Protein AF-A0A0G1CX57-F1 (afdb_monomer_lite)

pLDDT: mean 84.16, std 15.41, range [38.09, 98.81]

Radius of gyration: 42.71 Å; chains: 1; bounding box: 82×126×161 Å

Structure (mmCIF, N/CA/C/O backbone):
data_AF-A0A0G1CX57-F1
#
_entry.id   AF-A0A0G1CX57-F1
#
loop_
_atom_site.group_PDB
_atom_site.id
_atom_site.type_symbol
_atom_site.label_atom_id
_atom_site.label_alt_id
_atom_site.label_comp_id
_atom_site.label_asym_id
_atom_site.label_entity_id
_atom_site.label_seq_id
_atom_site.pdbx_PDB_ins_code
_atom_site.Cartn_x
_atom_site.Cartn_y
_atom_site.Cartn_z
_atom_site.occupancy
_atom_site.B_iso_or_equiv
_atom_site.auth_seq_id
_atom_site.auth_comp_id
_atom_site.auth_asym_id
_atom_site.auth_atom_id
_atom_site.pdbx_PDB_model_num
ATOM 1 N N . MET A 1 1 ? -40.892 69.101 78.300 1.00 38.09 1 MET A N 1
ATOM 2 C CA . MET A 1 1 ? -40.790 69.281 76.837 1.00 38.09 1 MET A CA 1
ATOM 3 C C . MET A 1 1 ? -39.326 69.169 76.456 1.00 38.09 1 MET A C 1
ATOM 5 O O . MET A 1 1 ? -38.488 69.443 77.300 1.00 38.09 1 MET A O 1
ATOM 9 N N . LEU A 1 2 ? -39.073 68.683 75.244 1.00 50.78 2 LEU A N 1
ATOM 10 C CA . LEU A 1 2 ? -37.774 68.448 74.611 1.00 50.78 2 LEU A CA 1
ATOM 11 C C . LEU A 1 2 ? -36.680 69.471 74.963 1.00 50.78 2 LEU A C 1
ATOM 13 O O . LEU A 1 2 ? -36.867 70.653 74.705 1.00 50.78 2 LEU A O 1
ATOM 17 N N . GLU A 1 3 ? -35.513 68.985 75.388 1.00 39.81 3 GLU A N 1
ATOM 18 C CA . GLU A 1 3 ? -34.232 69.634 75.092 1.00 39.81 3 GLU A CA 1
ATOM 19 C C . GLU A 1 3 ? -33.256 68.576 74.567 1.00 39.81 3 GLU A C 1
ATOM 21 O O . GLU A 1 3 ? -32.752 67.705 75.277 1.00 39.81 3 GLU A O 1
ATOM 26 N N . THR A 1 4 ? -33.062 68.622 73.255 1.00 53.97 4 THR A N 1
ATOM 27 C CA . THR A 1 4 ? -32.013 67.935 72.509 1.00 53.97 4 THR A CA 1
ATOM 28 C C . THR A 1 4 ? -30.653 68.463 72.951 1.00 53.97 4 THR A C 1
ATOM 30 O O . THR A 1 4 ? -30.399 69.657 72.814 1.00 53.97 4 THR A O 1
ATOM 33 N N . ASN A 1 5 ? -29.768 67.588 73.434 1.00 44.16 5 ASN A N 1
ATOM 34 C CA . ASN A 1 5 ? -28.368 67.927 73.679 1.00 44.16 5 ASN A CA 1
ATOM 35 C C . ASN A 1 5 ? -27.531 67.609 72.417 1.00 44.16 5 ASN A C 1
ATOM 37 O O . ASN A 1 5 ? -27.286 66.429 72.143 1.00 44.16 5 ASN A O 1
ATOM 41 N N . PRO A 1 6 ? -27.098 68.615 71.634 1.00 52.44 6 PRO A N 1
ATOM 42 C CA . PRO A 1 6 ? -26.356 68.418 70.384 1.00 52.44 6 PRO A CA 1
ATOM 43 C C . PRO A 1 6 ? -24.917 67.900 70.578 1.00 52.44 6 PRO A C 1
ATOM 45 O O . PRO A 1 6 ? -24.303 67.453 69.615 1.00 52.44 6 PRO A O 1
ATOM 48 N N . ASN A 1 7 ? -24.390 67.855 71.808 1.00 51.19 7 ASN A N 1
ATOM 49 C CA . ASN A 1 7 ? -23.002 67.441 72.074 1.00 51.19 7 ASN A CA 1
ATOM 50 C C . ASN A 1 7 ? -22.767 65.921 72.133 1.00 51.19 7 ASN A C 1
ATOM 52 O O . ASN A 1 7 ? -21.649 65.483 72.401 1.00 51.19 7 ASN A O 1
ATOM 56 N N . LYS A 1 8 ? -23.795 65.095 71.895 1.00 50.94 8 LYS A N 1
ATOM 57 C CA . LYS A 1 8 ? -23.643 63.627 71.847 1.00 50.94 8 LYS A CA 1
ATOM 58 C C . LYS A 1 8 ? -23.524 63.063 70.425 1.00 50.94 8 LYS A C 1
ATOM 60 O O . LYS A 1 8 ? -23.163 61.901 70.283 1.00 50.94 8 LYS A O 1
ATOM 65 N N . ILE A 1 9 ? -23.805 63.864 69.392 1.00 50.72 9 ILE A N 1
ATOM 66 C CA . ILE A 1 9 ? -23.779 63.429 67.981 1.00 50.72 9 ILE A CA 1
ATOM 67 C C . ILE A 1 9 ? -22.425 63.738 67.317 1.00 50.72 9 ILE A C 1
ATOM 69 O O . ILE A 1 9 ? -21.972 62.964 66.481 1.00 50.72 9 ILE A O 1
ATOM 73 N N . THR A 1 10 ? -21.718 64.785 67.748 1.00 51.81 10 THR A N 1
ATOM 74 C CA . THR A 1 10 ? -20.369 65.124 67.253 1.00 51.81 10 THR A CA 1
ATOM 75 C C . THR A 1 10 ? -19.298 64.115 67.687 1.00 51.81 10 THR A C 1
ATOM 77 O O . THR A 1 10 ? -18.461 63.724 66.887 1.00 51.81 10 THR A O 1
ATOM 80 N N . ASN A 1 11 ? -19.387 63.563 68.899 1.00 54.66 11 ASN A N 1
ATOM 81 C CA . ASN A 1 11 ? -18.357 62.657 69.435 1.00 54.66 11 ASN A CA 1
ATOM 82 C C . ASN A 1 11 ? -18.363 61.238 68.805 1.00 54.66 11 ASN A C 1
ATOM 84 O O . ASN A 1 11 ? -17.371 60.523 68.862 1.00 54.66 11 ASN A O 1
ATOM 88 N N . LEU A 1 12 ? -19.477 60.813 68.192 1.00 55.06 12 LEU A N 1
ATOM 89 C CA . LEU A 1 12 ? -19.589 59.522 67.483 1.00 55.06 12 LEU A CA 1
ATOM 90 C C . LEU A 1 12 ? -19.193 59.618 65.999 1.00 55.06 12 LEU A C 1
ATOM 92 O O . LEU A 1 12 ? -18.828 58.610 65.399 1.00 55.06 12 LEU A O 1
ATOM 96 N N . SER A 1 13 ? -19.282 60.818 65.422 1.00 57.84 13 SER A N 1
ATOM 97 C CA . SER A 1 13 ? -18.844 61.145 64.060 1.00 57.84 13 SER A CA 1
ATOM 98 C C . SER A 1 13 ? -17.318 61.119 63.967 1.00 57.84 13 SER A C 1
ATOM 100 O O . SER A 1 13 ? -16.758 60.375 63.164 1.00 57.84 13 SER A O 1
ATOM 102 N N . ASP A 1 14 ? -16.658 61.835 64.877 1.00 59.62 14 ASP A N 1
ATOM 103 C CA . ASP A 1 14 ? -15.204 62.018 64.855 1.00 59.62 14 ASP A CA 1
ATOM 104 C C . ASP A 1 14 ? -14.458 60.709 65.180 1.00 59.62 14 ASP A C 1
ATOM 106 O O . ASP A 1 14 ? -13.466 60.371 64.537 1.00 59.62 14 ASP A O 1
ATOM 110 N N . GLN A 1 15 ? -14.997 59.883 66.089 1.00 61.31 15 GLN A N 1
ATOM 111 C CA . GLN A 1 15 ? -14.446 58.551 66.390 1.00 61.31 15 GLN A CA 1
ATOM 112 C C . GLN A 1 15 ? -14.604 57.540 65.244 1.00 61.31 15 GLN A C 1
ATOM 114 O O . GLN A 1 15 ? -13.861 56.557 65.177 1.00 61.31 15 GLN A O 1
ATOM 119 N N . LYS A 1 16 ? -15.590 57.737 64.361 1.00 65.94 16 LYS A N 1
ATOM 120 C CA . LYS A 1 16 ? -15.798 56.879 63.191 1.00 65.94 16 LYS A CA 1
ATOM 121 C C . LYS A 1 16 ? -14.852 57.268 62.055 1.00 65.94 16 LYS A C 1
ATOM 123 O O . LYS A 1 16 ? -14.263 56.380 61.450 1.00 65.94 16 LYS A O 1
ATOM 128 N N . GLU A 1 17 ? -14.651 58.565 61.822 1.00 68.88 17 GLU A N 1
ATOM 129 C CA . GLU A 1 17 ? -13.668 59.051 60.845 1.00 68.88 17 GLU A CA 1
ATOM 130 C C . GLU A 1 17 ? -12.230 58.680 61.224 1.00 68.88 17 GLU A C 1
ATOM 132 O O . GLU A 1 17 ? -11.477 58.242 60.358 1.00 68.88 17 GLU A O 1
ATOM 137 N N . GLU A 1 18 ? -11.855 58.765 62.503 1.00 70.62 18 GLU A N 1
ATOM 138 C CA . GLU A 1 18 ? -10.513 58.382 62.963 1.00 70.62 18 GLU A CA 1
ATOM 139 C C . GLU A 1 18 ? -10.247 56.875 62.783 1.00 70.62 18 GLU A C 1
ATOM 141 O O . GLU A 1 18 ? -9.180 56.474 62.310 1.00 70.62 18 GLU A O 1
ATOM 146 N N . LYS A 1 19 ? -11.247 56.025 63.062 1.00 69.25 19 LYS A N 1
ATOM 147 C CA . LYS A 1 19 ? -11.169 54.577 62.802 1.00 69.25 19 LYS A CA 1
ATOM 148 C C . LYS A 1 19 ? -11.078 54.241 61.315 1.00 69.25 19 LYS A C 1
ATOM 150 O O . LYS A 1 19 ? -10.299 53.365 60.946 1.00 69.25 19 LYS A O 1
ATOM 155 N N . ASP A 1 20 ? -11.848 54.924 60.473 1.00 72.69 20 ASP A N 1
ATOM 156 C CA . ASP A 1 20 ? -11.812 54.710 59.024 1.00 72.69 20 ASP A CA 1
ATOM 157 C C . ASP A 1 20 ? -10.484 55.198 58.413 1.00 72.69 20 ASP A C 1
ATOM 159 O O . ASP A 1 20 ? -10.006 54.619 57.435 1.00 72.69 20 ASP A O 1
ATOM 163 N N . LEU A 1 21 ? -9.850 56.224 58.994 1.00 73.94 21 LEU A N 1
ATOM 164 C CA . LEU A 1 21 ? -8.528 56.697 58.577 1.00 73.94 21 LEU A CA 1
ATOM 165 C C . LEU A 1 21 ? -7.427 55.681 58.921 1.00 73.94 21 LEU A C 1
ATOM 167 O O . LEU A 1 21 ? -6.633 55.330 58.049 1.00 73.94 21 LEU A O 1
ATOM 171 N N . LEU A 1 22 ? -7.432 55.162 60.154 1.00 71.56 22 LEU A N 1
ATOM 172 C CA . LEU A 1 22 ? -6.498 54.128 60.614 1.00 71.56 22 LEU A CA 1
ATOM 173 C C . LEU A 1 22 ? -6.636 52.836 59.798 1.00 71.56 22 LEU A C 1
ATOM 175 O O . LEU A 1 22 ? -5.636 52.287 59.339 1.00 71.56 22 LEU A O 1
ATOM 179 N N . ALA A 1 23 ? -7.869 52.402 59.517 1.00 69.38 23 ALA A N 1
ATOM 180 C CA . ALA A 1 23 ? -8.119 51.233 58.675 1.00 69.38 23 ALA A CA 1
ATOM 181 C C . ALA A 1 23 ? -7.594 51.424 57.238 1.00 69.38 23 ALA A C 1
ATOM 183 O O . ALA A 1 23 ? -7.082 50.488 56.629 1.00 69.38 23 ALA A O 1
ATOM 184 N N . ARG A 1 24 ? -7.676 52.640 56.678 1.00 74.75 24 ARG A N 1
ATOM 185 C CA . ARG A 1 24 ? -7.120 52.947 55.346 1.00 74.75 24 ARG A CA 1
ATOM 186 C C . ARG A 1 24 ? -5.594 52.974 55.331 1.00 74.75 24 ARG A C 1
ATOM 188 O O . ARG A 1 24 ? -5.006 52.617 54.310 1.00 74.75 24 ARG A O 1
ATOM 195 N N . GLU A 1 25 ? -4.951 53.403 56.414 1.00 73.12 25 GLU A N 1
ATOM 196 C CA . GLU A 1 25 ? -3.492 53.334 56.532 1.00 73.12 25 GLU A CA 1
ATOM 197 C C . GLU A 1 25 ? -2.998 51.891 56.679 1.00 73.12 25 GLU A C 1
ATOM 199 O O . GLU A 1 25 ? -2.043 51.525 55.996 1.00 73.12 25 GLU A O 1
ATOM 204 N N . GLU A 1 26 ? -3.687 51.053 57.461 1.00 70.56 26 GLU A N 1
ATOM 205 C CA . GLU A 1 26 ? -3.379 49.619 57.591 1.00 70.56 26 GLU A CA 1
ATOM 206 C C . GLU A 1 26 ? -3.567 48.848 56.275 1.00 70.56 26 GLU A C 1
ATOM 208 O O . GLU A 1 26 ? -2.740 48.012 55.909 1.00 70.56 26 GLU A O 1
ATOM 213 N N . VAL A 1 27 ? -4.619 49.156 55.508 1.00 71.25 27 VAL A N 1
ATOM 214 C CA . VAL A 1 27 ? -4.814 48.551 54.181 1.00 71.25 27 VAL A CA 1
ATOM 215 C C . VAL A 1 27 ? -3.690 48.963 53.226 1.00 71.25 27 VAL A C 1
ATOM 217 O O . VAL A 1 27 ? -3.150 48.115 52.521 1.00 71.25 27 VAL A O 1
ATOM 220 N N . LYS A 1 28 ? -3.263 50.233 53.243 1.00 73.88 28 LYS A N 1
ATOM 221 C CA . LYS A 1 28 ? -2.147 50.703 52.404 1.00 73.88 28 LYS A CA 1
ATOM 222 C C . LYS A 1 28 ? -0.810 50.059 52.766 1.00 73.88 28 LYS A C 1
ATOM 224 O O . LYS A 1 28 ? -0.012 49.784 51.868 1.00 73.88 28 LYS A O 1
ATOM 229 N N . THR A 1 29 ? -0.528 49.839 54.049 1.00 74.31 29 THR A N 1
ATOM 230 C CA . THR A 1 29 ? 0.697 49.142 54.467 1.00 74.31 29 THR A CA 1
ATOM 231 C C . THR A 1 29 ? 0.650 47.667 54.078 1.00 74.31 29 THR A C 1
ATOM 233 O O . THR A 1 29 ? 1.614 47.179 53.492 1.00 74.31 29 THR A O 1
ATOM 236 N N . MET A 1 30 ? -0.488 46.990 54.257 1.00 69.06 30 MET A N 1
ATOM 237 C CA . MET A 1 30 ? -0.673 45.612 53.786 1.00 69.06 30 MET A CA 1
ATOM 238 C C . MET A 1 30 ? -0.549 45.465 52.261 1.00 69.06 30 MET A C 1
ATOM 240 O O . MET A 1 30 ? 0.053 44.503 51.780 1.00 69.06 30 MET A O 1
ATOM 244 N N . GLU A 1 31 ? -1.086 46.402 51.477 1.00 72.50 31 GLU A N 1
ATOM 245 C CA . GLU A 1 31 ? -0.946 46.411 50.012 1.00 72.50 31 GLU A CA 1
ATOM 246 C C . GLU A 1 31 ? 0.517 46.589 49.580 1.00 72.50 31 GLU A C 1
ATOM 248 O O . GLU A 1 31 ? 0.987 45.944 48.639 1.00 72.50 31 GLU A O 1
ATOM 253 N N . LYS A 1 32 ? 1.275 47.419 50.302 1.00 74.12 32 LYS A N 1
ATOM 254 C CA . LYS A 1 32 ? 2.706 47.610 50.051 1.00 74.12 32 LYS A CA 1
ATOM 255 C C . LYS A 1 32 ? 3.517 46.356 50.390 1.00 74.12 32 LYS A C 1
ATOM 257 O O . LYS A 1 32 ? 4.371 45.957 49.595 1.00 74.12 32 LYS A O 1
ATOM 262 N N . ASP A 1 33 ? 3.219 45.707 51.512 1.00 76.38 33 ASP A N 1
ATOM 263 C CA . ASP A 1 33 ? 3.898 44.478 51.938 1.00 76.38 33 ASP A CA 1
ATOM 264 C C . ASP A 1 33 ? 3.576 43.298 51.008 1.00 76.38 33 ASP A C 1
ATOM 266 O O . ASP A 1 33 ? 4.469 42.540 50.621 1.00 76.38 33 ASP A O 1
ATOM 270 N N . THR A 1 34 ? 2.325 43.179 50.555 1.00 73.81 34 THR A N 1
ATOM 271 C CA . THR A 1 34 ? 1.929 42.161 49.567 1.00 73.81 34 THR A CA 1
ATOM 272 C C . THR A 1 34 ? 2.539 42.410 48.188 1.00 73.81 34 THR A C 1
ATOM 274 O O . THR A 1 34 ? 2.958 41.454 47.533 1.00 73.81 34 THR A O 1
ATOM 277 N N . SER A 1 35 ? 2.672 43.667 47.750 1.00 75.81 35 SER A N 1
ATOM 278 C CA . SER A 1 35 ? 3.401 44.005 46.519 1.00 75.81 35 SER A CA 1
ATOM 279 C C . SER A 1 35 ? 4.877 43.605 46.605 1.00 75.81 35 SER A C 1
ATOM 281 O O . SER A 1 35 ? 5.414 43.018 45.666 1.00 75.81 35 SER A O 1
ATOM 283 N N . HIS A 1 36 ? 5.526 43.876 47.738 1.00 79.38 36 HIS A N 1
ATOM 284 C CA . HIS A 1 36 ? 6.927 43.522 47.959 1.00 79.38 36 HIS A CA 1
ATOM 285 C C . HIS A 1 36 ? 7.138 41.997 48.002 1.00 79.38 36 HIS A C 1
ATOM 287 O O . HIS A 1 36 ? 8.106 41.479 47.443 1.00 79.38 36 HIS A O 1
ATOM 293 N N . LEU A 1 37 ? 6.205 41.247 48.600 1.00 76.31 37 LEU A N 1
ATOM 294 C CA . LEU A 1 37 ? 6.224 39.779 48.593 1.00 76.31 37 LEU A CA 1
ATOM 295 C C . LEU A 1 37 ? 6.065 39.198 47.181 1.00 76.31 37 LEU A C 1
ATOM 297 O O . LEU A 1 37 ? 6.833 38.313 46.804 1.00 76.31 37 LEU A O 1
ATOM 301 N N . ARG A 1 38 ? 5.144 39.738 46.369 1.00 79.88 38 ARG A N 1
ATOM 302 C CA . ARG A 1 38 ? 4.976 39.328 44.961 1.00 79.88 38 ARG A CA 1
ATOM 303 C C . ARG A 1 38 ? 6.235 39.570 44.135 1.00 79.88 38 ARG A C 1
ATOM 305 O O . ARG A 1 38 ? 6.581 38.757 43.282 1.00 79.88 38 ARG A O 1
ATOM 312 N N . GLU A 1 39 ? 6.945 40.665 44.391 1.00 83.88 39 GLU A N 1
ATOM 313 C CA . GLU A 1 39 ? 8.192 40.974 43.692 1.00 83.88 39 GLU A CA 1
ATOM 314 C C . GLU A 1 39 ? 9.325 40.005 44.073 1.00 83.88 39 GLU A C 1
ATOM 316 O O . GLU A 1 39 ? 10.075 39.548 43.204 1.00 83.88 39 GLU A O 1
ATOM 321 N N . ILE A 1 40 ? 9.401 39.608 45.349 1.00 85.00 40 ILE A N 1
ATOM 322 C CA . ILE A 1 40 ? 10.334 38.574 45.823 1.00 85.00 40 ILE A CA 1
ATOM 323 C C . ILE A 1 40 ? 10.021 37.214 45.184 1.00 85.00 40 ILE A C 1
ATOM 325 O O . ILE A 1 40 ? 10.943 36.530 44.732 1.00 85.00 40 ILE A O 1
ATOM 329 N N . GLU A 1 41 ? 8.750 36.817 45.115 1.00 83.31 41 GLU A N 1
ATOM 330 C CA . GLU A 1 41 ? 8.336 35.565 44.468 1.00 83.31 41 GLU A CA 1
ATOM 331 C C . GLU A 1 41 ? 8.638 35.573 42.967 1.00 83.31 41 GLU A C 1
ATOM 333 O O . GLU A 1 41 ? 9.264 34.642 42.460 1.00 83.31 41 GLU A O 1
ATOM 338 N N . ALA A 1 42 ? 8.314 36.662 42.265 1.00 81.56 42 ALA A N 1
ATOM 339 C CA . ALA A 1 42 ? 8.612 36.810 40.841 1.00 81.56 42 ALA A CA 1
ATOM 340 C C . ALA A 1 42 ? 10.122 36.800 40.547 1.00 81.56 42 ALA A C 1
ATOM 342 O O . ALA A 1 42 ? 10.556 36.380 39.470 1.00 81.56 42 ALA A O 1
ATOM 343 N N . ARG A 1 43 ? 10.950 37.278 41.481 1.00 86.50 43 ARG A N 1
ATOM 344 C CA . ARG A 1 43 ? 12.408 37.184 41.367 1.00 86.50 43 ARG A CA 1
ATOM 345 C C . ARG A 1 43 ? 12.900 35.751 41.585 1.00 86.50 43 ARG A C 1
ATOM 347 O O . ARG A 1 43 ? 13.715 35.280 40.796 1.00 86.50 43 ARG A O 1
ATOM 354 N N . ARG A 1 44 ? 12.376 35.042 42.591 1.00 85.25 44 ARG A N 1
ATOM 355 C CA . ARG A 1 44 ? 12.707 33.626 42.840 1.00 85.25 44 ARG A CA 1
ATOM 356 C C . ARG A 1 44 ? 12.324 32.732 41.665 1.00 85.25 44 ARG A C 1
ATOM 358 O O . ARG A 1 44 ? 13.107 31.863 41.295 1.00 85.25 44 ARG A O 1
ATOM 365 N N . GLU A 1 45 ? 11.173 32.976 41.047 1.00 83.44 45 GLU A N 1
ATOM 366 C CA . GLU A 1 45 ? 10.727 32.187 39.898 1.00 83.44 45 GLU A CA 1
ATOM 367 C C . GLU A 1 45 ? 11.596 32.443 38.658 1.00 83.44 45 GLU A C 1
ATOM 369 O O . GLU A 1 45 ? 11.993 31.502 37.973 1.00 83.44 45 GLU A O 1
ATOM 374 N N . ARG A 1 46 ? 12.016 33.695 38.421 1.00 86.25 46 ARG A N 1
ATOM 375 C CA . ARG A 1 46 ? 12.989 34.016 37.361 1.00 86.25 46 ARG A CA 1
ATOM 376 C C . ARG A 1 46 ? 14.341 33.333 37.580 1.00 86.25 46 ARG A C 1
ATOM 378 O O . ARG A 1 46 ? 14.906 32.786 36.636 1.00 86.25 46 ARG A O 1
ATOM 385 N N . GLU A 1 47 ? 14.845 33.323 38.814 1.00 89.06 47 GLU A N 1
ATOM 386 C CA . GLU A 1 47 ? 16.087 32.620 39.166 1.00 89.06 47 GLU A CA 1
ATOM 387 C C . GLU A 1 47 ? 15.949 31.093 39.007 1.00 89.06 47 GLU A C 1
ATOM 389 O O . GLU A 1 47 ? 16.884 30.429 38.554 1.00 89.06 47 GLU A O 1
ATOM 394 N N . ARG A 1 48 ? 14.777 30.525 39.323 1.00 86.56 48 ARG A N 1
ATOM 395 C CA . ARG A 1 48 ? 14.476 29.098 39.135 1.00 86.56 48 ARG A CA 1
ATOM 396 C C . ARG A 1 48 ? 14.443 28.714 37.655 1.00 86.56 48 ARG A C 1
ATOM 398 O O . ARG A 1 48 ? 15.103 27.749 37.275 1.00 86.56 48 ARG A O 1
ATOM 405 N N . LEU A 1 49 ? 13.736 29.482 36.828 1.00 83.19 49 LEU A N 1
ATOM 406 C CA . LEU A 1 49 ? 13.642 29.249 35.383 1.00 83.19 49 LEU A CA 1
ATOM 407 C C . LEU A 1 49 ? 15.006 29.366 34.694 1.00 83.19 49 LEU A C 1
ATOM 409 O O . LEU A 1 49 ? 15.329 28.549 33.836 1.00 83.19 49 LEU A O 1
ATOM 413 N N . ALA A 1 50 ? 15.842 30.322 35.111 1.00 86.19 50 ALA A N 1
ATOM 414 C CA . ALA A 1 50 ? 17.203 30.447 34.594 1.00 86.19 50 ALA A CA 1
ATOM 415 C C . ALA A 1 50 ? 18.047 29.192 34.883 1.00 86.19 50 ALA A C 1
ATOM 417 O O . ALA A 1 50 ? 18.735 28.702 33.992 1.00 86.19 50 ALA A O 1
ATOM 418 N N . ARG A 1 51 ? 17.949 28.622 36.094 1.00 85.75 51 ARG A N 1
ATOM 419 C CA . ARG A 1 51 ? 18.661 27.381 36.455 1.00 85.75 51 ARG A CA 1
ATOM 420 C C . ARG A 1 51 ? 18.177 26.168 35.665 1.00 85.75 51 ARG A C 1
ATOM 422 O O . ARG A 1 51 ? 19.006 25.350 35.279 1.00 85.75 51 ARG A O 1
ATOM 429 N N . ILE A 1 52 ? 16.868 26.058 35.429 1.00 81.44 52 ILE A N 1
ATOM 430 C CA . ILE A 1 52 ? 16.291 24.982 34.607 1.00 81.44 52 ILE A CA 1
ATOM 431 C C . ILE A 1 52 ? 16.830 25.082 33.180 1.00 81.44 52 ILE A C 1
ATOM 433 O O . ILE A 1 52 ? 17.370 24.107 32.670 1.00 81.44 52 ILE A O 1
ATOM 437 N N . LYS A 1 53 ? 16.796 26.279 32.585 1.00 82.81 53 LYS A N 1
ATOM 438 C CA . LYS A 1 53 ? 17.297 26.499 31.225 1.00 82.81 53 LYS A CA 1
ATOM 439 C C . LYS A 1 53 ? 18.783 26.150 31.084 1.00 82.81 53 LYS A C 1
ATOM 441 O O . LYS A 1 53 ? 19.166 25.477 30.135 1.00 82.81 53 LYS A O 1
ATOM 446 N N . THR A 1 54 ? 19.617 26.549 32.048 1.00 87.94 54 THR A N 1
ATOM 447 C CA . THR A 1 54 ? 21.042 26.180 32.051 1.00 87.94 54 THR A CA 1
ATOM 448 C C . THR A 1 54 ? 21.248 24.670 32.212 1.00 87.94 54 THR A C 1
ATOM 450 O O . THR A 1 54 ? 22.122 24.100 31.565 1.00 87.94 54 THR A O 1
ATOM 453 N N . ALA A 1 55 ? 20.449 23.996 33.044 1.00 80.75 55 ALA A N 1
ATOM 454 C CA . ALA A 1 55 ? 20.530 22.544 33.201 1.00 80.75 55 ALA A CA 1
ATOM 455 C C . ALA A 1 55 ? 20.105 21.793 31.925 1.00 80.75 55 ALA A C 1
ATOM 457 O O . ALA A 1 55 ? 20.735 20.799 31.569 1.00 80.75 55 ALA A O 1
ATOM 458 N N . GLU A 1 56 ? 19.085 22.284 31.217 1.00 80.31 56 GLU A N 1
ATOM 459 C CA . GLU A 1 56 ? 18.645 21.741 29.926 1.00 80.31 56 GLU A CA 1
ATOM 460 C C . GLU A 1 56 ? 19.697 21.927 28.827 1.00 80.31 56 GLU A C 1
ATOM 462 O O . GLU A 1 56 ? 19.932 21.004 28.050 1.00 80.31 56 GLU A O 1
ATOM 467 N N . GLU A 1 57 ? 20.370 23.081 28.771 1.00 83.00 57 GLU A N 1
ATOM 468 C CA . GLU A 1 57 ? 21.471 23.317 27.825 1.00 83.00 57 GLU A CA 1
ATOM 469 C C . GLU A 1 57 ? 22.640 22.350 28.072 1.00 83.00 57 GLU A C 1
ATOM 471 O O . GLU A 1 57 ? 23.104 21.707 27.131 1.00 83.00 57 GLU A O 1
ATOM 476 N N . ILE A 1 58 ? 23.038 22.151 29.334 1.00 84.56 58 ILE A N 1
ATOM 477 C CA . ILE A 1 58 ? 24.089 21.188 29.708 1.00 84.56 58 ILE A CA 1
ATOM 478 C C . ILE A 1 58 ? 23.678 19.744 29.370 1.00 84.56 58 ILE A C 1
ATOM 480 O O . ILE A 1 58 ? 24.509 18.944 28.938 1.00 84.56 58 ILE A O 1
ATOM 484 N N . ALA A 1 59 ? 22.405 19.386 29.564 1.00 76.44 59 ALA A N 1
ATOM 485 C CA . ALA A 1 59 ? 21.899 18.058 29.221 1.00 76.44 59 ALA A CA 1
ATOM 486 C C . ALA A 1 59 ? 21.925 17.811 27.703 1.00 76.44 59 ALA A C 1
ATOM 488 O O . ALA A 1 59 ? 22.401 16.763 27.268 1.00 76.44 59 ALA A O 1
ATOM 489 N N . ARG A 1 60 ? 21.497 18.797 26.901 1.00 78.44 60 ARG A N 1
ATOM 490 C CA . ARG A 1 60 ? 21.534 18.729 25.429 1.00 78.44 60 ARG A CA 1
ATOM 491 C C . ARG A 1 60 ? 22.955 18.636 24.881 1.00 78.44 60 ARG A C 1
ATOM 493 O O . ARG A 1 60 ? 23.180 17.964 23.878 1.00 78.44 60 ARG A O 1
ATOM 500 N N . GLU A 1 61 ? 23.913 19.308 25.512 1.00 82.75 61 GLU A N 1
ATOM 501 C CA . GLU A 1 61 ? 25.318 19.251 25.101 1.00 82.75 61 GLU A CA 1
ATOM 502 C C . GLU A 1 61 ? 25.924 17.865 25.364 1.00 82.75 61 GLU A C 1
ATOM 504 O O . GLU A 1 61 ? 26.496 17.270 24.453 1.00 82.75 61 GLU A O 1
ATOM 509 N N . LYS A 1 62 ? 25.673 17.277 26.542 1.00 79.19 62 LYS A N 1
ATOM 510 C CA . LYS A 1 62 ? 26.079 15.891 26.844 1.00 79.19 62 LYS A CA 1
ATOM 511 C C . LYS A 1 62 ? 25.443 14.859 25.916 1.00 79.19 62 LYS A C 1
ATOM 513 O O . LYS A 1 62 ? 26.082 13.875 25.554 1.00 79.19 62 LYS A O 1
ATOM 518 N N . GLU A 1 63 ? 24.185 15.063 25.539 1.00 75.88 63 GLU A N 1
ATOM 519 C CA . GLU A 1 63 ? 23.494 14.186 24.596 1.00 75.88 63 GLU A CA 1
ATOM 520 C C . GLU A 1 63 ? 24.111 14.273 23.192 1.00 75.88 63 GLU A C 1
ATOM 522 O O . GLU A 1 63 ? 24.340 13.243 22.559 1.00 75.88 63 GLU A O 1
ATOM 527 N N . ARG A 1 64 ? 24.474 15.481 22.735 1.00 78.31 64 ARG A N 1
ATOM 528 C CA . ARG A 1 64 ? 25.195 15.687 21.467 1.00 78.31 64 ARG A CA 1
ATOM 529 C C . ARG A 1 64 ? 26.571 15.028 21.460 1.00 78.31 64 ARG A C 1
ATOM 531 O O . ARG A 1 64 ? 26.919 14.399 20.463 1.00 78.31 64 ARG A O 1
ATOM 538 N N . GLU A 1 65 ? 27.328 15.140 22.549 1.00 81.69 65 GLU A N 1
ATOM 539 C CA . GLU A 1 65 ? 28.627 14.468 22.687 1.00 81.69 65 GLU A CA 1
ATOM 540 C C . GLU A 1 65 ? 28.473 12.940 22.645 1.00 81.69 65 GLU A C 1
ATOM 542 O O . GLU A 1 65 ? 29.165 12.274 21.875 1.00 81.69 65 GLU A O 1
ATOM 547 N N . GLY A 1 66 ? 27.498 12.386 23.376 1.00 79.81 66 GLY A N 1
ATOM 548 C CA . GLY A 1 66 ? 27.216 10.948 23.354 1.00 79.81 66 GLY A CA 1
ATOM 549 C C . GLY A 1 66 ? 26.742 10.438 21.986 1.00 79.81 66 GLY A C 1
ATOM 550 O O . GLY A 1 66 ? 27.069 9.316 21.593 1.00 79.81 66 GLY A O 1
ATOM 551 N N . LEU A 1 67 ? 25.997 11.252 21.231 1.00 72.38 67 LEU A N 1
ATOM 552 C CA . LEU A 1 67 ? 25.568 10.918 19.870 1.00 72.38 67 LEU A CA 1
ATOM 553 C C . LEU A 1 67 ? 26.743 10.943 18.880 1.00 72.38 67 LEU A C 1
ATOM 555 O O . LEU A 1 67 ? 26.844 10.065 18.023 1.00 72.38 67 LEU A O 1
ATOM 559 N N . ALA A 1 68 ? 27.653 11.911 19.019 1.00 76.25 68 ALA A N 1
ATOM 560 C CA . ALA A 1 68 ? 28.861 12.005 18.204 1.00 76.25 68 ALA A CA 1
ATOM 561 C C . ALA A 1 68 ? 29.809 10.818 18.448 1.00 76.25 68 ALA A C 1
ATOM 563 O O . ALA A 1 68 ? 30.336 10.249 17.493 1.00 76.25 68 ALA A O 1
ATOM 564 N N . GLU A 1 69 ? 29.969 10.394 19.704 1.00 80.69 69 GLU A N 1
ATOM 565 C CA . GLU A 1 69 ? 30.796 9.239 20.070 1.00 80.69 69 GLU A CA 1
ATOM 566 C C . GLU A 1 69 ? 30.206 7.921 19.533 1.00 80.69 69 GLU A C 1
ATOM 568 O O . GLU A 1 69 ? 30.921 7.111 18.940 1.00 80.69 69 GLU A O 1
ATOM 573 N N . LYS A 1 70 ? 28.879 7.740 19.623 1.00 73.81 70 LYS A N 1
ATOM 574 C CA . LYS A 1 70 ? 28.181 6.601 18.996 1.00 73.81 70 LYS A CA 1
ATOM 575 C C . LYS A 1 70 ? 28.301 6.604 17.471 1.00 73.81 70 LYS A C 1
ATOM 577 O O . LYS A 1 70 ? 28.480 5.545 16.878 1.00 73.81 70 LYS A O 1
ATOM 582 N N . SER A 1 71 ? 28.220 7.775 16.837 1.00 70.69 71 SER A N 1
ATOM 583 C CA . SER A 1 71 ? 28.373 7.914 15.384 1.00 70.69 71 SER A CA 1
ATOM 584 C C . SER A 1 71 ? 29.796 7.582 14.922 1.00 70.69 71 SER A C 1
ATOM 586 O O . SER A 1 71 ? 29.965 6.915 13.903 1.00 70.69 71 SER A O 1
ATOM 588 N N . ALA A 1 72 ? 30.816 7.980 15.688 1.00 80.44 72 ALA A N 1
ATOM 589 C CA . ALA A 1 72 ? 32.202 7.603 15.422 1.00 80.44 72 ALA A CA 1
ATOM 590 C C . ALA A 1 72 ? 32.410 6.084 15.549 1.00 80.44 72 ALA A C 1
ATOM 592 O O . ALA A 1 72 ? 32.958 5.466 14.641 1.00 80.44 72 ALA A O 1
ATOM 593 N N . LEU A 1 73 ? 31.882 5.467 16.614 1.00 82.62 73 LEU A N 1
ATOM 594 C CA . LEU A 1 73 ? 31.954 4.016 16.810 1.00 82.62 73 LEU A CA 1
ATOM 595 C C . LEU A 1 73 ? 31.241 3.238 15.690 1.00 82.62 73 LEU A C 1
ATOM 597 O O . LEU A 1 73 ? 31.741 2.212 15.234 1.00 82.62 73 LEU A O 1
ATOM 601 N N . ALA A 1 74 ? 30.091 3.733 15.225 1.00 70.31 74 ALA A N 1
ATOM 602 C CA . ALA A 1 74 ? 29.354 3.128 14.119 1.00 70.31 74 ALA A CA 1
ATOM 603 C C . ALA A 1 74 ? 30.127 3.202 12.790 1.00 70.31 74 ALA A C 1
ATOM 605 O O . ALA A 1 74 ? 30.113 2.238 12.028 1.00 70.31 74 ALA A O 1
ATOM 606 N N . ARG A 1 75 ? 30.838 4.309 12.525 1.00 78.12 75 ARG A N 1
ATOM 607 C CA . ARG A 1 75 ? 31.704 4.443 11.339 1.00 78.12 75 ARG A CA 1
ATOM 608 C C . ARG A 1 75 ? 32.874 3.464 11.372 1.00 78.12 75 ARG A C 1
ATOM 610 O O . ARG A 1 75 ? 33.117 2.799 10.370 1.00 78.12 75 ARG A O 1
ATOM 617 N N . ASP A 1 76 ? 33.536 3.324 12.519 1.00 84.38 76 ASP A N 1
ATOM 618 C CA . ASP A 1 76 ? 34.640 2.370 12.680 1.00 84.38 76 ASP A CA 1
ATOM 619 C C . ASP A 1 76 ? 34.167 0.920 12.496 1.00 84.38 76 ASP A C 1
ATOM 621 O O . ASP A 1 76 ? 34.843 0.121 11.842 1.00 84.38 76 ASP A O 1
ATOM 625 N N . LEU A 1 77 ? 32.989 0.573 13.029 1.00 80.81 77 LEU A N 1
ATOM 626 C CA . LEU A 1 77 ? 32.405 -0.758 12.859 1.00 80.81 77 LEU A CA 1
ATOM 627 C C . LEU A 1 77 ? 32.032 -1.027 11.393 1.00 80.81 77 LEU A C 1
ATOM 629 O O . LEU A 1 77 ? 32.364 -2.086 10.863 1.00 80.81 77 LEU A O 1
ATOM 633 N N . ALA A 1 78 ? 31.421 -0.051 10.718 1.00 68.19 78 ALA A N 1
ATOM 634 C CA . ALA A 1 78 ? 31.076 -0.152 9.302 1.00 68.19 78 ALA A CA 1
ATOM 635 C C . ALA A 1 78 ? 32.321 -0.319 8.413 1.00 68.19 78 ALA A C 1
ATOM 637 O O . ALA A 1 78 ? 32.310 -1.114 7.473 1.00 68.19 78 ALA A O 1
ATOM 638 N N . GLU A 1 79 ? 33.426 0.366 8.726 1.00 84.06 79 GLU A N 1
ATOM 639 C CA . GLU A 1 79 ? 34.683 0.210 7.988 1.00 84.06 79 GLU A CA 1
ATOM 640 C C . GLU A 1 79 ? 35.308 -1.182 8.201 1.00 84.06 79 GLU A C 1
ATOM 642 O O . GLU A 1 79 ? 35.843 -1.784 7.264 1.00 84.06 79 GLU A O 1
ATOM 647 N N . GLN A 1 80 ? 35.212 -1.736 9.415 1.00 82.44 80 GLN A N 1
ATOM 648 C CA . GLN A 1 80 ? 35.659 -3.104 9.703 1.00 82.44 80 GLN A CA 1
ATOM 649 C C . GLN A 1 80 ? 34.815 -4.152 8.967 1.00 82.44 80 GLN A C 1
ATOM 651 O O . GLN A 1 80 ? 35.364 -5.098 8.395 1.00 82.44 80 GLN A O 1
ATOM 656 N N . GLU A 1 81 ? 33.495 -3.975 8.928 1.00 78.69 81 GLU A N 1
ATOM 657 C CA . GLU A 1 81 ? 32.591 -4.862 8.194 1.00 78.69 81 GLU A CA 1
ATOM 658 C C . GLU A 1 81 ? 32.801 -4.782 6.678 1.00 78.69 81 GLU A C 1
ATOM 660 O O . GLU A 1 81 ? 32.794 -5.817 6.007 1.00 78.69 81 GLU A O 1
ATOM 665 N N . ALA A 1 82 ? 33.058 -3.587 6.135 1.00 73.38 82 ALA A N 1
ATOM 666 C CA . ALA A 1 82 ? 33.375 -3.396 4.721 1.00 73.38 82 ALA A CA 1
ATOM 667 C C . ALA A 1 82 ? 34.646 -4.160 4.316 1.00 73.38 82 ALA A C 1
ATOM 669 O O . ALA A 1 82 ? 34.627 -4.906 3.334 1.00 73.38 82 ALA A O 1
ATOM 670 N N . LYS A 1 83 ? 35.714 -4.071 5.122 1.00 85.69 83 LYS A N 1
ATOM 671 C CA . LYS A 1 83 ? 36.956 -4.834 4.901 1.00 85.69 83 LYS A CA 1
ATOM 672 C C . LYS A 1 83 ? 36.719 -6.345 4.976 1.00 85.69 83 LYS A C 1
ATOM 674 O O . LYS A 1 83 ? 37.140 -7.083 4.088 1.00 85.69 83 LYS A O 1
ATOM 679 N N . ALA A 1 84 ? 35.970 -6.815 5.976 1.00 81.31 84 ALA A N 1
ATOM 680 C CA . ALA A 1 84 ? 35.633 -8.235 6.103 1.00 81.31 84 ALA A CA 1
ATOM 681 C C . ALA A 1 84 ? 34.763 -8.746 4.936 1.00 81.31 84 ALA A C 1
ATOM 683 O O . ALA A 1 84 ? 34.882 -9.901 4.511 1.00 81.31 84 ALA A O 1
ATOM 684 N N . ARG A 1 85 ? 33.877 -7.899 4.397 1.00 80.75 85 ARG A N 1
ATOM 685 C CA . ARG A 1 85 ? 33.061 -8.204 3.215 1.00 80.75 85 ARG A CA 1
ATOM 686 C C . ARG A 1 85 ? 33.923 -8.317 1.960 1.00 80.75 85 ARG A C 1
ATOM 688 O O . ARG A 1 85 ? 33.719 -9.252 1.186 1.00 80.75 85 ARG A O 1
ATOM 695 N N . GLU A 1 86 ? 34.886 -7.421 1.775 1.00 83.81 86 GLU A N 1
ATOM 696 C CA . GLU A 1 86 ? 35.811 -7.444 0.640 1.00 83.81 86 GLU A CA 1
ATOM 697 C C . GLU A 1 86 ? 36.654 -8.731 0.625 1.00 83.81 86 GLU A C 1
ATOM 699 O O . GLU A 1 86 ? 36.704 -9.431 -0.389 1.00 83.81 86 GLU A O 1
ATOM 704 N N . GLU A 1 87 ? 37.190 -9.141 1.778 1.00 86.25 87 GLU A N 1
ATOM 705 C CA . GLU A 1 87 ? 37.920 -10.409 1.921 1.00 86.25 87 GLU A CA 1
ATOM 706 C C . GLU A 1 87 ? 37.052 -11.636 1.590 1.00 86.25 87 GLU A C 1
ATOM 708 O O . GLU A 1 87 ? 37.498 -12.564 0.904 1.00 86.25 87 GLU A O 1
ATOM 713 N N . ARG A 1 88 ? 35.781 -11.646 2.019 1.00 84.31 88 ARG A N 1
ATOM 714 C CA . ARG A 1 88 ? 34.837 -12.723 1.666 1.00 84.31 88 ARG A CA 1
ATOM 715 C C . ARG A 1 88 ? 34.557 -12.767 0.167 1.00 84.31 88 ARG A C 1
ATOM 717 O O . ARG A 1 88 ? 34.461 -13.861 -0.387 1.00 84.31 88 ARG A O 1
ATOM 724 N N . ILE A 1 89 ? 34.431 -11.613 -0.491 1.00 78.00 89 ILE A N 1
ATOM 725 C CA . ILE A 1 89 ? 34.205 -11.530 -1.941 1.00 78.00 89 ILE A CA 1
ATOM 726 C C . ILE A 1 89 ? 35.408 -12.087 -2.702 1.00 78.00 89 ILE A C 1
ATOM 728 O O . ILE A 1 89 ? 35.219 -12.859 -3.642 1.00 78.00 89 ILE A O 1
ATOM 732 N N . ILE A 1 90 ? 36.631 -11.758 -2.279 1.00 85.38 90 ILE A N 1
ATOM 733 C CA . ILE A 1 90 ? 37.858 -12.295 -2.883 1.00 85.38 90 ILE A CA 1
ATOM 734 C C . ILE A 1 90 ? 37.873 -13.824 -2.774 1.00 85.38 90 ILE A C 1
ATOM 736 O O . ILE A 1 90 ? 37.978 -14.514 -3.788 1.00 85.38 90 ILE A O 1
ATOM 740 N N . LYS A 1 91 ? 37.636 -14.365 -1.575 1.00 83.94 91 LYS A N 1
ATOM 741 C CA . LYS A 1 91 ? 37.608 -15.817 -1.345 1.00 83.94 91 LYS A CA 1
ATOM 742 C C . LYS A 1 91 ? 36.514 -16.528 -2.151 1.00 83.94 91 LYS A C 1
ATOM 744 O O . LYS A 1 91 ? 36.706 -17.640 -2.647 1.00 83.94 91 LYS A O 1
ATOM 749 N N . MET A 1 92 ? 35.358 -15.886 -2.309 1.00 78.31 92 MET A N 1
ATOM 750 C CA . MET A 1 92 ? 34.253 -16.409 -3.112 1.00 78.31 92 MET A CA 1
ATOM 751 C C . MET A 1 92 ? 34.593 -16.424 -4.606 1.00 78.31 92 MET A C 1
ATOM 753 O O . MET A 1 92 ? 34.278 -17.398 -5.284 1.00 78.31 92 MET A O 1
ATOM 757 N N . ARG A 1 93 ? 35.275 -15.388 -5.118 1.00 80.56 93 ARG A N 1
ATOM 758 C CA . ARG A 1 93 ? 35.755 -15.335 -6.510 1.00 80.56 93 ARG A CA 1
ATOM 759 C C . ARG A 1 93 ? 36.778 -16.429 -6.796 1.00 80.56 93 ARG A C 1
ATOM 761 O O . ARG A 1 93 ? 36.683 -17.074 -7.834 1.00 80.56 93 ARG A O 1
ATOM 768 N N . GLU A 1 94 ? 37.702 -16.676 -5.872 1.00 85.25 94 GLU A N 1
ATOM 769 C CA . GLU A 1 94 ? 38.671 -17.772 -5.992 1.00 85.25 94 GLU A CA 1
ATOM 770 C C . GLU A 1 94 ? 37.978 -19.139 -6.018 1.00 85.25 94 GLU A C 1
ATOM 772 O O . GLU A 1 94 ? 38.270 -19.966 -6.879 1.00 85.25 94 GLU A O 1
ATOM 777 N N . THR A 1 95 ? 37.005 -19.355 -5.128 1.00 81.12 95 THR A N 1
ATOM 778 C CA . THR A 1 95 ? 36.239 -20.612 -5.071 1.00 81.12 95 THR A CA 1
ATOM 779 C C . THR A 1 95 ? 35.444 -20.829 -6.360 1.00 81.12 95 THR A C 1
ATOM 781 O O . THR A 1 95 ? 35.502 -21.901 -6.961 1.00 81.12 95 THR A O 1
ATOM 784 N N . ARG A 1 96 ? 34.773 -19.781 -6.845 1.00 79.88 96 ARG A N 1
ATOM 785 C CA . ARG A 1 96 ? 33.989 -19.817 -8.080 1.00 79.88 96 ARG A CA 1
ATOM 786 C C . ARG A 1 96 ? 34.856 -20.064 -9.315 1.00 79.88 96 ARG A C 1
ATOM 788 O O . ARG A 1 96 ? 34.453 -20.831 -10.179 1.00 79.88 96 ARG A O 1
ATOM 795 N N . ALA A 1 97 ? 36.056 -19.487 -9.385 1.00 80.44 97 ALA A N 1
ATOM 796 C CA . ALA A 1 97 ? 36.986 -19.743 -10.486 1.00 80.44 97 ALA A CA 1
ATOM 797 C C . ALA A 1 97 ? 37.428 -21.220 -10.544 1.00 80.44 97 ALA A C 1
ATOM 799 O O . ALA A 1 97 ? 37.581 -21.786 -11.629 1.00 80.44 97 ALA A O 1
ATOM 800 N N . VAL A 1 98 ? 37.597 -21.866 -9.384 1.00 83.00 98 VAL A N 1
ATOM 801 C CA . VAL A 1 98 ? 37.910 -23.302 -9.301 1.00 83.00 98 VAL A CA 1
ATOM 802 C C . VAL A 1 98 ? 36.717 -24.153 -9.744 1.00 83.00 98 VAL A C 1
ATOM 804 O O . VAL A 1 98 ? 36.890 -25.089 -10.526 1.00 83.00 98 VAL A O 1
ATOM 807 N N . GLU A 1 99 ? 35.505 -23.813 -9.303 1.00 75.44 99 GLU A N 1
ATOM 808 C CA . GLU A 1 99 ? 34.276 -24.518 -9.688 1.00 75.44 99 GLU A CA 1
ATOM 809 C C . GLU A 1 99 ? 33.950 -24.369 -11.182 1.00 75.44 99 GLU A C 1
ATOM 811 O O . GLU A 1 99 ? 33.606 -25.353 -11.837 1.00 75.44 99 GLU A O 1
ATOM 816 N N . GLU A 1 100 ? 34.111 -23.171 -11.750 1.00 76.50 100 GLU A N 1
ATOM 817 C CA . GLU A 1 100 ? 33.892 -22.905 -13.178 1.00 76.50 100 GLU A CA 1
ATOM 818 C C . GLU A 1 100 ? 34.883 -23.684 -14.055 1.00 76.50 100 GLU A C 1
ATOM 820 O O . GLU A 1 100 ? 34.494 -24.246 -15.081 1.00 76.50 100 GLU A O 1
ATOM 825 N N . SER A 1 101 ? 36.142 -23.803 -13.621 1.00 74.50 101 SER A N 1
ATOM 826 C CA . SER A 1 101 ? 37.150 -24.632 -14.294 1.00 74.50 101 SER A CA 1
ATOM 827 C C . SER A 1 101 ? 36.785 -26.125 -14.264 1.00 74.50 101 SER A C 1
ATOM 829 O O . SER A 1 101 ? 36.845 -26.807 -15.291 1.00 74.50 101 SER A O 1
ATOM 831 N N . ALA A 1 102 ? 36.316 -26.628 -13.116 1.00 75.00 102 ALA A N 1
ATOM 832 C CA . ALA A 1 102 ? 35.867 -28.014 -12.975 1.00 75.00 102 ALA A CA 1
ATOM 833 C C . ALA A 1 102 ? 34.619 -28.314 -13.830 1.00 75.00 102 ALA A C 1
ATOM 835 O O . ALA A 1 102 ? 34.539 -29.356 -14.485 1.00 75.00 102 ALA A O 1
ATOM 836 N N . GLN A 1 103 ? 33.661 -27.384 -13.891 1.00 69.00 103 GLN A N 1
ATOM 837 C CA . GLN A 1 103 ? 32.469 -27.518 -14.734 1.00 69.00 103 GLN A CA 1
ATOM 838 C C . GLN A 1 103 ? 32.790 -27.442 -16.232 1.00 69.00 103 GLN A C 1
ATOM 840 O O . GLN A 1 103 ? 32.170 -28.154 -17.025 1.00 69.00 103 GLN A O 1
ATOM 845 N N . ALA A 1 104 ? 33.759 -26.615 -16.638 1.00 71.75 104 ALA A N 1
ATOM 846 C CA . ALA A 1 104 ? 34.210 -26.542 -18.026 1.00 71.75 104 ALA A CA 1
ATOM 847 C C . ALA A 1 104 ? 34.848 -27.864 -18.489 1.00 71.75 104 ALA A C 1
ATOM 849 O O . ALA A 1 104 ? 34.572 -28.327 -19.601 1.00 71.75 104 ALA A O 1
ATOM 850 N N . GLN A 1 105 ? 35.633 -28.518 -17.624 1.00 71.56 105 GLN A N 1
ATOM 851 C CA . GLN A 1 105 ? 36.175 -29.852 -17.900 1.00 71.56 105 GLN A CA 1
ATOM 852 C C . GLN A 1 105 ? 35.063 -30.903 -18.025 1.00 71.56 105 GLN A C 1
ATOM 854 O O . GLN A 1 105 ? 35.014 -31.609 -19.031 1.00 71.56 105 GLN A O 1
ATOM 859 N N . ALA A 1 106 ? 34.109 -30.932 -17.089 1.00 68.88 106 ALA A N 1
ATOM 860 C CA . ALA A 1 106 ? 32.991 -31.879 -17.127 1.00 68.88 106 ALA A CA 1
ATOM 861 C C . ALA A 1 106 ? 32.092 -31.709 -18.371 1.00 68.88 106 ALA A C 1
ATOM 863 O O . ALA A 1 106 ? 31.656 -32.694 -18.969 1.00 68.88 106 ALA A O 1
ATOM 864 N N . LYS A 1 107 ? 31.841 -30.466 -18.811 1.00 70.31 107 LYS A N 1
ATOM 865 C CA . LYS A 1 107 ? 31.086 -30.185 -20.048 1.00 70.31 107 LYS A CA 1
ATOM 866 C C . LYS A 1 107 ? 31.817 -30.647 -21.305 1.00 70.31 107 LYS A C 1
ATOM 868 O O . LYS A 1 107 ? 31.168 -31.101 -22.245 1.00 70.31 107 LYS A O 1
ATOM 873 N N . THR A 1 108 ? 33.143 -30.535 -21.329 1.00 69.44 108 THR A N 1
ATOM 874 C CA . THR A 1 108 ? 33.955 -30.994 -22.466 1.00 69.44 108 THR A CA 1
ATOM 875 C C . THR A 1 108 ? 33.883 -32.517 -22.589 1.00 69.44 108 THR A C 1
ATOM 877 O O . THR A 1 108 ? 33.648 -33.038 -23.676 1.00 69.44 108 THR A O 1
ATOM 880 N N . GLU A 1 109 ? 33.963 -33.223 -21.460 1.00 68.81 109 GLU A N 1
ATOM 881 C CA . GLU A 1 109 ? 33.862 -34.685 -21.397 1.00 68.81 109 GLU A CA 1
ATOM 882 C C . GLU A 1 109 ? 32.464 -35.188 -21.816 1.00 68.81 109 GLU A C 1
ATOM 884 O O . GLU A 1 109 ? 32.339 -36.120 -22.612 1.00 68.81 109 GLU A O 1
ATOM 889 N N . GLN A 1 110 ? 31.391 -34.517 -21.379 1.00 62.97 110 GLN A N 1
ATOM 890 C CA . GLN A 1 110 ? 30.022 -34.840 -21.811 1.00 62.97 110 GLN A CA 1
ATOM 891 C C . GLN A 1 110 ? 29.772 -34.553 -23.300 1.00 62.97 110 GLN A C 1
ATOM 893 O O . GLN A 1 110 ? 29.051 -35.307 -23.959 1.00 62.97 110 GLN A O 1
ATOM 898 N N . ALA A 1 111 ? 30.371 -33.495 -23.855 1.00 61.88 111 ALA A N 1
ATOM 899 C CA . ALA A 1 111 ? 30.246 -33.168 -25.274 1.00 61.88 111 ALA A CA 1
ATOM 900 C C . ALA A 1 111 ? 30.929 -34.214 -26.177 1.00 61.88 111 ALA A C 1
ATOM 902 O O . ALA A 1 111 ? 30.406 -34.531 -27.252 1.00 61.88 111 ALA A O 1
ATOM 903 N N . GLU A 1 112 ? 32.051 -34.795 -25.741 1.00 66.31 112 GLU A N 1
ATOM 904 C CA . GLU A 1 112 ? 32.720 -35.898 -26.447 1.00 66.31 112 GLU A CA 1
ATOM 905 C C . GLU A 1 112 ? 31.898 -37.197 -26.418 1.00 66.31 112 GLU A C 1
ATOM 907 O O . GLU A 1 112 ? 31.787 -37.884 -27.438 1.00 66.31 112 GLU A O 1
ATOM 912 N N . ILE A 1 113 ? 31.241 -37.500 -25.294 1.00 67.56 113 ILE A N 1
ATOM 913 C CA . ILE A 1 113 ? 30.341 -38.660 -25.178 1.00 67.56 113 ILE A CA 1
ATOM 914 C C . ILE A 1 113 ? 29.130 -38.498 -26.113 1.00 67.56 113 ILE A C 1
ATOM 916 O O . ILE A 1 113 ? 28.838 -39.390 -26.914 1.00 67.56 113 ILE A O 1
ATOM 920 N N . ALA A 1 114 ? 28.482 -37.328 -26.099 1.00 60.59 114 ALA A N 1
ATOM 921 C CA . ALA A 1 114 ? 27.316 -37.046 -26.939 1.00 60.59 114 ALA A CA 1
ATOM 922 C C . ALA A 1 114 ? 27.642 -37.060 -28.447 1.00 60.59 114 ALA A C 1
ATOM 924 O O . ALA A 1 114 ? 26.849 -37.537 -29.264 1.00 60.59 114 ALA A O 1
ATOM 925 N N . THR A 1 115 ? 28.830 -36.587 -28.846 1.00 62.75 115 THR A N 1
ATOM 926 C CA . THR A 1 115 ? 29.274 -36.664 -30.252 1.00 62.75 115 THR A CA 1
ATOM 927 C C . THR A 1 115 ? 29.613 -38.091 -30.690 1.00 62.75 115 THR A C 1
ATOM 929 O O . THR A 1 115 ? 29.427 -38.427 -31.866 1.00 62.75 115 THR A O 1
ATOM 932 N N . GLY A 1 116 ? 30.056 -38.951 -29.769 1.00 68.44 116 GLY A N 1
ATOM 933 C CA . GLY A 1 116 ? 30.226 -40.386 -30.001 1.00 68.44 116 GLY A CA 1
ATOM 934 C C . GLY A 1 116 ? 28.901 -41.102 -30.281 1.00 68.44 116 GLY A C 1
ATOM 935 O O . GLY A 1 116 ? 28.783 -41.808 -31.287 1.00 68.44 116 GLY A O 1
ATOM 936 N N . GLU A 1 117 ? 27.886 -40.863 -29.448 1.00 68.00 117 GLU A N 1
ATOM 937 C CA . GLU A 1 117 ? 26.545 -41.445 -29.606 1.00 68.00 117 GLU A CA 1
ATOM 938 C C . GLU A 1 117 ? 25.854 -40.969 -30.892 1.00 68.00 117 GLU A C 1
ATOM 940 O O . GLU A 1 117 ? 25.319 -41.780 -31.654 1.00 68.00 117 GLU A O 1
ATOM 945 N N . PHE A 1 118 ? 25.957 -39.674 -31.214 1.00 57.94 118 PHE A N 1
ATOM 946 C CA . PHE A 1 118 ? 25.402 -39.110 -32.448 1.00 57.94 118 PHE A CA 1
ATOM 947 C C . PHE A 1 118 ? 26.032 -39.721 -33.713 1.00 57.94 118 PHE A C 1
ATOM 949 O O . PHE A 1 118 ? 25.334 -40.032 -34.681 1.00 57.94 118 PHE A O 1
ATOM 956 N N . ARG A 1 119 ? 27.351 -39.968 -33.709 1.00 68.81 119 ARG A N 1
ATOM 957 C CA . ARG A 1 119 ? 28.038 -40.666 -34.813 1.00 68.81 119 ARG A CA 1
ATOM 958 C C . ARG A 1 119 ? 27.586 -42.119 -34.964 1.00 68.81 119 ARG A C 1
ATOM 960 O O . ARG A 1 119 ? 27.547 -42.616 -36.091 1.00 68.81 119 ARG A O 1
ATOM 967 N N . GLY A 1 120 ? 27.255 -42.791 -33.861 1.00 73.44 120 GLY A N 1
ATOM 968 C CA . GLY A 1 120 ? 26.675 -44.136 -33.871 1.00 73.44 120 GLY A CA 1
ATOM 969 C C . GLY A 1 120 ? 25.298 -44.158 -34.535 1.00 73.44 120 GLY A C 1
ATOM 970 O O . GLY A 1 120 ? 25.092 -44.895 -35.501 1.00 73.44 120 GLY A O 1
ATOM 971 N N . ALA A 1 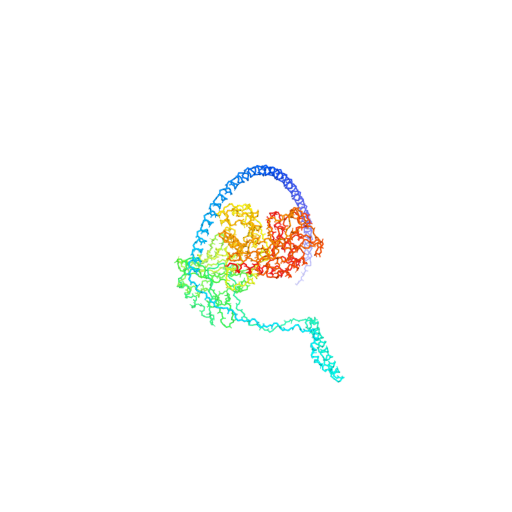121 ? 24.400 -43.273 -34.095 1.00 68.88 121 ALA A N 1
ATOM 972 C CA . ALA A 1 121 ? 23.045 -43.153 -34.636 1.00 68.88 121 ALA A CA 1
ATOM 973 C C . ALA A 1 121 ? 23.028 -42.780 -36.132 1.00 68.88 121 ALA A C 1
ATOM 975 O O . ALA A 1 121 ? 22.217 -43.301 -36.905 1.00 68.88 121 ALA A O 1
ATOM 976 N N . LEU A 1 122 ? 23.958 -41.924 -36.576 1.00 68.88 122 LEU A N 1
ATOM 977 C CA . LEU A 1 122 ? 24.072 -41.533 -37.983 1.00 68.88 122 LEU A CA 1
ATOM 978 C C . LEU A 1 122 ? 24.449 -42.720 -38.884 1.00 68.88 122 LEU A C 1
ATOM 980 O O . LEU A 1 122 ? 23.849 -42.898 -39.943 1.00 68.88 122 LEU A O 1
ATOM 984 N N . LYS A 1 123 ? 25.393 -43.568 -38.451 1.00 76.50 123 LYS A N 1
ATOM 985 C CA . LYS A 1 123 ? 25.781 -44.779 -39.197 1.00 76.50 123 LYS A CA 1
ATOM 986 C C . LYS A 1 123 ? 24.633 -45.781 -39.301 1.00 76.50 123 LYS A C 1
ATOM 988 O O . LYS A 1 123 ? 24.443 -46.388 -40.352 1.00 76.50 123 LYS A O 1
ATOM 993 N N . GLU A 1 124 ? 23.858 -45.937 -38.233 1.00 76.12 124 GLU A N 1
ATOM 994 C CA . GLU A 1 124 ? 22.707 -46.843 -38.216 1.00 76.12 124 GLU A CA 1
ATOM 995 C C . GLU A 1 124 ? 21.575 -46.352 -39.137 1.00 76.12 124 GLU A C 1
ATOM 997 O O . GLU A 1 124 ? 20.933 -47.141 -39.833 1.00 76.12 124 GLU A O 1
ATOM 1002 N N . THR A 1 125 ? 21.377 -45.033 -39.205 1.00 71.88 125 THR A N 1
ATOM 1003 C CA . THR A 1 125 ? 20.397 -44.398 -40.100 1.00 71.88 125 THR A CA 1
ATOM 1004 C C . THR A 1 125 ? 20.805 -44.542 -41.568 1.00 71.88 125 THR A C 1
ATOM 1006 O O . THR A 1 125 ? 19.981 -44.926 -42.398 1.00 71.88 125 THR A O 1
ATOM 1009 N N . GLN A 1 126 ? 22.087 -44.330 -41.883 1.00 74.81 126 GLN A N 1
ATOM 1010 C CA . GLN A 1 126 ? 22.628 -44.521 -43.234 1.00 74.81 126 GLN A CA 1
ATOM 1011 C C . GLN A 1 126 ? 22.506 -45.978 -43.707 1.00 74.81 126 GLN A C 1
ATOM 1013 O O . GLN A 1 126 ? 22.118 -46.221 -44.848 1.00 74.81 126 GLN A O 1
ATOM 1018 N N . ALA A 1 127 ? 22.750 -46.953 -42.824 1.00 79.81 127 ALA A N 1
ATOM 1019 C CA . ALA A 1 127 ? 22.573 -48.369 -43.146 1.00 79.81 127 ALA A CA 1
ATOM 1020 C C . ALA A 1 127 ? 21.104 -48.721 -43.461 1.00 79.81 127 ALA A C 1
ATOM 1022 O O . ALA A 1 127 ? 20.831 -49.466 -44.405 1.00 79.81 127 ALA A O 1
ATOM 1023 N N . LYS A 1 128 ? 20.144 -48.146 -42.718 1.00 78.94 128 LYS A N 1
ATOM 1024 C CA . LYS A 1 128 ? 18.702 -48.318 -42.985 1.00 78.94 128 LYS A CA 1
ATOM 1025 C C . LYS A 1 128 ? 18.273 -47.690 -44.314 1.00 78.94 128 LYS A C 1
ATOM 1027 O O . LYS A 1 128 ? 17.477 -48.290 -45.038 1.00 78.94 128 LYS A O 1
ATOM 1032 N N . GLU A 1 129 ? 18.795 -46.512 -44.659 1.00 73.94 129 GLU A N 1
ATOM 1033 C CA . GLU A 1 129 ? 18.542 -45.880 -45.963 1.00 73.94 129 GLU A CA 1
ATOM 1034 C C . GLU A 1 129 ? 19.090 -46.710 -47.127 1.00 73.94 129 GLU A C 1
ATOM 1036 O O . GLU A 1 129 ? 18.422 -46.853 -48.153 1.00 73.94 129 GLU A O 1
ATOM 1041 N N . GLU A 1 130 ? 20.275 -47.299 -46.972 1.00 76.88 130 GLU A N 1
ATOM 1042 C CA . GLU A 1 130 ? 20.891 -48.124 -48.010 1.00 76.88 130 GLU A CA 1
ATOM 1043 C C . GLU A 1 130 ? 20.106 -49.428 -48.243 1.00 76.88 130 GLU A C 1
ATOM 1045 O O . GLU A 1 130 ? 19.873 -49.826 -49.389 1.00 76.88 130 GLU A O 1
ATOM 1050 N N . GLU A 1 131 ? 19.579 -50.038 -47.174 1.00 81.94 131 GLU A N 1
ATOM 1051 C CA . GLU A 1 131 ? 18.677 -51.192 -47.265 1.00 81.94 131 GLU A CA 1
ATOM 1052 C C . GLU A 1 131 ? 17.349 -50.834 -47.962 1.00 81.94 131 GLU A C 1
ATOM 1054 O O . GLU A 1 131 ? 16.866 -51.571 -48.829 1.00 81.94 131 GLU A O 1
ATOM 1059 N N . LEU A 1 132 ? 16.766 -49.676 -47.631 1.00 79.12 132 LEU A N 1
ATOM 1060 C CA . LEU A 1 132 ? 15.550 -49.167 -48.274 1.00 79.12 132 LEU A CA 1
ATOM 1061 C C . LEU A 1 132 ? 15.769 -48.855 -49.756 1.00 79.12 132 LEU A C 1
ATOM 1063 O O . LEU A 1 132 ? 14.911 -49.174 -50.584 1.00 79.12 132 LEU A O 1
ATOM 1067 N N . ARG A 1 133 ? 16.924 -48.280 -50.106 1.00 75.88 133 ARG A N 1
ATOM 1068 C CA . ARG A 1 133 ? 17.317 -47.995 -51.490 1.00 75.88 133 ARG A CA 1
ATOM 1069 C C . ARG A 1 133 ? 17.456 -49.279 -52.300 1.00 75.88 133 ARG A C 1
ATOM 1071 O O . ARG A 1 133 ? 16.987 -49.325 -53.435 1.00 75.88 133 ARG A O 1
ATOM 1078 N N . LYS A 1 134 ? 18.015 -50.337 -51.709 1.00 81.50 134 LYS A N 1
ATOM 1079 C CA . LYS A 1 134 ? 18.108 -51.657 -52.347 1.00 81.50 134 LYS A CA 1
ATOM 1080 C C . LYS A 1 134 ? 16.720 -52.261 -52.600 1.00 81.50 134 LYS A C 1
ATOM 1082 O O . LYS A 1 134 ? 16.398 -52.587 -53.736 1.00 81.50 134 LYS A O 1
ATOM 1087 N N . LYS A 1 135 ? 15.830 -52.237 -51.596 1.00 80.50 135 LYS A N 1
ATOM 1088 C CA . LYS A 1 135 ? 14.417 -52.662 -51.737 1.00 80.50 135 LYS A CA 1
ATOM 1089 C C . LYS A 1 135 ? 13.600 -51.812 -52.721 1.00 80.50 135 LYS A C 1
ATOM 1091 O O . LYS A 1 135 ? 12.535 -52.234 -53.180 1.00 80.50 135 LYS A O 1
ATOM 1096 N N . PHE A 1 136 ? 14.013 -50.573 -52.980 1.00 74.56 136 PHE A N 1
ATOM 1097 C CA . PHE A 1 136 ? 13.406 -49.717 -53.998 1.00 74.56 136 PHE A CA 1
ATOM 1098 C C . PHE A 1 136 ? 13.883 -50.100 -55.402 1.00 74.56 136 PHE A C 1
ATOM 1100 O O . PHE A 1 136 ? 13.049 -50.246 -56.291 1.00 74.56 136 PHE A O 1
ATOM 1107 N N . LEU A 1 137 ? 15.187 -50.319 -55.584 1.00 73.25 137 LEU A N 1
ATOM 1108 C CA . LEU A 1 137 ? 15.771 -50.741 -56.859 1.00 73.25 137 LEU A CA 1
ATOM 1109 C C . LEU A 1 137 ? 15.236 -52.107 -57.310 1.00 73.25 137 LEU A C 1
ATOM 1111 O O . LEU A 1 137 ? 14.777 -52.209 -58.444 1.00 73.25 137 LEU A O 1
ATOM 1115 N N . ASP A 1 138 ? 15.132 -53.081 -56.400 1.00 78.25 138 ASP A N 1
ATOM 1116 C CA . ASP A 1 138 ? 14.540 -54.398 -56.693 1.00 78.25 138 ASP A CA 1
ATOM 1117 C C . ASP A 1 138 ? 13.074 -54.275 -57.173 1.00 78.25 138 ASP A C 1
ATOM 1119 O O . ASP A 1 138 ? 12.615 -55.004 -58.052 1.00 78.25 138 ASP A O 1
ATOM 1123 N N . ARG A 1 139 ? 12.320 -53.300 -56.637 1.00 72.06 139 ARG A N 1
ATOM 1124 C CA . ARG A 1 139 ? 10.941 -52.996 -57.072 1.00 72.06 139 ARG A CA 1
ATOM 1125 C C . ARG A 1 139 ? 10.873 -52.320 -58.438 1.00 72.06 139 ARG A C 1
ATOM 1127 O O . ARG A 1 139 ? 9.853 -52.446 -59.113 1.00 72.06 139 ARG A O 1
ATOM 1134 N N . VAL A 1 140 ? 11.897 -51.559 -58.816 1.00 70.25 140 VAL A N 1
ATOM 1135 C CA . VAL A 1 140 ? 11.979 -50.894 -60.122 1.00 70.25 140 VAL A CA 1
ATOM 1136 C C . VAL A 1 140 ? 12.366 -51.903 -61.202 1.00 70.25 140 VAL A C 1
ATOM 1138 O O . VAL A 1 140 ? 11.725 -51.909 -62.250 1.00 70.25 140 VAL A O 1
ATOM 1141 N N . GLU A 1 141 ? 13.316 -52.803 -60.929 1.00 68.19 141 GLU A N 1
ATOM 1142 C CA . GLU A 1 141 ? 13.681 -53.906 -61.833 1.00 68.19 141 GLU A CA 1
ATOM 1143 C C . GLU A 1 141 ? 12.501 -54.854 -62.078 1.00 68.19 141 GLU A C 1
ATOM 1145 O O . GLU A 1 141 ? 12.133 -55.083 -63.230 1.00 68.19 141 GLU A O 1
ATOM 1150 N N . ALA A 1 142 ? 11.787 -55.267 -61.024 1.00 65.12 142 ALA A N 1
ATOM 1151 C CA . ALA A 1 142 ? 10.582 -56.095 -61.157 1.00 65.12 142 ALA A CA 1
ATOM 1152 C C . ALA A 1 142 ? 9.445 -55.420 -61.958 1.00 65.12 142 ALA A C 1
ATOM 1154 O O . ALA A 1 142 ? 8.526 -56.085 -62.436 1.00 65.12 142 ALA A O 1
ATOM 1155 N N . ARG A 1 143 ? 9.478 -54.087 -62.104 1.00 57.78 143 ARG A N 1
ATOM 1156 C CA . ARG A 1 143 ? 8.503 -53.307 -62.885 1.00 57.78 143 ARG A CA 1
ATOM 1157 C C . ARG A 1 143 ? 8.965 -53.048 -64.324 1.00 57.78 143 ARG A C 1
ATOM 1159 O O . ARG A 1 143 ? 8.129 -52.695 -65.156 1.00 57.78 143 ARG A O 1
ATOM 1166 N N . ALA A 1 144 ? 10.256 -53.219 -64.610 1.00 57.56 144 ALA A N 1
ATOM 1167 C CA . ALA A 1 144 ? 10.850 -53.075 -65.936 1.00 57.56 144 ALA A CA 1
ATOM 1168 C C . ALA A 1 144 ? 10.697 -54.347 -66.793 1.00 57.56 144 ALA A C 1
ATOM 1170 O O . ALA A 1 144 ? 10.586 -54.240 -68.010 1.00 57.56 144 ALA A O 1
ATOM 1171 N N . GLU A 1 145 ? 10.583 -55.529 -66.179 1.00 54.75 145 GLU A N 1
ATOM 1172 C CA . GLU A 1 145 ? 10.413 -56.816 -66.885 1.00 54.75 145 GLU A CA 1
ATOM 1173 C C . GLU A 1 145 ? 8.994 -57.058 -67.451 1.00 54.75 145 GLU A C 1
ATOM 1175 O O . GLU A 1 145 ? 8.736 -58.086 -68.071 1.00 54.75 145 GLU A O 1
ATOM 1180 N N . GLY A 1 146 ? 8.057 -56.119 -67.267 1.00 57.72 146 GLY A N 1
ATOM 1181 C CA . GLY A 1 146 ? 6.628 -56.337 -67.525 1.00 57.72 146 GLY A CA 1
ATOM 1182 C C . GLY A 1 146 ? 5.916 -55.297 -68.389 1.00 57.72 146 GLY A C 1
ATOM 1183 O O . GLY A 1 146 ? 4.732 -55.055 -68.144 1.00 57.72 146 GLY A O 1
ATOM 1184 N N . ARG A 1 147 ? 6.576 -54.648 -69.362 1.00 42.12 147 ARG A N 1
ATOM 1185 C CA . ARG A 1 147 ? 5.874 -53.780 -70.332 1.00 42.12 147 ARG A CA 1
ATOM 1186 C C . ARG A 1 147 ? 6.371 -53.924 -71.770 1.00 42.12 147 ARG A C 1
ATOM 1188 O O . ARG A 1 147 ? 7.467 -53.491 -72.108 1.00 42.12 147 ARG A O 1
ATOM 1195 N N . GLU A 1 148 ? 5.485 -54.492 -72.586 1.00 45.81 148 GLU A N 1
ATOM 1196 C CA . GLU A 1 148 ? 5.474 -54.464 -74.048 1.00 45.81 148 GLU A CA 1
ATOM 1197 C C . GLU A 1 148 ? 5.446 -53.024 -74.591 1.00 45.81 148 GLU A C 1
ATOM 1199 O O . GLU A 1 148 ? 4.869 -52.115 -73.983 1.00 45.81 148 GLU A O 1
ATOM 1204 N N . GLU A 1 149 ? 6.085 -52.840 -75.748 1.00 49.09 149 GLU A N 1
ATOM 1205 C CA . GLU A 1 149 ? 6.186 -51.586 -76.496 1.00 49.09 149 GLU A CA 1
ATOM 1206 C C . GLU A 1 149 ? 4.810 -50.972 -76.796 1.00 49.09 149 GLU A C 1
ATOM 1208 O O . GLU A 1 149 ? 3.918 -51.624 -77.342 1.00 49.09 149 GLU A O 1
ATOM 1213 N N . ALA A 1 150 ? 4.660 -49.680 -76.491 1.00 44.66 150 ALA A N 1
ATOM 1214 C CA . ALA A 1 150 ? 3.505 -48.878 -76.883 1.00 44.66 150 ALA A CA 1
ATOM 1215 C C . ALA A 1 150 ? 3.863 -47.915 -78.042 1.00 44.66 150 ALA A C 1
ATOM 1217 O O . ALA A 1 150 ? 5.008 -47.465 -78.125 1.00 44.66 150 ALA A O 1
ATOM 1218 N N . PRO A 1 151 ? 2.906 -47.592 -78.938 1.00 49.41 151 PRO A N 1
ATOM 1219 C CA . PRO A 1 151 ? 3.158 -47.095 -80.297 1.00 49.41 151 PRO A CA 1
ATOM 1220 C C . PRO A 1 151 ? 3.466 -45.583 -80.366 1.00 49.41 151 PRO A C 1
ATOM 1222 O O . PRO A 1 151 ? 3.268 -44.869 -79.380 1.00 49.41 151 PRO A O 1
ATOM 1225 N N . PRO A 1 152 ? 3.922 -45.065 -81.528 1.00 50.09 152 PRO A N 1
ATOM 1226 C CA . PRO A 1 152 ? 4.487 -43.724 -81.641 1.00 50.09 152 PRO A CA 1
ATOM 1227 C C . PRO A 1 152 ? 3.442 -42.606 -81.524 1.00 50.09 152 PRO A C 1
ATOM 1229 O O . PRO A 1 152 ? 2.299 -42.724 -81.969 1.00 50.09 152 PRO A O 1
ATOM 1232 N N . LEU A 1 153 ? 3.893 -41.495 -80.938 1.00 50.41 153 LEU A N 1
ATOM 1233 C CA . LEU A 1 153 ? 3.133 -40.276 -80.657 1.00 50.41 153 LEU A CA 1
ATOM 1234 C C . LEU A 1 153 ? 2.621 -39.576 -81.934 1.00 50.41 153 LEU A C 1
ATOM 1236 O O . LEU A 1 153 ? 3.377 -39.450 -82.901 1.00 50.41 153 LEU A O 1
ATOM 1240 N N . PRO A 1 154 ? 1.392 -39.021 -81.925 1.00 47.53 154 PRO A N 1
ATOM 1241 C CA . PRO A 1 154 ? 0.941 -38.082 -82.946 1.00 47.53 154 PRO A CA 1
ATOM 1242 C C . PRO A 1 154 ? 1.494 -36.653 -82.723 1.00 47.53 154 PRO A C 1
ATOM 1244 O O . PRO A 1 154 ? 1.857 -36.289 -81.601 1.00 47.53 154 PRO A O 1
ATOM 1247 N N . PRO A 1 155 ? 1.578 -35.839 -83.795 1.00 50.66 155 PRO A N 1
ATOM 1248 C CA . PRO A 1 155 ? 2.418 -34.645 -83.858 1.00 50.66 155 PRO A CA 1
ATOM 1249 C C . PRO A 1 155 ? 1.830 -33.405 -83.171 1.00 50.66 155 PRO A C 1
ATOM 1251 O O . PRO A 1 155 ? 0.622 -33.171 -83.146 1.00 50.66 155 PRO A O 1
ATOM 1254 N N . VAL A 1 156 ? 2.755 -32.580 -82.679 1.00 54.81 156 VAL A N 1
ATOM 1255 C CA . VAL A 1 156 ? 2.559 -31.263 -82.061 1.00 54.81 156 VAL A CA 1
ATOM 1256 C C . VAL A 1 156 ? 1.959 -30.266 -83.065 1.00 54.81 156 VAL A C 1
ATOM 1258 O O . VAL A 1 156 ? 2.536 -30.090 -84.142 1.00 54.81 156 VAL A O 1
ATOM 1261 N N . PRO A 1 157 ? 0.862 -29.558 -82.735 1.00 48.25 157 PRO A N 1
ATOM 1262 C CA . PRO A 1 157 ? 0.433 -28.403 -83.509 1.00 48.25 157 PRO A CA 1
ATOM 1263 C C . PRO A 1 157 ? 1.222 -27.130 -83.127 1.00 48.25 157 PRO A C 1
ATOM 1265 O O . PRO A 1 157 ? 1.622 -26.970 -81.971 1.00 48.25 157 PRO A O 1
ATOM 1268 N N . PRO A 1 158 ? 1.465 -26.227 -84.096 1.00 49.12 158 PRO A N 1
ATOM 1269 C CA . PRO A 1 158 ? 2.493 -25.201 -84.007 1.00 49.12 158 PRO A CA 1
ATOM 1270 C C . PRO A 1 158 ? 2.041 -23.914 -83.309 1.00 49.12 158 PRO A C 1
ATOM 1272 O O . PRO A 1 158 ? 0.870 -23.536 -83.289 1.00 49.12 158 PRO A O 1
ATOM 1275 N N . THR A 1 159 ? 3.055 -23.229 -82.794 1.00 48.38 159 THR A N 1
ATOM 1276 C CA . THR A 1 159 ? 3.083 -21.853 -82.306 1.00 48.38 159 THR A CA 1
ATOM 1277 C C . THR A 1 159 ? 2.430 -20.856 -83.263 1.00 48.38 159 THR A C 1
ATOM 1279 O O . THR A 1 159 ? 2.667 -20.854 -84.469 1.00 48.38 159 THR A O 1
ATOM 1282 N N . LEU A 1 160 ? 1.663 -19.938 -82.678 1.00 38.12 160 LEU A N 1
ATOM 1283 C CA . LEU A 1 160 ? 1.137 -18.724 -83.297 1.00 38.12 160 LEU A CA 1
ATOM 1284 C C . LEU A 1 160 ? 1.287 -17.556 -82.300 1.00 38.12 160 LEU A C 1
ATOM 1286 O O . LEU A 1 160 ? 1.466 -17.798 -81.106 1.00 38.12 160 LEU A O 1
ATOM 1290 N N . PRO A 1 161 ? 1.351 -16.305 -82.783 1.00 47.69 161 PRO A N 1
ATOM 1291 C CA . PRO A 1 161 ? 2.593 -15.545 -82.772 1.00 47.69 161 PRO A CA 1
ATOM 1292 C C . PRO A 1 161 ? 2.538 -14.289 -81.897 1.00 47.69 161 PRO A C 1
ATOM 1294 O O . PRO A 1 161 ? 1.483 -13.836 -81.461 1.00 47.69 161 PRO A O 1
ATOM 1297 N N . ILE A 1 162 ? 3.728 -13.720 -81.704 1.00 48.75 162 ILE A N 1
ATOM 1298 C CA . ILE A 1 162 ? 3.985 -12.373 -81.194 1.00 48.75 162 ILE A CA 1
ATOM 1299 C C . ILE A 1 162 ? 3.078 -11.371 -81.923 1.00 48.75 162 ILE A C 1
ATOM 1301 O O . ILE A 1 162 ? 3.130 -11.261 -83.148 1.00 48.75 162 ILE A O 1
ATOM 1305 N N . VAL A 1 163 ? 2.274 -10.636 -81.154 1.00 40.00 163 VAL A N 1
ATOM 1306 C CA . VAL A 1 163 ? 1.554 -9.442 -81.603 1.00 40.00 163 VAL A CA 1
ATOM 1307 C C . VAL A 1 163 ? 1.999 -8.271 -80.738 1.00 40.00 163 VAL A C 1
ATOM 1309 O O . VAL A 1 163 ? 2.023 -8.352 -79.512 1.00 40.00 163 VAL A O 1
ATOM 1312 N N . GLU A 1 164 ? 2.394 -7.219 -81.444 1.00 40.81 164 GLU A N 1
ATOM 1313 C CA . GLU A 1 164 ? 2.956 -5.953 -80.990 1.00 40.81 164 GLU A CA 1
ATOM 1314 C C . GLU A 1 164 ? 2.093 -5.185 -79.978 1.00 40.81 164 GLU A C 1
ATOM 1316 O O . GLU A 1 164 ? 0.862 -5.271 -79.959 1.00 40.81 164 GLU A O 1
ATOM 1321 N N . GLU A 1 165 ? 2.790 -4.353 -79.196 1.00 50.38 165 GLU A N 1
ATOM 1322 C CA . GLU A 1 165 ? 2.255 -3.297 -78.340 1.00 50.38 165 GLU A CA 1
ATOM 1323 C C . GLU A 1 165 ? 1.115 -2.514 -79.000 1.00 50.38 165 GLU A C 1
ATOM 1325 O O . GLU A 1 165 ? 1.280 -1.845 -80.026 1.00 50.38 165 GLU A O 1
ATOM 1330 N N . LYS A 1 166 ? -0.040 -2.489 -78.327 1.00 39.16 166 LYS A N 1
ATOM 1331 C CA . LYS A 1 166 ? -1.087 -1.507 -78.596 1.00 39.16 166 LYS A CA 1
ATOM 1332 C C . LYS A 1 166 ? -1.583 -0.871 -77.301 1.00 39.16 166 LYS A C 1
ATOM 1334 O O . LYS A 1 166 ? -2.123 -1.530 -76.421 1.00 39.16 166 LYS A O 1
ATOM 1339 N N . LYS A 1 167 ? -1.333 0.439 -77.262 1.00 39.25 167 LYS A N 1
ATOM 1340 C CA . LYS A 1 167 ? -1.793 1.519 -76.378 1.00 39.25 167 LYS A CA 1
ATOM 1341 C C . LYS A 1 167 ? -2.961 1.206 -75.433 1.00 39.25 167 LYS A C 1
ATOM 1343 O O . LYS A 1 167 ? -4.003 0.708 -75.849 1.00 39.25 167 LYS A O 1
ATOM 1348 N N . SER A 1 168 ? -2.772 1.666 -74.193 1.00 41.53 168 SER A N 1
ATOM 1349 C CA . SER A 1 168 ? -3.734 1.767 -73.093 1.00 41.53 168 SER A CA 1
ATOM 1350 C C . SER A 1 168 ? -5.169 2.091 -73.524 1.00 41.53 168 SER A C 1
ATOM 1352 O O . SER A 1 168 ? -5.367 3.042 -74.286 1.00 41.53 168 SER A O 1
ATOM 1354 N N . PRO A 1 169 ? -6.182 1.412 -72.958 1.00 46.94 169 PRO A N 1
ATOM 1355 C CA . PRO A 1 169 ? -7.555 1.880 -73.026 1.00 46.94 169 PRO A CA 1
ATOM 1356 C C . PRO A 1 169 ? -7.754 3.080 -72.092 1.00 46.94 169 PRO A C 1
ATOM 1358 O O . PRO A 1 169 ? -7.390 3.057 -70.915 1.00 46.94 169 PRO A O 1
ATOM 1361 N N . GLU A 1 170 ? -8.340 4.135 -72.648 1.00 45.75 170 GLU A N 1
ATOM 1362 C CA . GLU A 1 170 ? -8.751 5.352 -71.959 1.00 45.75 170 GLU A CA 1
ATOM 1363 C C . GLU A 1 170 ? -9.738 5.044 -70.826 1.00 45.75 170 GLU A C 1
ATOM 1365 O O . GLU A 1 170 ? -10.797 4.449 -71.025 1.00 45.75 170 GLU A O 1
ATOM 1370 N N . ILE A 1 171 ? -9.395 5.499 -69.622 1.00 49.12 171 ILE A N 1
ATOM 1371 C CA . ILE A 1 171 ? -10.292 5.530 -68.467 1.00 49.12 171 ILE A CA 1
ATOM 1372 C C . ILE A 1 171 ? -11.442 6.498 -68.798 1.00 49.12 171 ILE A C 1
ATOM 1374 O O . ILE A 1 171 ? -11.165 7.668 -69.092 1.00 49.12 171 ILE A O 1
ATOM 1378 N N . PRO A 1 172 ? -12.724 6.092 -68.719 1.00 49.50 172 PRO A N 1
ATOM 1379 C CA . PRO A 1 172 ? -13.831 7.022 -68.879 1.00 49.50 172 PRO A CA 1
ATOM 1380 C C . PRO A 1 172 ? -13.798 8.046 -67.738 1.00 49.50 172 PRO A C 1
ATOM 1382 O O . PRO A 1 172 ? -14.169 7.765 -66.600 1.00 49.50 172 PRO A O 1
ATOM 1385 N N . LYS A 1 173 ? -13.351 9.268 -68.045 1.00 45.47 173 LYS A N 1
ATOM 1386 C CA . LYS A 1 173 ? -13.536 10.430 -67.173 1.00 45.47 173 LYS A CA 1
ATOM 1387 C C . LYS A 1 173 ? -15.027 10.742 -67.128 1.00 45.47 173 LYS A C 1
ATOM 1389 O O . LYS A 1 173 ? -15.539 11.491 -67.958 1.00 45.47 173 LYS A O 1
ATOM 1394 N N . THR A 1 174 ? -15.735 10.194 -66.147 1.00 44.31 174 THR A N 1
ATOM 1395 C CA . THR A 1 174 ? -17.031 10.730 -65.739 1.00 44.31 174 THR A CA 1
ATOM 1396 C C . THR A 1 174 ? -16.791 12.140 -65.210 1.00 44.31 174 THR A C 1
ATOM 1398 O O . THR A 1 174 ? -16.377 12.342 -64.069 1.00 44.31 174 THR A O 1
ATOM 1401 N N . PHE A 1 175 ? -16.988 13.139 -66.068 1.00 47.56 175 PHE A N 1
ATOM 1402 C CA . PHE A 1 175 ? -17.016 14.533 -65.658 1.00 47.56 175 PHE A CA 1
ATOM 1403 C C . PHE A 1 175 ? -18.212 14.725 -64.723 1.00 47.56 175 PHE A C 1
ATOM 1405 O O . PHE A 1 175 ? -19.349 14.855 -65.176 1.00 47.56 175 PHE A O 1
ATOM 1412 N N . VAL A 1 176 ? -17.965 14.769 -63.412 1.00 52.38 176 VAL A N 1
ATOM 1413 C CA . VAL A 1 176 ? -18.929 15.347 -62.473 1.00 52.38 176 VAL A CA 1
ATOM 1414 C C . VAL A 1 176 ? -19.147 16.789 -62.928 1.00 52.38 176 VAL A C 1
ATOM 1416 O O . VAL A 1 176 ? -18.219 17.602 -62.945 1.00 52.38 176 VAL A O 1
ATOM 1419 N N . LYS A 1 177 ? -20.362 17.078 -63.400 1.00 59.12 177 LYS A N 1
ATOM 1420 C CA . LYS A 1 177 ? -20.764 18.381 -63.938 1.00 59.12 177 LYS A CA 1
ATOM 1421 C C . LYS A 1 177 ? -20.411 19.448 -62.895 1.00 59.12 177 LYS A C 1
ATOM 1423 O O . LYS A 1 177 ? -20.961 19.434 -61.797 1.00 59.12 177 LYS A O 1
ATOM 1428 N N . LYS A 1 178 ? -19.465 20.347 -63.209 1.00 58.41 178 LYS A N 1
ATOM 1429 C CA . LYS A 1 178 ? -19.100 21.454 -62.307 1.00 58.41 178 LYS A CA 1
ATOM 1430 C C . LYS A 1 178 ? -20.387 22.202 -61.932 1.00 58.41 178 LYS A C 1
ATOM 1432 O O . LYS A 1 178 ? -21.118 22.574 -62.854 1.00 58.41 178 LYS A O 1
ATOM 1437 N N . PRO A 1 179 ? -20.668 22.436 -60.636 1.00 64.38 179 PRO A N 1
ATOM 1438 C CA . PRO A 1 179 ? -21.901 23.089 -60.227 1.00 64.38 179 PRO A CA 1
ATOM 1439 C C . PRO A 1 179 ? -22.014 24.441 -60.930 1.00 64.38 179 PRO A C 1
ATOM 1441 O O . PRO A 1 179 ? -21.042 25.208 -60.985 1.00 64.38 179 PRO A O 1
ATOM 1444 N N . GLY A 1 180 ? -23.182 24.697 -61.522 1.00 77.81 180 GLY A N 1
ATOM 1445 C CA . GLY A 1 180 ? -23.457 25.942 -62.236 1.00 77.81 180 GLY A CA 1
ATOM 1446 C C . GLY A 1 180 ? -23.315 27.160 -61.312 1.00 77.81 180 GLY A C 1
ATOM 1447 O O . GLY A 1 180 ? -23.291 26.998 -60.089 1.00 77.81 180 GLY A O 1
ATOM 1448 N N . PRO A 1 181 ? -23.240 28.391 -61.850 1.00 70.62 181 PRO A N 1
ATOM 1449 C CA . PRO A 1 181 ? -23.068 29.604 -61.043 1.00 70.62 181 PRO A CA 1
ATOM 1450 C C . PRO A 1 181 ? -24.082 29.700 -59.892 1.00 70.62 181 PRO A C 1
ATOM 1452 O O . PRO A 1 181 ? -23.703 30.009 -58.766 1.00 70.62 181 PRO A O 1
ATOM 1455 N N . GLY A 1 182 ? -25.339 29.314 -60.152 1.00 75.94 182 GLY A N 1
ATOM 1456 C CA . GLY A 1 182 ? -26.399 29.240 -59.144 1.00 75.94 182 GLY A CA 1
ATOM 1457 C C . GLY A 1 182 ? -26.159 28.183 -58.062 1.00 75.94 182 GLY A C 1
ATOM 1458 O O . GLY A 1 182 ? -26.333 28.486 -56.891 1.00 75.94 182 GLY A O 1
ATOM 1459 N N . GLN A 1 183 ? -25.682 26.980 -58.409 1.00 73.69 183 GLN A N 1
ATOM 1460 C CA . GLN A 1 183 ? -25.339 25.942 -57.422 1.00 73.69 183 GLN A CA 1
ATOM 1461 C C . GLN A 1 183 ? -24.098 26.301 -56.606 1.00 73.69 183 GLN A C 1
ATOM 1463 O O . GLN A 1 183 ? -24.049 25.992 -55.426 1.00 73.69 183 GLN A O 1
ATOM 1468 N N . LYS A 1 184 ? -23.101 26.975 -57.190 1.00 73.19 184 LYS A N 1
ATOM 1469 C CA . LYS A 1 184 ? -21.948 27.481 -56.427 1.00 73.19 184 LYS A CA 1
ATOM 1470 C C . LYS A 1 184 ? -22.355 28.576 -55.454 1.00 73.19 184 LYS A C 1
ATOM 1472 O O . LYS A 1 184 ? -21.836 28.608 -54.343 1.00 73.19 184 LYS A O 1
ATOM 1477 N N . LEU A 1 185 ? -23.273 29.452 -55.862 1.00 78.81 185 LEU A N 1
ATOM 1478 C CA . LEU A 1 185 ? -23.846 30.450 -54.969 1.00 78.81 185 LEU A CA 1
ATOM 1479 C C . LEU A 1 185 ? -24.655 29.771 -53.858 1.00 78.81 185 LEU A C 1
ATOM 1481 O O . LEU A 1 185 ? -24.450 30.093 -52.699 1.00 78.81 185 LEU A O 1
ATOM 1485 N N . TRP A 1 186 ? -25.469 28.765 -54.188 1.00 75.81 186 TRP A N 1
ATOM 1486 C CA . TRP A 1 186 ? -26.228 27.987 -53.206 1.00 75.81 186 TRP A CA 1
ATOM 1487 C C . TRP A 1 186 ? -25.327 27.222 -52.232 1.00 75.81 186 TRP A C 1
ATOM 1489 O O . TRP A 1 186 ? -25.547 27.288 -51.032 1.00 75.81 186 TRP A O 1
ATOM 1499 N N . ILE A 1 187 ? -24.266 26.568 -52.714 1.00 79.38 187 ILE A N 1
ATOM 1500 C CA . ILE A 1 187 ? -23.277 25.892 -51.863 1.00 79.38 187 ILE A CA 1
ATOM 1501 C C . ILE A 1 187 ? -22.572 26.908 -50.967 1.00 79.38 187 ILE A C 1
ATOM 1503 O O . ILE A 1 187 ? -22.396 26.628 -49.793 1.00 79.38 187 ILE A O 1
ATOM 1507 N N . ARG A 1 188 ? -22.208 28.096 -51.468 1.00 80.25 188 ARG A N 1
ATOM 1508 C CA . ARG A 1 188 ? -21.611 29.162 -50.643 1.00 80.25 188 ARG A CA 1
ATOM 1509 C C . ARG A 1 188 ? -22.587 29.730 -49.619 1.00 80.25 188 ARG A C 1
ATOM 1511 O O . ARG A 1 188 ? -22.158 30.039 -48.517 1.00 80.25 188 ARG A O 1
ATOM 1518 N N . ILE A 1 189 ? -23.868 29.842 -49.961 1.00 84.25 189 ILE A N 1
ATOM 1519 C CA . ILE A 1 189 ? -24.921 30.241 -49.023 1.00 84.25 189 ILE A CA 1
ATOM 1520 C C . ILE A 1 189 ? -25.079 29.164 -47.949 1.00 84.25 189 ILE A C 1
ATOM 1522 O O . ILE A 1 189 ? -25.074 29.501 -46.775 1.00 84.25 189 ILE A O 1
ATOM 1526 N N . VAL A 1 190 ? -25.128 27.880 -48.314 1.00 81.56 190 VAL A N 1
ATOM 1527 C CA . VAL A 1 190 ? -25.216 26.767 -47.353 1.00 81.56 190 VAL A CA 1
ATOM 1528 C C . VAL A 1 190 ? -23.972 26.686 -46.482 1.00 81.56 190 VAL A C 1
ATOM 1530 O O . VAL A 1 190 ? -24.108 26.560 -45.275 1.00 81.56 190 VAL A O 1
ATOM 1533 N N . LEU A 1 191 ? -22.771 26.813 -47.050 1.00 80.00 191 LEU A N 1
ATOM 1534 C CA . LEU A 1 191 ? -21.524 26.826 -46.284 1.00 80.00 191 LEU A CA 1
ATOM 1535 C C . LEU A 1 191 ? -21.457 28.051 -45.368 1.00 80.00 191 LEU A C 1
ATOM 1537 O O . LEU A 1 191 ? -21.033 27.937 -44.228 1.00 80.00 191 LEU A O 1
ATOM 1541 N N . GLY A 1 192 ? -21.904 29.210 -45.855 1.00 86.19 192 GLY A N 1
ATOM 1542 C CA . GLY A 1 192 ? -21.995 30.439 -45.076 1.00 86.19 192 GLY A CA 1
ATOM 1543 C C . GLY A 1 192 ? -22.977 30.304 -43.918 1.00 86.19 192 GLY A C 1
ATOM 1544 O O . GLY A 1 192 ? -22.636 30.674 -42.803 1.00 86.19 192 GLY A O 1
ATOM 1545 N N . LEU A 1 193 ? -24.147 29.704 -44.153 1.00 83.88 193 LEU A N 1
ATOM 1546 C CA . LEU A 1 193 ? -25.133 29.376 -43.121 1.00 83.88 193 LEU A CA 1
ATOM 1547 C C . LEU A 1 193 ? -24.606 28.320 -42.146 1.00 83.88 193 LEU A C 1
ATOM 1549 O O . LEU A 1 193 ? -24.865 28.434 -40.955 1.00 83.88 193 LEU A O 1
ATOM 1553 N N . LEU A 1 194 ? -23.834 27.337 -42.616 1.00 81.75 194 LEU A N 1
ATOM 1554 C CA . LEU A 1 194 ? -23.203 26.322 -41.772 1.00 81.75 194 LEU A CA 1
ATOM 1555 C C . LEU A 1 194 ? -22.135 26.948 -40.866 1.00 81.75 194 LEU A C 1
ATOM 1557 O O . LEU A 1 194 ? -22.096 26.668 -39.676 1.00 81.75 194 LEU A O 1
ATOM 1561 N N . ILE A 1 195 ? -21.307 27.844 -41.407 1.00 84.19 195 ILE A N 1
ATOM 1562 C CA . ILE A 1 195 ? -20.305 28.592 -40.640 1.00 84.19 195 ILE A CA 1
ATOM 1563 C C . ILE A 1 195 ? -20.992 29.533 -39.648 1.00 84.19 195 ILE A C 1
ATOM 1565 O O . ILE A 1 195 ? -20.582 29.591 -38.495 1.00 84.19 195 ILE A O 1
ATOM 1569 N N . LEU A 1 196 ? -22.064 30.221 -40.050 1.00 85.12 196 LEU A N 1
ATOM 1570 C CA . LEU A 1 196 ? -22.880 31.035 -39.146 1.00 85.12 196 LEU A CA 1
ATOM 1571 C C . LEU A 1 196 ? -23.518 30.191 -38.044 1.00 85.12 196 LEU A C 1
ATOM 1573 O O . LEU A 1 196 ? -23.546 30.635 -36.904 1.00 85.12 196 LEU A O 1
ATOM 1577 N N . ALA A 1 197 ? -23.979 28.979 -38.353 1.00 83.75 197 ALA A N 1
ATOM 1578 C CA . ALA A 1 197 ? -24.519 28.053 -37.366 1.00 83.75 197 ALA A CA 1
ATOM 1579 C C . ALA A 1 197 ? -23.436 27.570 -36.391 1.00 83.75 197 ALA A C 1
ATOM 1581 O O . ALA A 1 197 ? -23.686 27.525 -35.192 1.00 83.75 197 ALA A O 1
ATOM 1582 N N . ILE A 1 198 ? -22.222 27.280 -36.871 1.00 82.81 198 ILE A N 1
ATOM 1583 C CA . ILE A 1 198 ? -21.080 26.897 -36.027 1.00 82.81 198 ILE A CA 1
ATOM 1584 C C . ILE A 1 198 ? -20.624 28.072 -35.156 1.00 82.81 198 ILE A C 1
ATOM 1586 O O . ILE A 1 198 ? -20.380 27.886 -33.971 1.00 82.81 198 ILE A O 1
ATOM 1590 N N . LEU A 1 199 ? -20.546 29.288 -35.702 1.00 86.06 199 LEU A N 1
ATOM 1591 C CA . LEU A 1 199 ? -20.204 30.492 -34.940 1.00 86.06 199 LEU A CA 1
ATOM 1592 C C . LEU A 1 199 ? -21.290 30.841 -33.925 1.00 86.06 199 LEU A C 1
ATOM 1594 O O . LEU A 1 199 ? -20.969 31.206 -32.800 1.00 86.06 199 LEU A O 1
ATOM 1598 N N . ALA A 1 200 ? -22.564 30.690 -34.291 1.00 85.88 200 ALA A N 1
ATOM 1599 C CA . ALA A 1 200 ? -23.676 30.847 -33.369 1.00 85.88 200 ALA A CA 1
ATOM 1600 C C . ALA A 1 200 ? -23.595 29.803 -32.255 1.00 85.88 200 ALA A C 1
ATOM 1602 O O . ALA A 1 200 ? -23.713 30.192 -31.102 1.00 85.88 200 ALA A O 1
ATOM 1603 N N . ALA A 1 201 ? -23.317 28.533 -32.575 1.00 81.94 201 ALA A N 1
ATOM 1604 C CA . ALA A 1 201 ? -23.125 27.450 -31.610 1.00 81.94 201 ALA A CA 1
ATOM 1605 C C . ALA A 1 201 ? -21.917 27.693 -30.694 1.00 81.94 201 ALA A C 1
ATOM 1607 O O . ALA A 1 201 ? -22.018 27.503 -29.490 1.00 81.94 201 ALA A O 1
ATOM 1608 N N . ALA A 1 202 ? -20.797 28.180 -31.230 1.00 82.75 202 ALA A N 1
ATOM 1609 C CA . ALA A 1 202 ? -19.614 28.541 -30.454 1.00 82.75 202 ALA A CA 1
ATOM 1610 C C . ALA A 1 202 ? -19.862 29.769 -29.568 1.00 82.75 202 ALA A C 1
ATOM 1612 O O . ALA A 1 202 ? -19.405 29.805 -28.432 1.00 82.75 202 ALA A O 1
ATOM 1613 N N . ALA A 1 203 ? -20.626 30.755 -30.047 1.00 84.25 203 ALA A N 1
ATOM 1614 C CA . ALA A 1 203 ? -21.036 31.910 -29.257 1.00 84.25 203 ALA A CA 1
ATOM 1615 C C . ALA A 1 203 ? -22.068 31.530 -28.186 1.00 84.25 203 ALA A C 1
ATOM 1617 O O . ALA A 1 203 ? -21.979 32.029 -27.070 1.00 84.25 203 ALA A O 1
ATOM 1618 N N . THR A 1 204 ? -23.003 30.616 -28.478 1.00 80.12 204 THR A N 1
ATOM 1619 C CA . THR A 1 204 ? -23.927 30.076 -27.465 1.00 80.12 204 THR A CA 1
ATOM 1620 C C . THR A 1 204 ? -23.18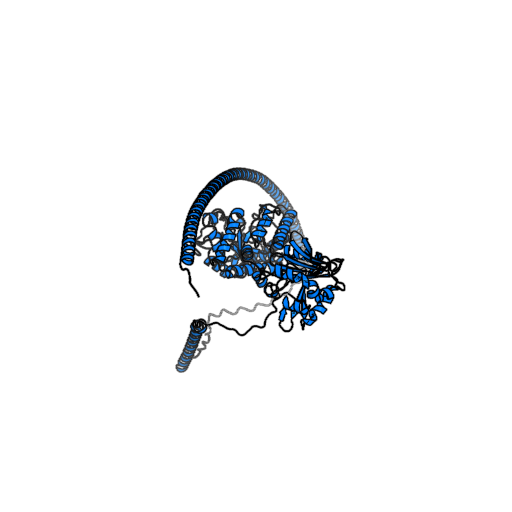5 29.220 -26.456 1.00 80.12 204 THR A C 1
ATOM 1622 O O . THR A 1 204 ? -23.463 29.339 -25.271 1.00 80.12 204 THR A O 1
ATOM 1625 N N . PHE A 1 205 ? -22.206 28.422 -26.885 1.00 80.50 205 PHE A N 1
ATOM 1626 C CA . PHE A 1 205 ? -21.343 27.657 -25.992 1.00 80.50 205 PHE A CA 1
ATOM 1627 C C . PHE A 1 205 ? -20.459 28.573 -25.147 1.00 80.50 205 PHE A C 1
ATOM 1629 O O . PHE A 1 205 ? -20.362 28.361 -23.951 1.00 80.50 205 PHE A O 1
ATOM 1636 N N . GLY A 1 206 ? -19.865 29.621 -25.719 1.00 77.31 206 GLY A N 1
ATOM 1637 C CA . GLY A 1 206 ? -19.059 30.602 -24.992 1.00 77.31 206 GLY A CA 1
ATOM 1638 C C . GLY A 1 206 ? -19.892 31.427 -24.012 1.00 77.31 206 GLY A C 1
ATOM 1639 O O . GLY A 1 206 ? -19.495 31.597 -22.867 1.00 77.31 206 GLY A O 1
ATOM 1640 N N . TYR A 1 207 ? -21.084 31.873 -24.414 1.00 78.31 207 TYR A N 1
ATOM 1641 C CA . TYR A 1 207 ? -22.044 32.510 -23.512 1.00 78.31 207 TYR A CA 1
ATOM 1642 C C . TYR A 1 207 ? -22.472 31.543 -22.405 1.00 78.31 207 TYR A C 1
ATOM 1644 O O . TYR A 1 207 ? -22.474 31.901 -21.232 1.00 78.31 207 TYR A O 1
ATOM 1652 N N . TRP A 1 208 ? -22.743 30.283 -22.742 1.00 78.50 208 TRP A N 1
ATOM 1653 C CA . TRP A 1 208 ? -23.049 29.266 -21.748 1.00 78.50 208 TRP A CA 1
ATOM 1654 C C . TRP A 1 208 ? -21.862 28.992 -20.812 1.00 78.50 208 TRP A C 1
ATOM 1656 O O . TRP A 1 208 ? -22.043 28.911 -19.610 1.00 78.50 208 TRP A O 1
ATOM 1666 N N . TYR A 1 209 ? -20.636 28.926 -21.317 1.00 72.50 209 TYR A N 1
ATOM 1667 C CA . TYR A 1 209 ? -19.447 28.571 -20.547 1.00 72.50 209 TYR A CA 1
ATOM 1668 C C . TYR A 1 209 ? -18.927 29.720 -19.676 1.00 72.50 209 TYR A C 1
ATOM 1670 O O . TYR A 1 209 ? -18.493 29.487 -18.555 1.00 72.50 209 TYR A O 1
ATOM 1678 N N . PHE A 1 210 ? -18.969 30.959 -20.163 1.00 67.75 210 PHE A N 1
ATOM 1679 C CA . PHE A 1 210 ? -18.432 32.113 -19.438 1.00 67.75 210 PHE A CA 1
ATOM 1680 C C . PHE A 1 210 ? -19.499 32.916 -18.697 1.00 67.75 210 PHE A C 1
ATOM 1682 O O . PHE A 1 210 ? -19.194 33.484 -17.657 1.00 67.75 210 PHE A O 1
ATOM 1689 N N . VAL A 1 211 ? -20.735 32.969 -19.204 1.00 65.25 211 VAL A N 1
ATOM 1690 C CA . VAL A 1 211 ? -21.807 33.794 -18.617 1.00 65.25 211 VAL A CA 1
ATOM 1691 C C . VAL A 1 211 ? -22.825 32.947 -17.854 1.00 65.25 211 VAL A C 1
ATOM 1693 O O . VAL A 1 211 ? -23.284 33.366 -16.798 1.00 65.25 211 VAL A O 1
ATOM 1696 N N . VAL A 1 212 ? -23.171 31.751 -18.350 1.00 66.06 212 VAL A N 1
ATOM 1697 C CA . VAL A 1 212 ? -24.133 30.860 -17.666 1.00 66.06 212 VAL A CA 1
ATOM 1698 C C . VAL A 1 212 ? -23.449 29.945 -16.641 1.00 66.06 212 VAL A C 1
ATOM 1700 O O . VAL A 1 212 ? -23.973 29.781 -15.545 1.00 66.06 212 VAL A O 1
ATOM 1703 N N . ARG A 1 213 ? -22.280 29.363 -16.949 1.00 62.09 213 ARG A N 1
ATOM 1704 C CA . ARG A 1 213 ? -21.533 28.466 -16.045 1.00 62.09 213 ARG A CA 1
ATOM 1705 C C . ARG A 1 213 ? -20.817 29.247 -14.942 1.00 62.09 213 ARG A C 1
ATOM 1707 O O . ARG A 1 213 ? -20.758 28.779 -13.814 1.00 62.09 213 ARG A O 1
ATOM 1714 N N . GLY A 1 214 ? -20.301 30.431 -15.267 1.00 54.56 214 GLY A N 1
ATOM 1715 C CA . GLY A 1 214 ? -19.695 31.370 -14.322 1.00 54.56 214 GLY A CA 1
ATOM 1716 C C . GLY A 1 214 ? -20.690 32.417 -13.832 1.00 54.56 214 GLY A C 1
ATOM 1717 O O . GLY A 1 214 ? -20.377 33.600 -13.907 1.00 54.56 214 GLY A O 1
ATOM 1718 N N . GLY A 1 215 ? -21.900 31.998 -13.433 1.00 45.56 215 GLY A N 1
ATOM 1719 C CA . GLY A 1 215 ? -22.977 32.908 -13.032 1.00 45.56 215 GLY A CA 1
ATOM 1720 C C . GLY A 1 215 ? -22.497 34.035 -12.098 1.00 45.56 215 GLY A C 1
ATOM 1721 O O . GLY A 1 215 ? -21.551 33.837 -11.336 1.00 45.56 215 GLY A O 1
ATOM 1722 N N . PRO A 1 216 ? -23.118 35.227 -12.158 1.00 43.44 216 PRO A N 1
ATOM 1723 C CA . PRO A 1 216 ? -22.666 36.389 -11.402 1.00 43.44 216 PRO A CA 1
ATOM 1724 C C . PRO A 1 216 ? -22.641 36.089 -9.900 1.00 43.44 216 PRO A C 1
ATOM 1726 O O . PRO A 1 216 ? -23.605 35.543 -9.363 1.00 43.44 216 PRO A O 1
ATOM 1729 N N . GLU A 1 217 ? -21.557 36.487 -9.226 1.00 42.47 217 GLU A N 1
ATOM 1730 C CA . GLU A 1 217 ? -21.509 36.604 -7.770 1.00 42.47 217 GLU A CA 1
ATOM 1731 C C . GLU A 1 217 ? -22.659 37.509 -7.307 1.00 42.47 217 GLU A C 1
ATOM 1733 O O . GLU A 1 217 ? -22.572 38.736 -7.306 1.00 42.47 217 GLU A O 1
ATOM 1738 N N . THR A 1 218 ? -23.765 36.893 -6.909 1.00 39.69 218 THR A N 1
ATOM 1739 C CA . THR A 1 218 ? -24.728 37.502 -6.003 1.00 39.69 218 THR A CA 1
ATOM 1740 C C . THR A 1 218 ? -24.686 36.730 -4.703 1.00 39.69 218 THR A C 1
ATOM 1742 O O . THR A 1 218 ? -25.071 35.567 -4.617 1.00 39.69 218 THR A O 1
ATOM 1745 N N . THR A 1 219 ? -24.198 37.416 -3.685 1.00 48.66 219 THR A N 1
ATOM 1746 C CA . THR A 1 219 ? -24.308 37.080 -2.276 1.00 48.66 219 THR A CA 1
ATOM 1747 C C . THR A 1 219 ? -25.775 36.838 -1.870 1.00 48.66 219 THR A C 1
ATOM 1749 O O . THR A 1 219 ? -26.514 37.796 -1.672 1.00 48.66 219 THR A O 1
ATOM 1752 N N . ALA A 1 220 ? -26.200 35.564 -1.771 1.00 46.00 220 ALA A N 1
ATOM 1753 C CA . ALA A 1 220 ? -27.158 34.966 -0.801 1.00 46.00 220 ALA A CA 1
ATOM 1754 C C . ALA A 1 220 ? -27.538 33.506 -1.221 1.00 46.00 220 ALA A C 1
ATOM 1756 O O . ALA A 1 220 ? -27.513 33.212 -2.410 1.00 46.00 220 ALA A O 1
ATOM 1757 N N . PRO A 1 221 ? -27.842 32.566 -0.293 1.00 40.09 221 PRO A N 1
ATOM 1758 C CA . PRO A 1 221 ? -27.424 31.146 -0.363 1.00 40.09 221 PRO A CA 1
ATOM 1759 C C . PRO A 1 221 ? -28.314 30.190 -1.212 1.00 40.09 221 PRO A C 1
ATOM 1761 O O . PRO A 1 221 ? -29.507 30.423 -1.374 1.00 40.09 221 PRO A O 1
ATOM 1764 N N . VAL A 1 222 ? -27.721 29.100 -1.740 1.00 41.97 222 VAL A N 1
ATOM 1765 C CA . VAL A 1 222 ? -28.202 28.202 -2.839 1.00 41.97 222 VAL A CA 1
ATOM 1766 C C . VAL A 1 222 ? -29.052 26.989 -2.375 1.00 41.97 222 VAL A C 1
ATOM 1768 O O . VAL A 1 222 ? -28.780 26.451 -1.308 1.00 41.97 222 VAL A O 1
ATOM 1771 N N . ASN A 1 223 ? -30.003 26.487 -3.202 1.00 45.97 223 ASN A N 1
ATOM 1772 C CA . ASN A 1 223 ? -30.770 25.229 -2.985 1.00 45.97 223 ASN A CA 1
ATOM 1773 C C . ASN A 1 223 ? -31.029 24.377 -4.272 1.00 45.97 223 ASN A C 1
ATOM 1775 O O . ASN A 1 223 ? -31.303 24.938 -5.333 1.00 45.97 223 ASN A O 1
ATOM 1779 N N . ARG A 1 224 ? -30.968 23.027 -4.155 1.00 41.47 224 ARG A N 1
ATOM 1780 C CA . ARG A 1 224 ? -31.095 21.946 -5.189 1.00 41.47 224 ARG A CA 1
ATOM 1781 C C . ARG A 1 224 ? -32.479 21.232 -5.166 1.00 41.47 224 ARG A C 1
ATOM 1783 O O . ARG A 1 224 ? -33.199 21.363 -4.183 1.00 41.47 224 ARG A O 1
ATOM 1790 N N . ILE A 1 225 ? -32.822 20.425 -6.191 1.00 42.19 225 ILE A N 1
ATOM 1791 C CA . ILE A 1 225 ? -33.912 19.402 -6.169 1.00 42.19 225 ILE A CA 1
ATOM 1792 C C . ILE A 1 225 ? -33.279 17.989 -6.072 1.00 42.19 225 ILE A C 1
ATOM 1794 O O . ILE A 1 225 ? -32.212 17.807 -6.658 1.00 42.19 225 ILE A O 1
ATOM 1798 N N . PRO A 1 226 ? -33.878 17.017 -5.343 1.00 45.81 226 PRO A N 1
ATOM 1799 C CA . PRO A 1 226 ? -33.151 15.924 -4.688 1.00 45.81 226 PRO A CA 1
ATOM 1800 C C . PRO A 1 226 ? -33.116 14.576 -5.434 1.00 45.81 226 PRO A C 1
ATOM 1802 O O . PRO A 1 226 ? -34.074 14.185 -6.101 1.00 45.81 226 PRO A O 1
ATOM 1805 N N . GLU A 1 227 ? -32.003 13.867 -5.219 1.00 44.09 227 GLU A N 1
ATOM 1806 C CA . GLU A 1 227 ? -31.727 12.448 -5.494 1.00 44.09 227 GLU A CA 1
ATOM 1807 C C . GLU A 1 227 ? -32.655 11.497 -4.711 1.00 44.09 227 GLU A C 1
ATOM 1809 O O . GLU A 1 227 ? -33.100 11.811 -3.606 1.00 44.09 227 GLU A O 1
ATOM 1814 N N . GLN A 1 228 ? -32.916 10.302 -5.260 1.00 51.66 228 GLN A N 1
ATOM 1815 C CA . GLN A 1 228 ? -33.443 9.179 -4.476 1.00 51.66 228 GLN A CA 1
ATOM 1816 C C . GLN A 1 228 ? -32.378 8.749 -3.463 1.00 51.66 228 GLN A C 1
ATOM 1818 O O . GLN A 1 228 ? -31.249 8.451 -3.838 1.00 51.66 228 GLN A O 1
ATOM 1823 N N . LYS A 1 229 ? -32.747 8.764 -2.182 1.00 52.69 229 LYS A N 1
ATOM 1824 C CA . LYS A 1 229 ? -31.836 8.563 -1.056 1.00 52.69 229 LYS A CA 1
ATOM 1825 C C . LYS A 1 229 ? -31.484 7.080 -0.923 1.00 52.69 229 LYS A C 1
ATOM 1827 O O . LYS A 1 229 ? -32.345 6.266 -0.600 1.00 52.69 229 LYS A O 1
ATOM 1832 N N . GLU A 1 230 ? -30.234 6.741 -1.208 1.00 59.06 230 GLU A N 1
ATOM 1833 C CA . GLU A 1 230 ? -29.662 5.422 -0.942 1.00 59.06 230 GLU A CA 1
ATOM 1834 C C . GLU A 1 230 ? -29.572 5.199 0.581 1.00 59.06 230 GLU A C 1
ATOM 1836 O O . GLU A 1 230 ? -29.270 6.135 1.329 1.00 59.06 230 GLU A O 1
ATOM 1841 N N . LEU A 1 231 ? -29.892 3.987 1.059 1.00 63.75 231 LEU A N 1
ATOM 1842 C CA . LEU A 1 231 ? -29.837 3.651 2.487 1.00 63.75 231 LEU A CA 1
ATOM 1843 C C . LEU A 1 231 ? -28.376 3.663 2.945 1.00 63.75 231 LEU A C 1
ATOM 1845 O O . LEU A 1 231 ? -27.623 2.729 2.678 1.00 63.75 231 LEU A O 1
ATOM 1849 N N . VAL A 1 232 ? -27.983 4.707 3.666 1.00 61.81 232 VAL A N 1
ATOM 1850 C CA . VAL A 1 232 ? -26.647 4.800 4.257 1.00 61.81 232 VAL A CA 1
ATOM 1851 C C . VAL A 1 232 ? -26.613 3.945 5.522 1.00 61.81 232 VAL A C 1
ATOM 1853 O O . VAL A 1 232 ? -27.226 4.293 6.531 1.00 61.81 232 VAL A O 1
ATOM 1856 N N . ILE A 1 233 ? -25.907 2.813 5.467 1.00 66.25 233 ILE A N 1
ATOM 1857 C CA . ILE A 1 233 ? -25.691 1.945 6.628 1.00 66.25 233 ILE A CA 1
ATOM 1858 C C . ILE A 1 233 ? -24.470 2.462 7.399 1.00 66.25 233 ILE A C 1
ATOM 1860 O O . ILE A 1 233 ? -23.366 2.447 6.852 1.00 66.25 233 ILE A O 1
ATOM 1864 N N . PRO A 1 234 ? -24.618 2.898 8.662 1.00 63.12 234 PRO A N 1
ATOM 1865 C CA . PRO A 1 234 ? -23.477 3.369 9.433 1.00 63.12 234 PRO A CA 1
ATOM 1866 C C . PRO A 1 234 ? -22.507 2.211 9.730 1.00 63.12 234 PRO A C 1
ATOM 1868 O O . PRO A 1 234 ? -22.970 1.101 10.041 1.00 63.12 234 PRO A O 1
ATOM 1871 N N . PRO A 1 235 ? -21.177 2.426 9.676 1.00 59.28 235 PRO A N 1
ATOM 1872 C CA . PRO A 1 235 ? -20.206 1.416 10.090 1.00 59.28 235 PRO A CA 1
ATOM 1873 C C . PRO A 1 235 ? -20.468 0.967 11.537 1.00 59.28 235 PRO A C 1
ATOM 1875 O O . PRO A 1 235 ? -20.940 1.756 12.358 1.00 59.28 235 PRO A O 1
ATOM 1878 N N . PRO A 1 236 ? -20.195 -0.299 11.883 1.00 70.12 236 PRO A N 1
ATOM 1879 C CA . PRO A 1 236 ? -20.095 -0.695 13.270 1.00 70.12 236 PRO A CA 1
ATOM 1880 C C . PRO A 1 236 ? -18.867 -0.023 13.896 1.00 70.12 236 PRO A C 1
ATOM 1882 O O . PRO A 1 236 ? -17.832 0.165 13.262 1.00 70.12 236 PRO A O 1
ATOM 1885 N N . LEU A 1 237 ? -18.981 0.304 15.173 1.00 74.19 237 LEU A N 1
ATOM 1886 C CA . LEU A 1 237 ? -17.956 0.992 15.952 1.00 74.19 237 LEU A CA 1
ATOM 1887 C C . LEU A 1 237 ? -16.805 0.055 16.341 1.00 74.19 237 LEU A C 1
ATOM 1889 O O . LEU A 1 237 ? -15.789 0.510 16.856 1.00 74.19 237 LEU A O 1
ATOM 1893 N N . PHE A 1 238 ? -16.969 -1.249 16.107 1.00 68.19 238 PHE A N 1
ATOM 1894 C CA . PHE A 1 238 ? -15.931 -2.253 16.268 1.00 68.19 238 PHE A CA 1
ATOM 1895 C C . PHE A 1 238 ? -16.175 -3.487 15.386 1.00 68.19 238 PHE A C 1
ATOM 1897 O O . PHE A 1 238 ? -17.277 -3.672 14.864 1.00 68.19 238 PHE A O 1
ATOM 1904 N N . TYR A 1 239 ? -15.162 -4.349 15.226 1.00 64.75 239 TYR A N 1
ATOM 1905 C CA . TYR A 1 239 ? -15.302 -5.616 14.501 1.00 64.75 239 TYR A CA 1
ATOM 1906 C C . TYR A 1 239 ? -16.383 -6.489 15.146 1.00 64.75 239 TYR A C 1
ATOM 1908 O O . TYR A 1 239 ? -16.278 -6.882 16.309 1.00 64.75 239 TYR A O 1
ATOM 1916 N N . VAL A 1 240 ? -17.384 -6.857 14.357 1.00 66.75 240 VAL A N 1
ATOM 1917 C CA . VAL A 1 240 ? -18.431 -7.808 14.735 1.00 66.75 240 VAL A CA 1
ATOM 1918 C C . VAL A 1 240 ? -18.337 -9.038 13.844 1.00 66.75 240 VAL A C 1
ATOM 1920 O O . VAL A 1 240 ? -17.988 -8.928 12.669 1.00 66.75 240 VAL A O 1
ATOM 1923 N N . GLU A 1 241 ? -18.655 -10.211 14.385 1.00 73.06 241 GLU A N 1
ATOM 1924 C CA . GLU A 1 241 ? -18.641 -11.463 13.624 1.00 73.06 241 GLU A CA 1
ATOM 1925 C C . GLU A 1 241 ? -19.712 -11.484 12.522 1.00 73.06 241 GLU A C 1
ATOM 1927 O O . GLU A 1 241 ? -19.524 -12.129 11.493 1.00 73.06 241 GLU A O 1
ATOM 1932 N N . ASN A 1 242 ? -20.828 -10.775 12.723 1.00 66.75 242 ASN A N 1
ATOM 1933 C CA . ASN A 1 242 ? -21.915 -10.670 11.752 1.00 66.75 242 ASN A CA 1
ATOM 1934 C C . ASN A 1 242 ? -22.696 -9.355 11.915 1.00 66.75 242 ASN A C 1
ATOM 1936 O O . ASN A 1 242 ? -22.783 -8.831 13.023 1.00 66.75 242 ASN A O 1
ATOM 1940 N N . THR A 1 243 ? -23.317 -8.852 10.842 1.00 77.88 243 THR A N 1
ATOM 1941 C CA . THR A 1 243 ? -24.296 -7.748 10.883 1.00 77.88 243 THR A CA 1
ATOM 1942 C C . THR A 1 243 ? -25.593 -8.180 10.203 1.00 77.88 243 THR A C 1
ATOM 1944 O O . THR A 1 243 ? -25.583 -8.582 9.043 1.00 77.88 243 THR A O 1
ATOM 1947 N N . GLN A 1 244 ? -26.719 -8.081 10.907 1.00 80.06 244 GLN A N 1
ATOM 1948 C CA . GLN A 1 244 ? -28.042 -8.453 10.410 1.00 80.06 244 GLN A CA 1
ATOM 1949 C C . GLN A 1 244 ? -28.957 -7.232 10.340 1.00 80.06 244 GLN A C 1
ATOM 1951 O O . GLN A 1 244 ? -29.235 -6.608 11.359 1.00 80.06 244 GLN A O 1
ATOM 1956 N N . THR A 1 245 ? -29.463 -6.917 9.149 1.00 84.31 245 THR A N 1
ATOM 1957 C CA . THR A 1 245 ? -30.446 -5.844 8.949 1.00 84.31 245 THR A CA 1
ATOM 1958 C C . THR A 1 245 ? -31.853 -6.424 8.890 1.00 84.31 245 THR A C 1
ATOM 1960 O O . THR A 1 245 ? -32.138 -7.298 8.069 1.00 84.31 245 THR A O 1
ATOM 1963 N N . VAL A 1 246 ? -32.744 -5.930 9.745 1.00 86.56 246 VAL A N 1
ATOM 1964 C CA . VAL A 1 246 ? -34.130 -6.378 9.858 1.00 86.56 246 VAL A CA 1
ATOM 1965 C C . VAL A 1 246 ? -35.064 -5.270 9.410 1.00 86.56 246 VAL A C 1
ATOM 1967 O O . VAL A 1 246 ? -35.055 -4.168 9.952 1.00 86.56 246 VAL A O 1
ATOM 1970 N N . LYS A 1 247 ? -35.893 -5.573 8.416 1.00 90.06 247 LYS A N 1
ATOM 1971 C CA . LYS A 1 247 ? -36.874 -4.628 7.886 1.00 90.06 247 LYS A CA 1
ATOM 1972 C C . LYS A 1 247 ? -38.077 -4.559 8.806 1.00 90.06 247 LYS A C 1
ATOM 1974 O O . LYS A 1 247 ? -38.668 -5.593 9.110 1.00 90.06 247 LYS A O 1
ATOM 1979 N N . ILE A 1 248 ? -38.443 -3.345 9.189 1.00 90.00 248 ILE A N 1
ATOM 1980 C CA . ILE A 1 248 ? -39.625 -3.064 9.998 1.00 90.00 248 ILE A CA 1
ATOM 1981 C C . ILE A 1 248 ? -40.547 -2.102 9.245 1.00 90.00 248 ILE A C 1
ATOM 1983 O O . ILE A 1 248 ? -40.098 -1.188 8.542 1.00 90.00 248 ILE A O 1
ATOM 1987 N N . ALA A 1 249 ? -41.855 -2.330 9.352 1.00 86.12 249 ALA A N 1
ATOM 1988 C CA . ALA A 1 249 ? -42.853 -1.413 8.792 1.00 86.12 249 ALA A CA 1
ATOM 1989 C C . ALA A 1 249 ? -43.187 -0.274 9.770 1.00 86.12 249 ALA A C 1
ATOM 1991 O O . ALA A 1 249 ? -43.578 0.828 9.358 1.00 86.12 249 ALA A O 1
ATOM 1992 N N . GLU A 1 250 ? -43.048 -0.554 11.068 1.00 87.62 250 GLU A N 1
ATOM 1993 C CA . GLU A 1 250 ? -43.276 0.362 12.182 1.00 87.62 250 GLU A CA 1
ATOM 1994 C C . GLU A 1 250 ? -42.310 0.052 13.330 1.00 87.62 250 GLU A C 1
ATOM 1996 O O . GLU A 1 250 ? -41.959 -1.100 13.577 1.00 87.62 250 GLU A O 1
ATOM 2001 N N . THR A 1 251 ? -41.905 1.078 14.082 1.00 87.00 251 THR A N 1
ATOM 2002 C CA . THR A 1 251 ? -40.989 0.913 15.224 1.00 87.00 251 THR A CA 1
ATOM 2003 C C . THR A 1 251 ? -41.573 0.039 16.335 1.00 87.00 251 THR A C 1
ATOM 2005 O O . THR A 1 251 ? -40.824 -0.588 17.073 1.00 87.00 251 THR A O 1
ATOM 2008 N N . SER A 1 252 ? -42.899 -0.089 16.420 1.00 87.94 252 SER A N 1
ATOM 2009 C CA . SER A 1 252 ? -43.593 -0.978 17.361 1.00 87.94 252 SER A CA 1
ATOM 2010 C C . SER A 1 252 ? -43.288 -2.472 17.159 1.00 87.94 252 SER A C 1
ATOM 2012 O O . SER A 1 252 ? -43.537 -3.264 18.067 1.00 87.94 252 SER A O 1
ATOM 2014 N N . GLU A 1 253 ? -42.731 -2.873 16.010 1.00 90.44 253 GLU A N 1
ATOM 2015 C CA . GLU A 1 253 ? -42.362 -4.264 15.709 1.00 90.44 253 GLU A CA 1
ATOM 2016 C C . GLU A 1 253 ? -41.037 -4.689 16.367 1.00 90.44 253 GLU A C 1
ATOM 2018 O O . GLU A 1 253 ? -40.808 -5.882 16.591 1.00 90.44 253 GLU A O 1
ATOM 2023 N N . VAL A 1 254 ? -40.176 -3.726 16.722 1.00 91.69 254 VAL A N 1
ATOM 2024 C CA . VAL A 1 254 ? -38.815 -3.970 17.230 1.00 91.69 254 VAL A CA 1
ATOM 2025 C C . VAL A 1 254 ? -38.780 -4.906 18.450 1.00 91.69 254 VAL A C 1
ATOM 2027 O O . VAL A 1 254 ? -38.000 -5.860 18.415 1.00 91.69 254 VAL A O 1
ATOM 2030 N N . PRO A 1 255 ? -39.613 -4.743 19.502 1.00 91.94 255 PRO A N 1
ATOM 2031 C CA . PRO A 1 255 ? -39.572 -5.632 20.668 1.00 91.94 255 PRO A CA 1
ATOM 2032 C C . PRO A 1 255 ? -39.878 -7.098 20.335 1.00 91.94 255 PRO A C 1
ATOM 2034 O O . PRO A 1 255 ? -39.247 -8.003 20.881 1.00 91.94 255 PRO A O 1
ATOM 2037 N N . PHE A 1 256 ? -40.833 -7.342 19.430 1.00 88.31 256 PHE A N 1
ATOM 2038 C CA . PHE A 1 256 ? -41.221 -8.696 19.027 1.00 88.31 256 PHE A CA 1
ATOM 2039 C C . PHE A 1 256 ? -40.096 -9.382 18.254 1.00 88.31 256 PHE A C 1
ATOM 2041 O O . PHE A 1 256 ? -39.740 -10.521 18.549 1.00 88.31 256 PHE A O 1
ATOM 2048 N N . VAL A 1 257 ? -39.506 -8.658 17.303 1.00 88.69 257 VAL A N 1
ATOM 2049 C CA . VAL A 1 257 ? -38.355 -9.125 16.528 1.00 88.69 257 VAL A CA 1
ATOM 2050 C C . VAL A 1 257 ? -37.176 -9.423 17.455 1.00 88.69 257 VAL A C 1
ATOM 2052 O O . VAL A 1 257 ? -36.564 -10.486 17.375 1.00 88.69 257 VAL A O 1
ATOM 2055 N N . LEU A 1 258 ? -36.885 -8.523 18.393 1.00 89.31 258 LEU A N 1
ATOM 2056 C CA . LEU A 1 258 ? -35.770 -8.678 19.320 1.00 89.31 258 LEU A CA 1
ATOM 2057 C C . LEU A 1 258 ? -35.933 -9.894 20.243 1.00 89.31 258 LEU A C 1
ATOM 2059 O O . LEU A 1 258 ? -34.960 -10.607 20.485 1.00 89.31 258 LEU A O 1
ATOM 2063 N N . ALA A 1 259 ? -37.154 -10.185 20.703 1.00 87.12 259 ALA A N 1
ATOM 2064 C CA . ALA A 1 259 ? -37.440 -11.380 21.499 1.00 87.12 259 ALA A CA 1
ATOM 2065 C C . ALA A 1 259 ? -37.075 -12.679 20.761 1.00 87.12 259 ALA A C 1
ATOM 2067 O O . ALA A 1 259 ? -36.570 -13.617 21.379 1.00 87.12 259 ALA A O 1
ATOM 2068 N N . GLN A 1 260 ? -37.289 -12.730 19.442 1.00 86.12 260 GLN A N 1
ATOM 2069 C CA . GLN A 1 260 ? -36.909 -13.884 18.623 1.00 86.12 260 GLN A CA 1
ATOM 2070 C C . GLN A 1 260 ? -35.387 -14.047 18.564 1.00 86.12 260 GLN A C 1
ATOM 2072 O O . GLN A 1 260 ? -34.873 -15.152 18.742 1.00 86.12 260 GLN A O 1
ATOM 2077 N N . PHE A 1 261 ? -34.654 -12.948 18.381 1.00 85.38 261 PHE A N 1
ATOM 2078 C CA . PHE A 1 261 ? -33.192 -12.980 18.331 1.00 85.38 261 PHE A CA 1
ATOM 2079 C C . PHE A 1 261 ? -32.554 -13.395 19.659 1.00 85.38 261 PHE A C 1
ATOM 2081 O O . PHE A 1 261 ? -31.596 -14.167 19.674 1.00 85.38 261 PHE A O 1
ATOM 2088 N N . VAL A 1 262 ? -33.112 -12.961 20.789 1.00 85.44 262 VAL A N 1
ATOM 2089 C CA . VAL A 1 262 ? -32.636 -13.389 22.115 1.00 85.44 262 VAL A CA 1
ATOM 2090 C C . VAL A 1 262 ? -32.811 -14.901 22.317 1.00 85.44 262 VAL A C 1
ATOM 2092 O O . VAL A 1 262 ? -31.985 -15.527 22.973 1.00 85.44 262 VAL A O 1
ATOM 2095 N N . GLN A 1 263 ? -33.844 -15.508 21.731 1.00 82.31 263 GLN A N 1
ATOM 2096 C CA . GLN A 1 263 ? -34.114 -16.948 21.842 1.00 82.31 263 GLN A CA 1
ATOM 2097 C C . GLN A 1 263 ? -33.359 -17.805 20.814 1.00 82.31 263 GLN A C 1
ATOM 2099 O O . GLN A 1 263 ? -33.416 -19.031 20.881 1.00 82.31 263 GLN A O 1
ATOM 2104 N N . THR A 1 264 ? -32.675 -17.186 19.853 1.00 80.12 264 THR A N 1
ATOM 2105 C CA . THR A 1 264 ? -31.990 -17.900 18.770 1.00 80.12 264 THR A CA 1
ATOM 2106 C C . THR A 1 264 ? -30.629 -18.418 19.237 1.00 80.12 264 THR A C 1
ATOM 2108 O O . THR A 1 264 ? -29.821 -17.653 19.754 1.00 80.12 264 THR A O 1
ATOM 2111 N N . GLU A 1 265 ? -30.337 -19.705 19.033 1.00 71.62 265 GLU A N 1
ATOM 2112 C CA . GLU A 1 265 ? -29.016 -20.265 19.348 1.00 71.62 265 GLU A CA 1
ATOM 2113 C C . GLU A 1 265 ? -27.942 -19.737 18.381 1.00 71.62 265 GLU A C 1
ATOM 2115 O O . GLU A 1 265 ? -28.057 -19.869 17.161 1.00 71.62 265 GLU A O 1
ATOM 2120 N N . THR A 1 266 ? -26.873 -19.161 18.931 1.00 69.56 266 THR A N 1
ATOM 2121 C CA . THR A 1 266 ? -25.715 -18.626 18.198 1.00 69.56 266 THR A CA 1
ATOM 2122 C C . THR A 1 266 ? -24.410 -19.092 18.848 1.00 69.56 266 THR A C 1
ATOM 2124 O O . THR A 1 266 ? -24.396 -19.547 19.992 1.00 69.56 266 THR A O 1
ATOM 2127 N N . ALA A 1 267 ? -23.299 -19.037 18.105 1.00 72.06 267 ALA A N 1
ATOM 2128 C CA . ALA A 1 267 ? -22.007 -19.528 18.584 1.00 72.06 267 ALA A CA 1
ATOM 2129 C C . ALA A 1 267 ? -21.581 -18.821 19.884 1.00 72.06 267 ALA A C 1
ATOM 2131 O O . ALA A 1 267 ? -21.628 -17.591 19.966 1.00 72.06 267 ALA A O 1
ATOM 2132 N N . LEU A 1 268 ? -21.146 -19.595 20.885 1.00 75.12 268 LEU A N 1
ATOM 2133 C CA . LEU A 1 268 ? -20.646 -19.054 22.151 1.00 75.12 268 LEU A CA 1
ATOM 2134 C C . LEU A 1 268 ? -19.509 -18.054 21.897 1.00 75.12 268 LEU A C 1
ATOM 2136 O O . LEU A 1 268 ? -18.673 -18.255 21.018 1.00 75.12 268 LEU A O 1
ATOM 2140 N N . SER A 1 269 ? -19.497 -16.974 22.676 1.00 70.81 269 SER A N 1
ATOM 2141 C CA . SER A 1 269 ? -18.537 -15.869 22.589 1.00 70.81 269 SER A CA 1
ATOM 2142 C C . SER A 1 269 ? -18.585 -15.015 21.309 1.00 70.81 269 SER A C 1
ATOM 2144 O O . SER A 1 269 ? -17.681 -14.202 21.105 1.00 70.81 269 SER A O 1
ATOM 2146 N N . SER A 1 270 ? -19.622 -15.144 20.471 1.00 75.31 270 SER A N 1
ATOM 2147 C CA . SER A 1 270 ? -19.801 -14.309 19.267 1.00 75.31 270 SER A CA 1
ATOM 2148 C C . SER A 1 270 ? -20.517 -12.984 19.552 1.00 75.31 270 SER A C 1
ATOM 2150 O O . SER A 1 270 ? -21.395 -12.933 20.415 1.00 75.31 270 SER A O 1
ATOM 2152 N N . VAL A 1 271 ? -20.160 -11.924 18.817 1.00 81.69 271 VAL A N 1
ATOM 2153 C CA . VAL A 1 271 ? -20.796 -10.599 18.832 1.00 81.69 271 VAL A CA 1
ATOM 2154 C C . VAL A 1 271 ? -21.435 -10.311 17.471 1.00 81.69 271 VAL A C 1
ATOM 2156 O O . VAL A 1 271 ? -20.763 -10.059 16.474 1.00 81.69 271 VAL A O 1
ATOM 2159 N N . ASN A 1 272 ? -22.766 -10.314 17.425 1.00 81.94 272 ASN A N 1
ATOM 2160 C CA . ASN A 1 272 ? -23.533 -10.140 16.191 1.00 81.94 272 ASN A CA 1
ATOM 2161 C C . ASN A 1 272 ? -24.299 -8.814 16.223 1.00 81.94 272 ASN A C 1
ATOM 2163 O O . ASN A 1 272 ? -25.157 -8.627 17.082 1.00 81.94 272 ASN A O 1
ATOM 2167 N N . ARG A 1 273 ? -24.017 -7.894 15.300 1.00 89.94 273 ARG A N 1
ATOM 2168 C CA . ARG A 1 273 ? -24.722 -6.612 15.171 1.00 89.94 273 ARG A CA 1
ATOM 2169 C C . ARG A 1 273 ? -26.114 -6.799 14.572 1.00 89.94 273 ARG A C 1
ATOM 2171 O O . ARG A 1 273 ? -26.276 -7.559 13.621 1.00 89.94 273 ARG A O 1
ATOM 2178 N N . ILE A 1 274 ? -27.091 -6.047 15.072 1.00 90.25 274 ILE A N 1
ATOM 2179 C CA . ILE A 1 274 ? -28.454 -5.976 14.535 1.00 90.25 274 ILE A CA 1
ATOM 2180 C C . ILE A 1 274 ? -28.786 -4.527 14.176 1.00 90.25 274 ILE A C 1
ATOM 2182 O O . ILE A 1 274 ? -28.592 -3.617 14.979 1.00 90.25 274 ILE A O 1
ATOM 2186 N N . LEU A 1 275 ? -29.306 -4.325 12.969 1.00 89.38 275 LEU A N 1
ATOM 2187 C CA . LEU A 1 275 ? -29.796 -3.055 12.443 1.00 89.38 275 LEU A CA 1
ATOM 2188 C C . LEU A 1 275 ? -31.283 -3.172 12.123 1.00 89.38 275 LEU A C 1
ATOM 2190 O O . LEU A 1 275 ? -31.726 -4.214 11.649 1.00 89.38 275 LEU A O 1
ATOM 2194 N N . PHE A 1 276 ? -32.045 -2.102 12.328 1.00 91.50 276 PHE A N 1
ATOM 2195 C CA . PHE A 1 276 ? -33.459 -2.051 11.957 1.00 91.50 276 PHE A CA 1
ATOM 2196 C C . PHE A 1 276 ? -33.652 -1.037 10.833 1.00 91.50 276 PHE A C 1
ATOM 2198 O O . PHE A 1 276 ? -33.304 0.127 10.994 1.00 91.50 276 PHE A O 1
ATOM 2205 N N . GLU A 1 277 ? -34.171 -1.473 9.693 1.00 89.62 277 GLU A N 1
ATOM 2206 C CA . GLU A 1 277 ? -34.435 -0.623 8.528 1.00 89.62 277 GLU A CA 1
ATOM 2207 C C . GLU A 1 277 ? -35.903 -0.190 8.534 1.00 89.62 277 GLU A C 1
ATOM 2209 O O . GLU A 1 277 ? -36.800 -1.035 8.442 1.00 89.62 277 GLU A O 1
ATOM 2214 N N . ASP A 1 278 ? -36.148 1.121 8.607 1.00 86.88 278 ASP A N 1
ATOM 2215 C CA . ASP A 1 278 ? -37.479 1.689 8.404 1.00 86.88 278 ASP A CA 1
ATOM 2216 C C . ASP A 1 278 ? -37.792 1.734 6.905 1.00 86.88 278 ASP A C 1
ATOM 2218 O O . ASP A 1 278 ? -37.303 2.584 6.153 1.00 86.88 278 ASP A O 1
ATOM 2222 N N . THR A 1 279 ? -38.661 0.821 6.477 1.00 81.06 279 THR A N 1
ATOM 2223 C CA . THR A 1 279 ? -39.065 0.679 5.072 1.00 81.06 279 THR A CA 1
ATOM 2224 C C . THR A 1 279 ? -39.797 1.899 4.497 1.00 81.06 279 THR A C 1
ATOM 2226 O O . THR A 1 279 ? -39.897 2.014 3.275 1.00 81.06 279 THR A O 1
ATOM 2229 N N . LYS A 1 280 ? -40.303 2.824 5.328 1.00 78.75 280 LYS A N 1
ATOM 2230 C CA . LYS A 1 280 ? -40.982 4.051 4.869 1.00 78.75 280 LYS A CA 1
ATOM 2231 C C . LYS A 1 280 ? -40.000 5.180 4.577 1.00 78.75 280 LYS A C 1
ATOM 2233 O O . LYS A 1 280 ? -40.189 5.908 3.605 1.00 78.75 280 LYS A O 1
ATOM 2238 N N . ASN A 1 281 ? -38.971 5.323 5.409 1.00 74.12 281 ASN A N 1
ATOM 2239 C CA . ASN A 1 281 ? -38.011 6.426 5.328 1.00 74.12 281 ASN A CA 1
ATOM 2240 C C . ASN A 1 281 ? -36.691 6.029 4.656 1.00 74.12 281 ASN A C 1
ATOM 2242 O O . ASN A 1 281 ? -35.918 6.910 4.293 1.00 74.12 281 ASN A O 1
ATOM 2246 N N . THR A 1 282 ? -36.465 4.729 4.416 1.00 77.00 282 THR A N 1
ATOM 2247 C CA . THR A 1 282 ? -35.202 4.200 3.866 1.00 77.00 282 THR A CA 1
ATOM 2248 C C . THR A 1 282 ? -34.014 4.660 4.716 1.00 77.00 282 THR A C 1
ATOM 2250 O O . THR A 1 282 ? -32.994 5.128 4.216 1.00 77.00 282 THR A O 1
ATOM 2253 N N . GLU A 1 283 ? -34.177 4.557 6.035 1.00 82.00 283 GLU A N 1
ATOM 2254 C CA . GLU A 1 283 ? -33.177 4.934 7.031 1.00 82.00 283 GLU A CA 1
ATOM 2255 C C . GLU A 1 283 ? -33.006 3.807 8.050 1.00 82.00 283 GLU A C 1
ATOM 2257 O O . GLU A 1 283 ? -33.945 3.063 8.357 1.00 82.00 283 GLU A O 1
ATOM 2262 N N . VAL A 1 284 ? -31.787 3.675 8.570 1.00 86.00 284 VAL A N 1
ATOM 2263 C CA . VAL A 1 284 ? -31.512 2.794 9.703 1.00 86.00 284 VAL A CA 1
ATOM 2264 C C . VAL A 1 284 ? -32.018 3.480 10.965 1.00 86.00 284 VAL A C 1
ATOM 2266 O O . VAL A 1 284 ? -31.755 4.660 11.189 1.00 86.00 284 VAL A O 1
ATOM 2269 N N . LEU A 1 285 ? -32.747 2.736 11.790 1.00 90.69 285 LEU A N 1
ATOM 2270 C CA . LEU A 1 285 ? -33.281 3.227 13.045 1.00 90.69 285 LEU A CA 1
ATOM 2271 C C . LEU A 1 285 ? -32.133 3.638 13.968 1.00 90.69 285 LEU A C 1
ATOM 2273 O O . LEU A 1 285 ? -31.336 2.801 14.399 1.00 90.69 285 LEU A O 1
ATOM 2277 N N . GLY A 1 286 ? -32.081 4.929 14.274 1.00 89.81 286 GLY A N 1
ATOM 2278 C CA . GLY A 1 286 ? -31.093 5.471 15.185 1.00 89.81 286 GLY A CA 1
ATOM 2279 C C . GLY A 1 286 ? -31.349 5.105 16.645 1.00 89.81 286 GLY A C 1
ATOM 2280 O O . GLY A 1 286 ? -32.369 4.502 17.002 1.00 89.81 286 GLY A O 1
ATOM 2281 N N . LEU A 1 287 ? -30.426 5.501 17.516 1.00 94.12 287 LEU A N 1
ATOM 2282 C CA . LEU A 1 287 ? -30.472 5.213 18.946 1.00 94.12 287 LEU A CA 1
ATOM 2283 C C . LEU A 1 287 ? -31.797 5.637 19.583 1.00 94.12 287 LEU A C 1
ATOM 2285 O O . LEU A 1 287 ? -32.389 4.869 20.344 1.00 94.12 287 LEU A O 1
ATOM 2289 N N . LYS A 1 288 ? -32.275 6.847 19.270 1.00 93.50 288 LYS A N 1
ATOM 2290 C CA . LYS A 1 288 ? -33.526 7.349 19.849 1.00 93.50 288 LYS A CA 1
ATOM 2291 C C . LYS A 1 288 ? -34.724 6.513 19.420 1.00 93.50 288 LYS A C 1
ATOM 2293 O O . LYS A 1 288 ? -35.543 6.141 20.256 1.00 93.50 288 LYS A O 1
ATOM 2298 N N . GLY A 1 289 ? -34.816 6.201 18.129 1.00 92.00 289 GLY A N 1
ATOM 2299 C CA . GLY A 1 289 ? -35.899 5.379 17.598 1.00 92.00 289 GLY A CA 1
ATOM 2300 C C . GLY A 1 289 ? -35.896 3.970 18.194 1.00 92.00 289 GLY A C 1
ATOM 2301 O O . GLY A 1 289 ? -36.953 3.450 18.554 1.00 92.00 289 GLY A O 1
ATOM 2302 N N . LEU A 1 290 ? -34.706 3.388 18.371 1.00 92.94 290 LEU A N 1
ATOM 2303 C CA . LEU A 1 290 ? -34.526 2.091 19.016 1.00 92.94 290 LEU A CA 1
ATOM 2304 C C . LEU A 1 290 ? -34.986 2.128 20.479 1.00 92.94 290 LEU A C 1
ATOM 2306 O O . LEU A 1 290 ? -35.767 1.280 20.904 1.00 92.94 290 LEU A O 1
ATOM 2310 N N . PHE A 1 291 ? -34.551 3.117 21.254 1.00 95.31 291 PHE A N 1
ATOM 2311 C CA . PHE A 1 291 ? -34.922 3.231 22.663 1.00 95.31 291 PHE A CA 1
ATOM 2312 C C . PHE A 1 291 ? -36.415 3.495 22.857 1.00 95.31 291 PHE A C 1
ATOM 2314 O O . PHE A 1 291 ? -37.051 2.798 23.647 1.00 95.31 291 PHE A O 1
ATOM 2321 N N . ASP A 1 292 ? -36.996 4.409 22.080 1.00 93.69 292 ASP A N 1
ATOM 2322 C CA . ASP A 1 292 ? -38.432 4.690 22.121 1.00 93.69 292 ASP A CA 1
ATOM 2323 C C . ASP A 1 292 ? -39.253 3.422 21.809 1.00 93.69 292 ASP A C 1
ATOM 2325 O O . ASP A 1 292 ? -40.250 3.148 22.479 1.00 93.69 292 ASP A O 1
ATOM 2329 N N . SER A 1 293 ? -38.808 2.601 20.845 1.00 92.81 293 SER A N 1
ATOM 2330 C CA . SER A 1 293 ? -39.487 1.347 20.481 1.00 92.81 293 SER A CA 1
ATOM 2331 C C . SER A 1 293 ? -39.500 0.299 21.596 1.00 92.81 293 SER A C 1
ATOM 2333 O O . SER A 1 293 ? -40.454 -0.467 21.726 1.00 92.81 293 SER A O 1
ATOM 2335 N N . LEU A 1 294 ? -38.458 0.290 22.428 1.00 92.00 294 LEU A N 1
ATOM 2336 C CA . LEU A 1 294 ? -38.307 -0.611 23.569 1.00 92.00 294 LEU A CA 1
ATOM 2337 C C . LEU A 1 294 ? -38.949 -0.045 24.845 1.00 92.00 294 LEU A C 1
ATOM 2339 O O . LEU A 1 294 ? -38.851 -0.661 25.908 1.00 92.00 294 LEU A O 1
ATOM 2343 N N . GLY A 1 295 ? -39.591 1.126 24.753 1.00 92.31 295 GLY A N 1
ATOM 2344 C CA . GLY A 1 295 ? -40.146 1.841 25.897 1.00 92.31 295 GLY A CA 1
ATOM 2345 C C . GLY A 1 295 ? -39.075 2.347 26.864 1.00 92.31 295 GLY A C 1
ATOM 2346 O O . GLY A 1 295 ? -39.359 2.497 28.051 1.00 92.31 295 GLY A O 1
ATOM 2347 N N . ILE A 1 296 ? -37.847 2.571 26.381 1.00 95.00 296 ILE A N 1
ATOM 2348 C CA . ILE A 1 296 ? -36.729 3.023 27.207 1.00 95.00 296 ILE A CA 1
ATOM 2349 C C . ILE A 1 296 ? -36.846 4.523 27.460 1.00 95.00 296 ILE A C 1
ATOM 2351 O O . ILE A 1 296 ? -36.835 5.332 26.534 1.00 95.00 296 ILE A O 1
ATOM 2355 N N . ILE A 1 297 ? -36.914 4.903 28.735 1.00 94.75 297 ILE A N 1
ATOM 2356 C CA . ILE A 1 297 ? -37.008 6.309 29.144 1.00 94.75 297 ILE A CA 1
ATOM 2357 C C . ILE A 1 297 ? -35.613 6.833 29.483 1.00 94.75 297 ILE A C 1
ATOM 2359 O O . ILE A 1 297 ? -35.012 6.427 30.475 1.00 94.75 297 ILE A O 1
ATOM 2363 N N . THR A 1 298 ? -35.103 7.767 28.683 1.00 95.31 298 THR A N 1
ATOM 2364 C CA . THR A 1 298 ? -33.792 8.392 28.913 1.00 95.31 298 THR A CA 1
ATOM 2365 C C . THR A 1 298 ? -33.899 9.703 29.695 1.00 95.31 298 THR A C 1
ATOM 2367 O O . THR A 1 298 ? -34.911 10.398 29.576 1.00 95.31 298 THR A O 1
ATOM 2370 N N . PRO A 1 299 ? -32.842 10.134 30.407 1.00 94.81 299 PRO A N 1
ATOM 2371 C CA . PRO A 1 299 ? -32.787 11.451 31.022 1.00 94.81 299 PRO A CA 1
ATOM 2372 C C . PRO A 1 299 ? -32.920 12.564 29.984 1.00 94.81 299 PRO A C 1
ATOM 2374 O O . PRO A 1 299 ? -32.490 12.436 28.832 1.00 94.81 299 PRO A O 1
ATOM 2377 N N . ASN A 1 300 ? -33.464 13.702 30.415 1.00 93.06 300 ASN A N 1
ATOM 2378 C CA . ASN A 1 300 ? -33.556 14.884 29.567 1.00 93.06 300 ASN A CA 1
ATOM 2379 C C . ASN A 1 300 ? -32.166 15.296 29.067 1.00 93.06 300 ASN A C 1
ATOM 2381 O O . ASN A 1 300 ? -31.255 15.542 29.855 1.00 93.06 300 ASN A O 1
ATOM 2385 N N . GLY A 1 301 ? -32.028 15.405 27.747 1.00 91.19 301 GLY A N 1
ATOM 2386 C CA . GLY A 1 301 ? -30.781 15.795 27.096 1.00 91.19 301 GLY A CA 1
ATOM 2387 C C . GLY A 1 301 ? -29.825 14.646 26.774 1.00 91.19 301 GLY A C 1
ATOM 2388 O O . GLY A 1 301 ? -28.792 14.926 26.179 1.00 91.19 301 GLY A O 1
ATOM 2389 N N . PHE A 1 302 ? -30.159 13.386 27.081 1.00 94.88 302 PHE A N 1
ATOM 2390 C CA . PHE A 1 302 ? -29.303 12.233 26.765 1.00 94.88 302 PHE A CA 1
ATOM 2391 C C . PHE A 1 302 ? -28.965 12.138 25.271 1.00 94.88 302 PHE A C 1
ATOM 2393 O O . PHE A 1 302 ? -27.793 12.115 24.914 1.00 94.88 302 PHE A O 1
ATOM 2400 N N . TYR A 1 303 ? -29.962 12.205 24.383 1.00 95.19 303 TYR A N 1
ATOM 2401 C CA . TYR A 1 303 ? -29.735 12.151 22.930 1.00 95.19 303 TYR A CA 1
ATOM 2402 C C . TYR A 1 303 ? -28.926 13.335 22.379 1.00 95.19 303 TYR A C 1
ATOM 2404 O O . TYR A 1 303 ? -28.369 13.243 21.296 1.00 95.19 303 TYR A O 1
ATOM 2412 N N . ASN A 1 304 ? -28.800 14.436 23.128 1.00 92.31 304 ASN A N 1
ATOM 2413 C CA . ASN A 1 304 ? -27.927 15.550 22.739 1.00 92.31 304 ASN A CA 1
ATOM 2414 C C . ASN A 1 304 ? -26.452 15.269 23.071 1.00 92.31 304 ASN A C 1
ATOM 2416 O O . ASN A 1 304 ? -25.569 16.021 22.661 1.00 92.31 304 ASN A O 1
ATOM 2420 N N . LYS A 1 305 ? -26.187 14.237 23.878 1.00 92.38 305 LYS A N 1
ATOM 2421 C CA . LYS A 1 305 ? -24.860 13.868 24.371 1.00 92.38 305 LYS A CA 1
ATOM 2422 C C . LYS A 1 305 ? -24.260 12.684 23.615 1.00 92.38 305 LYS A C 1
ATOM 2424 O O . LYS A 1 305 ? -23.056 12.484 23.714 1.00 92.38 305 LYS A O 1
ATOM 2429 N N . VAL A 1 306 ? -25.045 11.943 22.835 1.00 92.94 306 VAL A N 1
ATOM 2430 C CA . VAL A 1 306 ? -24.610 10.750 22.089 1.00 92.94 306 VAL A CA 1
ATOM 2431 C C . VAL A 1 306 ? -24.993 10.846 20.613 1.00 92.94 306 VAL A C 1
ATOM 2433 O O . VAL A 1 306 ? -25.879 11.617 20.247 1.00 92.94 306 VAL A O 1
ATOM 2436 N N . ALA A 1 307 ? -24.284 10.106 19.767 1.00 89.75 307 ALA A N 1
ATOM 2437 C CA . ALA A 1 307 ? -24.597 9.956 18.356 1.00 89.75 307 ALA A CA 1
ATOM 2438 C C . ALA A 1 307 ? -25.855 9.101 18.159 1.00 89.75 307 ALA A C 1
ATOM 2440 O O . ALA A 1 307 ? -26.309 8.415 19.076 1.00 89.75 307 ALA A O 1
ATOM 2441 N N . ASP A 1 308 ? -26.438 9.175 16.966 1.00 89.25 308 ASP A N 1
ATOM 2442 C CA . ASP A 1 308 ? -27.677 8.461 16.653 1.00 89.25 308 ASP A CA 1
ATOM 2443 C C . ASP A 1 308 ? -27.424 7.125 15.933 1.00 89.25 308 ASP A C 1
ATOM 2445 O O . ASP A 1 308 ? -28.369 6.404 15.661 1.00 89.25 308 ASP A O 1
ATOM 2449 N N . ASP A 1 309 ? -26.172 6.744 15.667 1.00 85.50 309 ASP A N 1
ATOM 2450 C CA . ASP A 1 309 ? -25.767 5.568 14.886 1.00 85.50 309 ASP A CA 1
ATOM 2451 C C . ASP A 1 309 ? -25.077 4.478 15.736 1.00 85.50 309 ASP A C 1
ATOM 2453 O O . ASP A 1 309 ? -23.875 4.227 15.623 1.00 85.50 309 ASP A O 1
ATOM 2457 N N . PRO A 1 310 ? -25.811 3.780 16.620 1.00 92.50 310 PRO A N 1
ATOM 2458 C CA . PRO A 1 310 ? -25.194 2.812 17.506 1.00 92.50 310 PRO A CA 1
ATOM 2459 C C . PRO A 1 310 ? -24.768 1.524 16.785 1.00 92.50 310 PRO A C 1
ATOM 2461 O O . PRO A 1 310 ? -25.361 1.063 15.805 1.00 92.50 310 PRO A O 1
ATOM 2464 N N . THR A 1 311 ? -23.790 0.842 17.374 1.00 91.25 311 THR A N 1
ATOM 2465 C CA . THR A 1 311 ? -23.590 -0.598 17.190 1.00 91.25 311 THR A CA 1
ATOM 2466 C C . THR A 1 311 ? -24.403 -1.343 18.233 1.00 91.25 311 THR A C 1
ATOM 2468 O O . THR A 1 311 ? -23.951 -1.558 19.356 1.00 91.25 311 THR A O 1
ATOM 2471 N N . PHE A 1 312 ? -25.626 -1.711 17.864 1.00 95.06 312 PHE A N 1
ATOM 2472 C CA . PHE A 1 312 ? -26.470 -2.599 18.656 1.00 95.06 312 PHE A CA 1
ATOM 2473 C C . PHE A 1 312 ? -26.136 -4.055 18.326 1.00 95.06 312 PHE A C 1
ATOM 2475 O O . PHE A 1 312 ? -26.086 -4.417 17.152 1.00 95.06 312 PHE A O 1
ATOM 2482 N N . PHE A 1 313 ? -25.865 -4.884 19.331 1.00 94.00 313 PHE A N 1
ATOM 2483 C CA . PHE A 1 313 ? -25.354 -6.238 19.145 1.00 94.00 313 PHE A CA 1
ATOM 2484 C C . PHE A 1 313 ? -25.948 -7.252 20.125 1.00 94.00 313 PHE A C 1
ATOM 2486 O O . PHE A 1 313 ? -26.471 -6.908 21.185 1.00 94.00 313 PHE A O 1
ATOM 2493 N N . ILE A 1 314 ? -25.814 -8.528 19.770 1.00 93.56 314 ILE A N 1
ATOM 2494 C CA . ILE A 1 314 ? -26.092 -9.683 20.617 1.00 93.56 314 ILE A CA 1
ATOM 2495 C C . ILE A 1 314 ? -24.794 -10.426 20.881 1.00 93.56 314 ILE A C 1
ATOM 2497 O O . ILE A 1 314 ? -24.067 -10.772 19.951 1.00 93.56 314 ILE A O 1
ATOM 2501 N N . TYR A 1 315 ? -24.537 -10.685 22.154 1.00 93.00 315 TYR A N 1
ATOM 2502 C CA . TYR A 1 315 ? -23.466 -11.527 22.641 1.00 93.00 315 TYR A CA 1
ATOM 2503 C C . TYR A 1 315 ? -24.020 -12.842 23.189 1.00 93.00 315 TYR A C 1
ATOM 2505 O O . TYR A 1 315 ? -24.931 -12.839 24.018 1.00 93.00 315 TYR A O 1
ATOM 2513 N N . SER A 1 316 ? -23.462 -13.965 22.747 1.00 87.88 316 SER A N 1
ATOM 2514 C CA . SER A 1 316 ? -23.875 -15.295 23.206 1.00 87.88 316 SER A CA 1
ATOM 2515 C C . SER A 1 316 ? -22.958 -15.832 24.288 1.00 87.88 316 SER A C 1
ATOM 2517 O O . SER A 1 316 ? -21.762 -16.023 24.070 1.00 87.88 316 SER A O 1
ATOM 2519 N N . GLN A 1 317 ? -23.537 -16.147 25.439 1.00 87.38 317 GLN A N 1
ATOM 2520 C CA . GLN A 1 317 ? -22.855 -16.771 26.570 1.00 87.38 317 GLN A CA 1
ATOM 2521 C C . GLN A 1 317 ? -23.590 -18.031 27.024 1.00 87.38 317 GLN A C 1
ATOM 2523 O O . GLN A 1 317 ? -24.701 -18.309 26.575 1.00 87.38 317 GLN A O 1
ATOM 2528 N N . GLU A 1 318 ? -22.963 -18.798 27.916 1.00 85.50 318 GLU A N 1
ATOM 2529 C CA . GLU A 1 318 ? -23.507 -20.061 28.436 1.00 85.50 318 GLU A CA 1
ATOM 2530 C C . GLU A 1 318 ? -24.908 -19.888 29.042 1.00 85.50 318 GLU A C 1
ATOM 2532 O O . GLU A 1 318 ? -25.760 -20.764 28.927 1.00 85.50 318 GLU A O 1
ATOM 2537 N N . GLU A 1 319 ? -25.164 -18.727 29.641 1.00 85.62 319 GLU A N 1
ATOM 2538 C CA . GLU A 1 319 ? -26.421 -18.358 30.287 1.00 85.62 319 GLU A CA 1
ATOM 2539 C C . GLU A 1 319 ? -27.486 -17.779 29.326 1.00 85.62 319 GLU A C 1
ATOM 2541 O O . GLU A 1 319 ? -28.517 -17.255 29.766 1.00 85.62 319 GLU A O 1
ATOM 2546 N N . GLY A 1 320 ? -27.238 -17.837 28.015 1.00 86.31 320 GLY A N 1
ATOM 2547 C CA . GLY A 1 320 ? -28.121 -17.349 26.955 1.00 86.31 320 GLY A CA 1
ATOM 2548 C C . GLY A 1 320 ? -27.680 -16.016 26.349 1.00 86.31 320 GLY A C 1
ATOM 2549 O O . GLY A 1 320 ? -26.707 -15.404 26.777 1.00 86.31 320 GLY A O 1
ATOM 2550 N N . ASN A 1 321 ? -28.403 -15.547 25.334 1.00 91.75 321 ASN A N 1
ATOM 2551 C CA . ASN A 1 321 ? -28.036 -14.326 24.621 1.00 91.75 321 ASN A CA 1
ATOM 2552 C C . ASN A 1 321 ? -28.222 -13.068 25.471 1.00 91.75 321 ASN A C 1
ATOM 2554 O O . ASN A 1 321 ? -29.151 -12.949 26.278 1.00 91.75 321 ASN A O 1
ATOM 2558 N N . ARG A 1 322 ? -27.323 -12.111 25.259 1.00 93.81 322 ARG A N 1
ATOM 2559 C CA . ARG A 1 322 ? -27.282 -10.821 25.939 1.00 93.81 322 ARG A CA 1
ATOM 2560 C C . ARG A 1 322 ? -27.172 -9.719 24.912 1.00 93.81 322 ARG A C 1
ATOM 2562 O O . ARG A 1 322 ? -26.423 -9.810 23.952 1.00 93.81 322 ARG A O 1
ATOM 2569 N N . LEU A 1 323 ? -27.955 -8.680 25.114 1.00 95.69 323 LEU A N 1
ATOM 2570 C CA . LEU A 1 323 ? -27.976 -7.503 24.267 1.00 95.69 323 LEU A CA 1
ATOM 2571 C C . LEU A 1 323 ? -26.926 -6.506 24.731 1.00 95.69 323 LEU A C 1
ATOM 2573 O O . LEU A 1 323 ? -26.676 -6.368 25.935 1.00 95.69 323 LEU A O 1
ATOM 2577 N N . GLY A 1 324 ? -26.369 -5.782 23.775 1.00 95.88 324 GLY A N 1
ATOM 2578 C CA . GLY A 1 324 ? -25.497 -4.661 24.028 1.00 95.88 324 GLY A CA 1
ATOM 2579 C C . GLY A 1 324 ? -25.609 -3.587 22.964 1.00 95.88 324 GLY A C 1
ATOM 2580 O O . GLY A 1 324 ? -26.143 -3.782 21.878 1.00 95.88 324 GLY A O 1
ATOM 2581 N N . LEU A 1 325 ? -25.135 -2.413 23.325 1.00 96.38 325 LEU A N 1
ATOM 2582 C CA . LEU A 1 325 ? -25.181 -1.203 22.543 1.00 96.38 325 LEU A CA 1
ATOM 2583 C C . LEU A 1 325 ? -23.880 -0.463 22.802 1.00 96.38 325 LEU A C 1
ATOM 2585 O O . LEU A 1 325 ? -23.538 -0.195 23.951 1.00 96.38 325 LEU A O 1
ATOM 2589 N N . VAL A 1 326 ? -23.187 -0.105 21.734 1.00 94.69 326 VAL A N 1
ATOM 2590 C CA . VAL A 1 326 ? -22.101 0.868 21.771 1.00 94.69 326 VAL A CA 1
ATOM 2591 C C . VAL A 1 326 ? -22.534 2.051 20.933 1.00 94.69 326 VAL A C 1
ATOM 2593 O O . VAL A 1 326 ? -22.995 1.872 19.809 1.00 94.69 326 VAL A O 1
ATOM 2596 N N . VAL A 1 327 ? -22.401 3.255 21.466 1.00 94.19 327 VAL A N 1
ATOM 2597 C CA . VAL A 1 327 ? -22.687 4.483 20.729 1.00 94.19 327 VAL A CA 1
ATOM 2598 C C . VAL A 1 327 ? -21.629 5.526 21.026 1.00 94.19 327 VAL A C 1
ATOM 2600 O O . VAL A 1 327 ? -21.126 5.598 22.147 1.00 94.19 327 VAL A O 1
ATOM 2603 N N . LYS A 1 328 ? -21.288 6.339 20.029 1.00 87.69 328 LYS A N 1
ATOM 2604 C CA . LYS A 1 328 ? -20.333 7.427 20.211 1.00 87.69 328 LYS A CA 1
ATOM 2605 C C . LYS A 1 328 ? -20.940 8.539 21.070 1.00 87.69 328 LYS A C 1
ATOM 2607 O O . LYS A 1 328 ? -22.116 8.868 20.955 1.00 87.69 328 LYS A O 1
ATOM 2612 N N . ILE A 1 329 ? -20.142 9.126 21.943 1.00 89.81 329 ILE A N 1
ATOM 2613 C CA . ILE A 1 329 ? -20.479 10.265 22.783 1.00 89.81 329 ILE A CA 1
ATOM 2614 C C . ILE A 1 329 ? -20.109 11.525 22.006 1.00 89.81 329 ILE A C 1
ATOM 2616 O O . ILE A 1 329 ? -18.955 11.742 21.657 1.00 89.81 329 ILE A O 1
ATOM 2620 N N . ASN A 1 330 ? -21.098 12.377 21.757 1.00 84.69 330 ASN A N 1
ATOM 2621 C CA . ASN A 1 330 ? -20.909 13.671 21.106 1.00 84.69 330 ASN A CA 1
ATOM 2622 C C . ASN A 1 330 ? -20.525 14.766 22.107 1.00 84.69 330 ASN A C 1
ATOM 2624 O O . ASN A 1 330 ? -19.884 15.749 21.744 1.00 84.69 330 ASN A O 1
ATOM 2628 N N . ASN A 1 331 ? -20.952 14.635 23.366 1.00 85.06 331 ASN A N 1
ATOM 2629 C CA . ASN A 1 331 ? -20.661 15.609 24.408 1.00 85.06 331 ASN A CA 1
ATOM 2630 C C . ASN A 1 331 ? -20.577 14.912 25.773 1.00 85.06 331 ASN A C 1
ATOM 2632 O O . ASN A 1 331 ? -21.566 14.387 26.278 1.00 85.06 331 ASN A O 1
ATOM 2636 N N . GLN A 1 332 ? -19.386 14.938 26.369 1.00 86.31 332 GLN A N 1
ATOM 2637 C CA . GLN A 1 332 ? -19.108 14.311 27.663 1.00 86.31 332 GLN A CA 1
ATOM 2638 C C . GLN A 1 332 ? -19.534 15.175 28.864 1.00 86.31 332 GLN A C 1
ATOM 2640 O O . GLN A 1 332 ? -19.739 14.645 29.956 1.00 86.31 332 GLN A O 1
ATOM 2645 N N . GLU A 1 333 ? -19.693 16.493 28.693 1.00 88.81 333 GLU A N 1
ATOM 2646 C CA . GLU A 1 333 ? -19.980 17.426 29.787 1.00 88.81 333 GLU A CA 1
ATOM 2647 C C . GLU A 1 333 ? -21.295 17.060 30.480 1.00 88.81 333 GLU A C 1
ATOM 2649 O O . GLU A 1 333 ? -22.363 17.075 29.863 1.00 88.81 333 GLU A O 1
ATOM 2654 N N . GLY A 1 334 ? -21.235 16.725 31.768 1.00 88.38 334 GLY A N 1
ATOM 2655 C CA . GLY A 1 334 ? -22.417 16.360 32.544 1.00 88.38 334 GLY A CA 1
ATOM 2656 C C . GLY A 1 334 ? -23.046 15.016 32.158 1.00 88.38 334 GLY A C 1
ATOM 2657 O O . GLY A 1 334 ? -24.078 14.665 32.727 1.00 88.38 334 GLY A O 1
ATOM 2658 N N . LEU A 1 335 ? -22.489 14.268 31.193 1.00 91.38 335 LEU A N 1
ATOM 2659 C CA . LEU A 1 335 ? -23.040 12.979 30.764 1.00 91.38 335 LEU A CA 1
ATOM 2660 C C . LEU A 1 335 ? -22.857 11.919 31.855 1.00 91.38 335 LEU A C 1
ATOM 2662 O O . LEU A 1 335 ? -23.787 11.170 32.145 1.00 91.38 335 LEU A O 1
ATOM 2666 N N . ALA A 1 336 ? -21.687 11.883 32.497 1.00 89.88 336 ALA A N 1
ATOM 2667 C CA . ALA A 1 336 ? -21.417 10.948 33.583 1.00 89.88 336 ALA A CA 1
ATOM 2668 C C . ALA A 1 336 ? -22.358 11.192 34.771 1.00 89.88 336 ALA A C 1
ATOM 2670 O O . ALA A 1 336 ? -22.968 10.252 35.276 1.00 89.88 336 ALA A O 1
ATOM 2671 N N . GLU A 1 337 ? -22.543 12.451 35.172 1.00 92.31 337 GLU A N 1
ATOM 2672 C CA . GLU A 1 337 ? -23.482 12.857 36.218 1.00 92.31 337 GLU A CA 1
ATOM 2673 C C . GLU A 1 337 ? -24.932 12.560 35.821 1.00 92.31 337 GLU A C 1
ATOM 2675 O O . GLU A 1 337 ? -25.707 12.073 36.642 1.00 92.31 337 GLU A O 1
ATOM 2680 N N . MET A 1 338 ? -25.298 12.795 34.559 1.00 95.38 338 MET A N 1
ATOM 2681 C CA . MET A 1 338 ? -26.623 12.479 34.026 1.00 95.38 338 MET A CA 1
ATOM 2682 C C . MET A 1 338 ? -26.918 10.979 34.106 1.00 95.38 338 MET A C 1
ATOM 2684 O O . MET A 1 338 ? -27.968 10.593 34.616 1.00 95.38 338 MET A O 1
ATOM 2688 N N . ILE A 1 339 ? -25.996 10.130 33.648 1.00 94.81 339 ILE A N 1
ATOM 2689 C CA . ILE A 1 339 ? -26.150 8.672 33.704 1.00 94.81 339 ILE A CA 1
ATOM 2690 C C . ILE A 1 339 ? -26.131 8.196 35.164 1.00 94.81 339 ILE A C 1
ATOM 2692 O O . ILE A 1 339 ? -26.907 7.321 35.539 1.00 94.81 339 ILE A O 1
ATOM 2696 N N . LYS A 1 340 ? -25.317 8.818 36.024 1.00 92.75 340 LYS A N 1
ATOM 2697 C CA . LYS A 1 340 ? -25.292 8.526 37.462 1.00 92.75 340 LYS A CA 1
ATOM 2698 C C . LYS A 1 340 ? -26.638 8.797 38.130 1.00 92.75 340 LYS A C 1
ATOM 2700 O O . LYS A 1 340 ? -27.089 7.995 38.939 1.00 92.75 340 LYS A O 1
ATOM 2705 N N . LEU A 1 341 ? -27.282 9.915 37.797 1.00 94.12 341 LEU A N 1
ATOM 2706 C CA . LEU A 1 341 ? -28.631 10.231 38.270 1.00 94.12 341 LEU A CA 1
ATOM 2707 C C . LEU A 1 341 ? -29.669 9.265 37.687 1.00 94.12 341 LEU A C 1
ATOM 2709 O O . LEU A 1 341 ? -30.626 8.911 38.375 1.00 94.12 341 LEU A O 1
ATOM 2713 N N . TRP A 1 342 ? -29.454 8.804 36.452 1.00 95.38 342 TRP A N 1
ATOM 2714 C CA . TRP A 1 342 ? -30.314 7.827 35.792 1.00 95.38 342 TRP A CA 1
ATOM 2715 C C . TRP A 1 342 ? -30.316 6.466 36.500 1.00 95.38 342 TRP A C 1
ATOM 2717 O O . TRP A 1 342 ? -31.355 5.814 36.511 1.00 95.38 342 TRP A O 1
ATOM 2727 N N . GLU A 1 343 ? -29.221 6.067 37.170 1.00 95.88 343 GLU A N 1
ATOM 2728 C CA . GLU A 1 343 ? -29.130 4.808 37.941 1.00 95.88 343 GLU A CA 1
ATOM 2729 C C . GLU A 1 343 ? -30.341 4.584 38.868 1.00 95.88 343 GLU A C 1
ATOM 2731 O O . GLU A 1 343 ? -30.785 3.450 39.035 1.00 95.88 343 GLU A O 1
ATOM 2736 N N . GLY A 1 344 ? -30.897 5.654 39.452 1.00 91.81 344 GLY A N 1
ATOM 2737 C CA . GLY A 1 344 ? -32.038 5.576 40.370 1.00 91.81 344 GLY A CA 1
ATOM 2738 C C . GLY A 1 344 ? -33.360 5.164 39.718 1.00 91.81 344 GLY A C 1
ATOM 2739 O O . GLY A 1 344 ? -34.253 4.692 40.416 1.00 91.81 344 GLY A O 1
ATOM 2740 N N . THR A 1 345 ? -33.489 5.326 38.401 1.00 93.88 345 THR A N 1
ATOM 2741 C CA . THR A 1 345 ? -34.696 4.980 37.636 1.00 93.88 345 THR A CA 1
ATOM 2742 C C . THR A 1 345 ? -34.421 3.981 36.516 1.00 93.88 345 THR A C 1
ATOM 2744 O O . THR A 1 345 ? -35.366 3.533 35.879 1.00 93.88 345 THR A O 1
ATOM 2747 N N . MET A 1 346 ? -33.165 3.583 36.279 1.00 93.81 346 MET A N 1
ATOM 2748 C CA . MET A 1 346 ? -32.779 2.688 35.182 1.00 93.81 346 MET A CA 1
ATOM 2749 C C . MET A 1 346 ? -33.530 1.349 35.193 1.00 93.81 346 MET A C 1
ATOM 2751 O O . MET A 1 346 ? -33.950 0.897 34.135 1.00 93.81 346 MET A O 1
ATOM 2755 N N . GLU A 1 347 ? -33.752 0.714 36.347 1.00 92.50 347 GLU A N 1
ATOM 2756 C CA . GLU A 1 347 ? -34.487 -0.562 36.389 1.00 92.50 347 GLU A CA 1
ATOM 2757 C C . GLU A 1 347 ? -35.919 -0.430 35.838 1.00 92.50 347 GLU A C 1
ATOM 2759 O O . GLU A 1 347 ? -36.366 -1.280 35.068 1.00 92.50 347 GLU A O 1
ATOM 2764 N N . GLU A 1 348 ? -36.615 0.656 36.185 1.00 92.19 348 GLU A N 1
ATOM 2765 C CA . GLU A 1 348 ? -37.949 0.978 35.665 1.00 92.19 348 GLU A CA 1
ATOM 2766 C C . GLU A 1 348 ? -37.871 1.450 34.208 1.00 92.19 348 GLU A C 1
ATOM 2768 O O . GLU A 1 348 ? -38.625 1.003 33.349 1.00 92.19 348 GLU A O 1
ATOM 2773 N N . ASN A 1 349 ? -36.914 2.323 33.901 1.00 95.12 349 ASN A N 1
ATOM 2774 C CA . ASN A 1 349 ? -36.747 2.912 32.578 1.00 95.12 349 ASN A CA 1
ATOM 2775 C C . ASN A 1 349 ? -36.335 1.893 31.515 1.00 95.12 349 ASN A C 1
ATOM 2777 O O . ASN A 1 349 ? -36.623 2.122 30.351 1.00 95.12 349 ASN A O 1
ATOM 2781 N N . PHE A 1 350 ? -35.696 0.784 31.890 1.00 94.31 350 PHE A N 1
ATOM 2782 C CA . PHE A 1 350 ? -35.350 -0.317 30.990 1.00 94.31 350 PHE A CA 1
ATOM 2783 C C . PHE A 1 350 ? -36.262 -1.541 31.166 1.00 94.31 350 PHE A C 1
ATOM 2785 O O . PHE A 1 350 ? -35.965 -2.607 30.623 1.00 94.31 350 PHE A O 1
ATOM 2792 N N . GLN A 1 351 ? -37.383 -1.422 31.886 1.00 90.94 351 GLN A N 1
ATOM 2793 C CA . GLN A 1 351 ? -38.272 -2.554 32.165 1.00 90.94 351 GLN A CA 1
ATOM 2794 C C . GLN A 1 351 ? -38.746 -3.255 30.884 1.00 90.94 351 GLN A C 1
ATOM 2796 O O . GLN A 1 351 ? -38.800 -4.483 30.853 1.00 90.94 351 GLN A O 1
ATOM 2801 N N . GLY A 1 352 ? -39.032 -2.494 29.819 1.00 87.00 352 GLY A N 1
ATOM 2802 C CA . GLY A 1 352 ? -39.400 -3.046 28.513 1.00 87.00 352 GLY A CA 1
ATOM 2803 C C . GLY A 1 352 ? -38.317 -3.966 27.943 1.00 87.00 352 GLY A C 1
ATOM 2804 O O . GLY A 1 352 ? -38.604 -5.111 27.610 1.00 87.00 352 GLY A O 1
ATOM 2805 N N . LEU A 1 353 ? -37.059 -3.514 27.932 1.00 91.50 353 LEU A N 1
ATOM 2806 C CA . LEU A 1 353 ? -35.910 -4.295 27.462 1.00 91.50 353 LEU A CA 1
ATOM 2807 C C . LEU A 1 353 ? -35.681 -5.559 28.302 1.00 91.50 353 LEU A C 1
ATOM 2809 O O . LEU A 1 353 ? -35.526 -6.648 27.757 1.00 91.50 353 LEU A O 1
ATOM 2813 N N . PHE A 1 354 ? -35.662 -5.440 29.631 1.00 91.44 354 PHE A N 1
ATOM 2814 C CA . PHE A 1 354 ? -35.349 -6.585 30.492 1.00 91.44 354 PHE A CA 1
ATOM 2815 C C . PHE A 1 354 ? -36.511 -7.559 30.665 1.00 91.44 354 PHE A C 1
ATOM 2817 O O . PHE A 1 354 ? -36.267 -8.739 30.917 1.00 91.44 354 PHE A O 1
ATOM 2824 N N . GLY A 1 355 ? -37.751 -7.112 30.461 1.00 87.81 355 GLY A N 1
ATOM 2825 C CA . GLY A 1 355 ? -38.899 -8.004 30.329 1.00 87.81 355 GLY A CA 1
ATOM 2826 C C . GLY A 1 355 ? -38.722 -8.982 29.163 1.00 87.81 355 GLY A C 1
ATOM 2827 O O . GLY A 1 355 ? -38.999 -10.169 29.321 1.00 87.81 355 GLY A O 1
ATOM 2828 N N . LEU A 1 356 ? -38.159 -8.527 28.033 1.00 87.62 356 LEU A N 1
ATOM 2829 C CA . LEU A 1 356 ? -37.823 -9.398 26.891 1.00 87.62 356 LEU A CA 1
ATOM 2830 C C . LEU A 1 356 ? -36.743 -10.431 27.243 1.00 87.62 356 LEU A C 1
ATOM 2832 O O . LEU A 1 356 ? -36.754 -11.539 26.713 1.00 87.62 356 LEU A O 1
ATOM 2836 N N . LEU A 1 357 ? -35.833 -10.081 28.155 1.00 88.19 357 LEU A N 1
ATOM 2837 C CA . LEU A 1 357 ? -34.762 -10.956 28.643 1.00 88.19 357 LEU A CA 1
ATOM 2838 C C . LEU A 1 357 ? -35.190 -11.847 29.823 1.00 88.19 357 LEU A C 1
ATOM 2840 O O . LEU A 1 357 ? -34.350 -12.495 30.441 1.00 88.19 357 LEU A O 1
ATOM 2844 N N . GLY A 1 358 ? -36.487 -11.890 30.148 1.00 84.31 358 GLY A N 1
ATOM 2845 C CA . GLY A 1 358 ? -37.034 -12.777 31.178 1.00 84.31 358 GLY A CA 1
ATOM 2846 C C . GLY A 1 358 ? -36.903 -12.264 32.614 1.00 84.31 358 GLY A C 1
ATOM 2847 O O . GLY A 1 358 ? -37.079 -13.040 33.556 1.00 84.31 358 GLY A O 1
ATOM 2848 N N . LYS A 1 359 ? -36.623 -10.970 32.822 1.00 87.19 359 LYS A N 1
ATOM 2849 C CA . LYS A 1 359 ? -36.625 -10.366 34.162 1.00 87.19 359 LYS A CA 1
ATOM 2850 C C . LYS A 1 359 ? -38.059 -10.253 34.694 1.00 87.19 359 LYS A C 1
ATOM 2852 O O . LYS A 1 359 ? -38.785 -9.329 34.341 1.00 87.19 359 LYS A O 1
ATOM 2857 N N . ASN A 1 360 ? -38.424 -11.158 35.602 1.00 78.75 360 ASN A N 1
ATOM 2858 C CA . ASN A 1 360 ? -39.752 -11.203 36.236 1.00 78.75 360 ASN A CA 1
ATOM 2859 C C . ASN A 1 360 ? -39.754 -10.795 37.721 1.00 78.75 360 ASN A C 1
ATOM 2861 O O . ASN A 1 360 ? -40.817 -10.593 38.298 1.00 78.75 360 ASN A O 1
ATOM 2865 N N . GLU A 1 361 ? -38.575 -10.650 38.328 1.00 83.88 361 GLU A N 1
ATOM 2866 C CA . GLU A 1 361 ? -38.389 -10.315 39.745 1.00 83.88 361 GLU A CA 1
ATOM 2867 C C . GLU A 1 361 ? -37.626 -8.982 39.896 1.00 83.88 361 GLU A C 1
ATOM 2869 O O . GLU A 1 361 ? -36.945 -8.550 38.952 1.00 83.88 361 GLU A O 1
ATOM 2874 N N . PRO A 1 362 ? -37.712 -8.299 41.055 1.00 85.31 362 PRO A N 1
ATOM 2875 C CA . PRO A 1 362 ? -36.875 -7.137 41.358 1.00 85.31 362 PRO A CA 1
ATOM 2876 C C . PRO A 1 362 ? -35.380 -7.474 41.329 1.00 85.31 362 PRO A C 1
ATOM 2878 O O . PRO A 1 362 ? -34.986 -8.619 41.555 1.00 85.31 362 PRO A O 1
ATOM 2881 N N . ALA A 1 363 ? -34.538 -6.471 41.083 1.00 86.88 363 ALA A N 1
ATOM 2882 C CA . ALA A 1 363 ? -33.091 -6.648 41.095 1.00 86.88 363 ALA A CA 1
ATOM 2883 C C . ALA A 1 363 ? -32.570 -7.284 42.399 1.00 86.88 363 ALA A C 1
ATOM 2885 O O . ALA A 1 363 ? -32.949 -6.883 43.501 1.00 86.88 363 ALA A O 1
ATOM 2886 N N . LEU A 1 364 ? -31.613 -8.216 42.286 1.00 87.88 364 LEU A N 1
ATOM 2887 C CA . LEU A 1 364 ? -30.909 -8.786 43.446 1.00 87.88 364 LEU A CA 1
ATOM 2888 C C . LEU A 1 364 ? -30.124 -7.720 44.222 1.00 87.88 364 LEU A C 1
ATOM 2890 O O . LEU A 1 364 ? -29.871 -7.868 45.419 1.00 87.88 364 LEU A O 1
ATOM 2894 N N . SER A 1 365 ? -29.716 -6.652 43.535 1.00 84.44 365 SER A N 1
ATOM 2895 C CA . SER A 1 365 ? -29.103 -5.470 44.129 1.00 84.44 365 SER A CA 1
ATOM 2896 C C . SER A 1 365 ? -30.013 -4.255 43.995 1.00 84.44 365 SER A C 1
ATOM 2898 O O . SER A 1 365 ? -30.365 -3.863 42.885 1.00 84.44 365 SER A O 1
ATOM 2900 N N . SER A 1 366 ? -30.292 -3.593 45.119 1.00 81.12 366 SER A N 1
ATOM 2901 C CA . SER A 1 366 ? -31.101 -2.368 45.176 1.00 81.12 366 SER A CA 1
ATOM 2902 C C . SER A 1 366 ? -30.399 -1.116 44.632 1.00 81.12 366 SER A C 1
ATOM 2904 O O . SER A 1 366 ? -30.971 -0.033 44.675 1.00 81.12 366 SER A O 1
ATOM 2906 N N . SER A 1 367 ? -29.140 -1.224 44.202 1.00 87.75 367 SER A N 1
ATOM 2907 C CA . SER A 1 367 ? -28.358 -0.113 43.659 1.00 87.75 367 SER A CA 1
ATOM 2908 C C . SER A 1 367 ? -27.236 -0.604 42.745 1.00 87.75 367 SER A C 1
ATOM 2910 O O . SER A 1 367 ? -26.777 -1.746 42.861 1.00 87.75 367 SER A O 1
ATOM 2912 N N . PHE A 1 368 ? -26.776 0.283 41.860 1.00 95.44 368 PHE A N 1
ATOM 2913 C CA . PHE A 1 368 ? -25.618 0.042 41.006 1.00 95.44 368 PHE A CA 1
ATOM 2914 C C . PHE A 1 368 ? -24.323 -0.024 41.818 1.00 95.44 368 PHE A C 1
ATOM 2916 O O . PHE A 1 368 ? -24.087 0.773 42.736 1.00 95.44 368 PHE A O 1
ATOM 2923 N N . LYS A 1 369 ? -23.444 -0.939 41.421 1.00 94.69 369 LYS A N 1
ATOM 2924 C CA . LYS A 1 369 ? -22.117 -1.162 41.996 1.00 94.69 369 LYS A CA 1
ATOM 2925 C C . LYS A 1 369 ? -21.027 -0.851 40.977 1.00 94.69 369 LYS A C 1
ATOM 2927 O O . LYS A 1 369 ? -21.273 -0.856 39.773 1.00 94.69 369 LYS A O 1
ATOM 2932 N N . ASP A 1 370 ? -19.832 -0.576 41.486 1.00 92.69 370 ASP A N 1
ATOM 2933 C CA . ASP A 1 370 ? -18.630 -0.390 40.677 1.00 92.69 370 ASP A CA 1
ATOM 2934 C C . ASP A 1 370 ? -17.958 -1.729 40.402 1.00 92.69 370 ASP A C 1
ATOM 2936 O O . ASP A 1 370 ? -17.844 -2.584 41.284 1.00 92.69 370 ASP A O 1
ATOM 2940 N N . ALA A 1 371 ? -17.473 -1.865 39.180 1.00 92.75 371 ALA A N 1
ATOM 2941 C CA . ALA A 1 371 ? -16.684 -2.977 38.698 1.00 92.75 371 ALA A CA 1
ATOM 2942 C C . ALA A 1 371 ? -15.522 -2.466 37.858 1.00 92.75 371 ALA A C 1
ATOM 2944 O O . ALA A 1 371 ? -15.538 -1.334 37.373 1.00 92.75 371 ALA A O 1
ATOM 2945 N N . LYS A 1 372 ? -14.520 -3.323 37.673 1.00 90.38 372 LYS A N 1
ATOM 2946 C CA . LYS A 1 372 ? -13.407 -3.065 36.769 1.00 90.38 372 LYS A CA 1
ATOM 2947 C C . LYS A 1 372 ? -13.102 -4.296 35.935 1.00 90.38 372 LYS A C 1
ATOM 2949 O O . LYS A 1 372 ? -13.052 -5.397 36.477 1.00 90.38 372 LYS A O 1
ATOM 2954 N N . TYR A 1 373 ? -12.827 -4.079 34.655 1.00 88.88 373 TYR A N 1
ATOM 2955 C CA . TYR A 1 373 ? -12.291 -5.083 33.744 1.00 88.88 373 TYR A CA 1
ATOM 2956 C C . TYR A 1 373 ? -11.186 -4.460 32.896 1.00 88.88 373 TYR A C 1
ATOM 2958 O O . TYR A 1 373 ? -11.408 -3.436 32.255 1.00 88.88 373 TYR A O 1
ATOM 2966 N N . GLN A 1 374 ? -9.986 -5.051 32.926 1.00 80.69 374 GLN A N 1
ATOM 2967 C CA . GLN A 1 374 ? -8.798 -4.525 32.238 1.00 80.69 374 GLN A CA 1
ATOM 2968 C C . GLN A 1 374 ? -8.605 -3.007 32.471 1.00 80.69 374 GLN A C 1
ATOM 2970 O O . GLN A 1 374 ? -8.463 -2.237 31.523 1.00 80.69 374 GLN A O 1
ATOM 2975 N N . GLU A 1 375 ? -8.682 -2.584 33.739 1.00 81.56 375 GLU A N 1
ATOM 2976 C CA . GLU A 1 375 ? -8.639 -1.186 34.218 1.00 81.56 375 GLU A CA 1
ATOM 2977 C C . GLU A 1 375 ? -9.809 -0.267 33.818 1.00 81.56 375 GLU A C 1
ATOM 2979 O O . GLU A 1 375 ? -9.929 0.840 34.348 1.00 81.56 375 GLU A O 1
ATOM 2984 N N . ILE A 1 376 ? -10.737 -0.729 32.980 1.00 82.75 376 ILE A N 1
ATOM 2985 C CA . ILE A 1 376 ? -11.930 0.030 32.598 1.00 82.75 376 ILE A CA 1
ATOM 2986 C C . ILE A 1 376 ? -12.985 -0.142 33.680 1.00 82.75 376 ILE A C 1
ATOM 2988 O O . ILE A 1 376 ? -13.374 -1.261 34.022 1.00 82.75 376 ILE A O 1
ATOM 2992 N N . SER A 1 377 ? -13.432 0.979 34.243 1.00 89.19 377 SER A N 1
ATOM 2993 C CA . SER A 1 377 ? -14.473 0.976 35.267 1.00 89.19 377 SER A CA 1
ATOM 2994 C C . SER A 1 377 ? -15.844 0.984 34.615 1.00 89.19 377 SER A C 1
ATOM 2996 O O . SER A 1 377 ? -16.114 1.796 33.733 1.00 89.19 377 SER A O 1
ATOM 2998 N N . PHE A 1 378 ? -16.726 0.117 35.086 1.00 94.19 378 PHE A N 1
ATOM 2999 C CA . PHE A 1 378 ? -18.110 0.098 34.647 1.00 94.19 378 PHE A CA 1
ATOM 3000 C C . PHE A 1 378 ? -19.048 -0.082 35.832 1.00 94.19 378 PHE A C 1
ATOM 3002 O O . PHE A 1 378 ? -18.659 -0.476 36.936 1.00 94.19 378 PHE A O 1
ATOM 3009 N N . ARG A 1 379 ? -20.304 0.273 35.599 1.00 96.44 379 ARG A N 1
ATOM 3010 C CA . ARG A 1 379 ? -21.362 0.298 36.597 1.00 96.44 379 ARG A CA 1
ATOM 3011 C C . ARG A 1 379 ? -22.343 -0.805 36.274 1.00 96.44 379 ARG A C 1
ATOM 3013 O O . ARG A 1 379 ? -22.743 -0.950 35.122 1.00 96.44 379 ARG A O 1
ATOM 3020 N N . PHE A 1 380 ? -22.731 -1.576 37.281 1.00 96.06 380 PHE A N 1
ATOM 3021 C CA . PHE A 1 380 ? -23.644 -2.690 37.072 1.00 96.06 380 PHE A CA 1
ATOM 3022 C C . PHE A 1 380 ? -24.704 -2.805 38.164 1.00 96.06 380 PHE A C 1
ATOM 3024 O O . PHE A 1 380 ? -24.433 -2.563 39.341 1.00 96.06 380 PHE A O 1
ATOM 3031 N N . GLN A 1 381 ? -25.901 -3.227 37.774 1.00 95.12 381 GLN A N 1
ATOM 3032 C CA . GLN A 1 381 ? -26.968 -3.651 38.671 1.00 95.12 381 GLN A CA 1
ATOM 3033 C C . GLN A 1 381 ? -27.402 -5.058 38.264 1.00 95.12 381 GLN A C 1
ATOM 3035 O O . GLN A 1 381 ? -27.887 -5.275 37.156 1.00 95.12 381 GLN A O 1
ATOM 3040 N N . THR A 1 382 ? -27.212 -6.025 39.159 1.00 91.56 382 THR A N 1
ATOM 3041 C CA . THR A 1 382 ? -27.487 -7.436 38.875 1.00 91.56 382 THR A CA 1
ATOM 3042 C C . THR A 1 382 ? -28.958 -7.754 39.115 1.00 91.56 382 THR A C 1
ATOM 3044 O O . THR A 1 382 ? -29.493 -7.502 40.199 1.00 91.56 382 THR A O 1
ATOM 3047 N N . PHE A 1 383 ? -29.601 -8.359 38.121 1.00 90.69 383 PHE A N 1
ATOM 3048 C CA . PHE A 1 383 ? -30.993 -8.792 38.184 1.00 90.69 383 PHE A CA 1
ATOM 3049 C C . PHE A 1 383 ? -31.138 -10.267 38.513 1.00 90.69 383 PHE A C 1
ATOM 3051 O O . PHE A 1 383 ? -31.996 -10.610 39.318 1.00 90.69 383 PHE A O 1
ATOM 3058 N N . THR A 1 384 ? -30.286 -11.129 37.959 1.00 87.31 384 THR A N 1
ATOM 3059 C CA . THR A 1 384 ? -30.313 -12.570 38.249 1.00 87.31 384 THR A CA 1
ATOM 3060 C C . THR A 1 384 ? -28.908 -13.126 38.466 1.00 87.31 384 THR A C 1
ATOM 3062 O O . THR A 1 384 ? -27.910 -12.435 38.263 1.00 87.31 384 THR A O 1
ATOM 3065 N N . ARG A 1 385 ? -28.812 -14.378 38.931 1.00 84.19 385 ARG A N 1
ATOM 3066 C CA . ARG A 1 385 ? -27.516 -15.056 39.101 1.00 84.19 385 ARG A CA 1
ATOM 3067 C C . ARG A 1 385 ? -26.948 -15.577 37.780 1.00 84.19 385 ARG A C 1
ATOM 3069 O O . ARG A 1 385 ? -25.764 -15.886 37.743 1.00 84.19 385 ARG A O 1
ATOM 3076 N N . GLU A 1 386 ? -27.749 -15.632 36.717 1.00 86.94 386 GLU A N 1
ATOM 3077 C CA . GLU A 1 386 ? -27.327 -16.047 35.375 1.00 86.94 386 GLU A CA 1
ATOM 3078 C C . GLU A 1 386 ? -26.712 -14.894 34.558 1.00 86.94 386 GLU A C 1
ATOM 3080 O O . GLU A 1 386 ? -26.908 -14.810 33.349 1.00 86.94 386 GLU A O 1
ATOM 3085 N N . ASP A 1 387 ? -25.991 -13.975 35.206 1.00 89.25 387 ASP A N 1
ATOM 3086 C CA . ASP A 1 387 ? -25.352 -12.831 34.544 1.00 89.25 387 ASP A CA 1
ATOM 3087 C C . ASP A 1 387 ? -26.334 -12.019 33.670 1.00 89.25 387 ASP A C 1
ATOM 3089 O O . ASP A 1 387 ? -26.123 -11.777 32.483 1.00 89.25 387 ASP A O 1
ATOM 3093 N N . LEU A 1 388 ? -27.474 -11.651 34.259 1.00 93.12 388 LEU A N 1
ATOM 3094 C CA . LEU A 1 388 ? -28.432 -10.711 33.681 1.00 93.12 388 LEU A CA 1
ATOM 3095 C C . LEU A 1 388 ? -28.479 -9.463 34.559 1.00 93.12 388 LEU A C 1
ATOM 3097 O O . LEU A 1 388 ? -28.690 -9.553 35.773 1.00 93.12 388 LEU A O 1
ATOM 3101 N N . GLY A 1 389 ? -28.299 -8.292 33.960 1.00 93.62 389 GLY A N 1
ATOM 3102 C CA . GLY A 1 389 ? -28.297 -7.023 34.679 1.00 93.62 389 GLY A CA 1
ATOM 3103 C C . GLY A 1 389 ? -28.035 -5.836 33.767 1.00 93.62 389 GLY A C 1
ATOM 3104 O O . GLY A 1 389 ? -27.622 -6.006 32.629 1.00 93.62 389 GLY A O 1
ATOM 3105 N N . ILE A 1 390 ? -28.256 -4.621 34.258 1.00 96.12 390 ILE A N 1
ATOM 3106 C CA . ILE A 1 390 ? -27.841 -3.420 33.523 1.00 96.12 390 ILE A CA 1
ATOM 3107 C C . ILE A 1 390 ? -26.361 -3.231 33.773 1.00 96.12 390 ILE A C 1
ATOM 3109 O O . ILE A 1 390 ? -25.961 -3.097 34.927 1.00 96.12 390 ILE A O 1
ATOM 3113 N N . VAL A 1 391 ? -25.562 -3.200 32.714 1.00 97.38 391 VAL A N 1
ATOM 3114 C CA . VAL A 1 391 ? -24.127 -2.941 32.797 1.00 97.38 391 VAL A CA 1
ATOM 3115 C C . VAL A 1 391 ? -23.803 -1.823 31.831 1.00 97.38 391 VAL A C 1
ATOM 3117 O O . VAL A 1 391 ? -24.024 -1.972 30.635 1.00 97.38 391 VAL A O 1
ATOM 3120 N N . TYR A 1 392 ? -23.284 -0.703 32.317 1.00 97.44 392 TYR A N 1
ATOM 3121 C CA . TYR A 1 392 ? -22.874 0.387 31.442 1.00 97.44 392 TYR A CA 1
ATOM 3122 C C . TYR A 1 392 ? -21.461 0.855 31.751 1.00 97.44 392 TYR A C 1
ATOM 3124 O O . TYR A 1 392 ? -21.014 0.849 32.899 1.00 97.44 392 TYR A O 1
ATOM 3132 N N . ALA A 1 393 ? -20.775 1.292 30.709 1.00 95.69 393 ALA A N 1
ATOM 3133 C CA . ALA A 1 393 ? -19.466 1.900 30.787 1.00 95.69 393 ALA A CA 1
ATOM 3134 C C . ALA A 1 393 ? -19.464 3.170 29.942 1.00 95.69 393 ALA A C 1
ATOM 3136 O O . ALA A 1 393 ? -20.141 3.264 28.918 1.00 95.69 393 ALA A O 1
ATOM 3137 N N . ILE A 1 394 ? -18.684 4.143 30.385 1.00 91.88 394 ILE A N 1
ATOM 3138 C CA . ILE A 1 394 ? -18.186 5.193 29.510 1.00 91.88 394 ILE A CA 1
ATOM 3139 C C . ILE A 1 394 ? -16.730 4.818 29.281 1.00 91.88 394 ILE A C 1
ATOM 3141 O O . ILE A 1 394 ? -15.952 4.785 30.236 1.00 91.88 394 ILE A O 1
ATOM 3145 N N . PHE A 1 395 ? -16.401 4.442 28.052 1.00 85.00 395 PHE A N 1
ATOM 3146 C CA . PHE A 1 395 ? -15.065 4.009 27.668 1.00 85.00 395 PHE A CA 1
ATOM 3147 C C . PHE A 1 395 ? -14.647 4.779 26.424 1.00 85.00 395 PHE A C 1
ATOM 3149 O O . PHE A 1 395 ? -15.329 4.710 25.405 1.00 85.00 395 PHE A O 1
ATOM 3156 N N . ASP A 1 396 ? -13.558 5.536 26.536 1.00 83.50 396 ASP A N 1
ATOM 3157 C CA . ASP A 1 396 ? -13.146 6.530 25.546 1.00 83.50 396 ASP A CA 1
ATOM 3158 C C . ASP A 1 396 ? -14.318 7.455 25.168 1.00 83.50 396 ASP A C 1
ATOM 3160 O O . ASP A 1 396 ? -14.983 8.019 26.041 1.00 83.50 396 ASP A O 1
ATOM 3164 N N . ASP A 1 397 ? -14.608 7.576 23.876 1.00 85.25 397 ASP A N 1
ATOM 3165 C CA . ASP A 1 397 ? -15.747 8.326 23.354 1.00 85.25 397 ASP A CA 1
ATOM 3166 C C . ASP A 1 397 ? -16.983 7.445 23.169 1.00 85.25 397 ASP A C 1
ATOM 3168 O O . ASP A 1 397 ? -17.858 7.782 22.380 1.00 85.25 397 ASP A O 1
ATOM 3172 N N . TYR A 1 398 ? -17.082 6.310 23.859 1.00 90.69 398 TYR A N 1
ATOM 3173 C CA . TYR A 1 398 ? -18.204 5.394 23.725 1.00 90.69 398 TYR A CA 1
ATOM 3174 C C . TYR A 1 398 ? -19.019 5.296 25.005 1.00 90.69 398 TYR A C 1
ATOM 3176 O O . TYR A 1 398 ? -18.509 5.035 26.096 1.00 90.69 398 TYR A O 1
ATOM 3184 N N . PHE A 1 399 ? -20.331 5.444 24.851 1.00 95.62 399 PHE A N 1
ATOM 3185 C CA . PHE A 1 399 ? -21.282 4.958 25.829 1.00 95.62 399 PHE A CA 1
ATOM 3186 C C . PHE A 1 399 ? -21.621 3.518 25.464 1.00 95.62 399 PHE A C 1
ATOM 3188 O O . PHE A 1 399 ? -22.143 3.234 24.384 1.00 95.62 399 PHE A O 1
ATOM 3195 N N . ILE A 1 400 ? -21.291 2.610 26.373 1.00 96.69 400 ILE A N 1
ATOM 3196 C CA . ILE A 1 400 ? -21.533 1.184 26.228 1.00 96.69 400 ILE A CA 1
ATOM 3197 C C . ILE A 1 400 ? -22.609 0.815 27.231 1.00 96.69 400 ILE A C 1
ATOM 3199 O O . ILE A 1 400 ? -22.472 1.080 28.422 1.00 96.69 400 ILE A O 1
ATOM 3203 N N . LEU A 1 401 ? -23.664 0.172 26.760 1.00 97.44 401 LEU A N 1
ATOM 3204 C CA . LEU A 1 401 ? -24.729 -0.361 27.587 1.00 97.44 401 LEU A CA 1
ATOM 3205 C C . LEU A 1 401 ? -24.955 -1.807 27.185 1.00 97.44 401 LEU A C 1
ATOM 3207 O O . LEU A 1 401 ? -25.241 -2.096 26.032 1.00 97.44 401 LEU A O 1
ATOM 3211 N N . THR A 1 402 ? -24.864 -2.720 28.135 1.00 97.62 402 THR A N 1
ATOM 3212 C CA . THR A 1 402 ? -25.110 -4.135 27.903 1.00 97.62 402 THR A CA 1
ATOM 3213 C C . THR A 1 402 ? -25.975 -4.730 29.001 1.00 97.62 402 THR A C 1
ATOM 3215 O O . THR A 1 402 ? -26.240 -4.109 30.034 1.00 97.62 402 THR A O 1
ATOM 3218 N N . THR A 1 403 ? -26.460 -5.936 28.741 1.00 96.25 403 THR A N 1
ATOM 3219 C CA . THR A 1 403 ? -27.423 -6.632 29.601 1.00 96.25 403 THR A CA 1
ATOM 3220 C C . THR A 1 403 ? -26.787 -7.758 30.420 1.00 96.25 403 THR A C 1
ATOM 3222 O O . THR A 1 403 ? -27.489 -8.508 31.099 1.00 96.25 403 THR A O 1
ATOM 3225 N N . SER A 1 404 ? -25.456 -7.866 30.379 1.00 95.44 404 SER A N 1
ATOM 3226 C CA . SER A 1 404 ? -24.668 -8.783 31.202 1.00 95.44 404 SER A CA 1
ATOM 3227 C C . SER A 1 404 ? -23.240 -8.303 31.393 1.00 95.44 404 SER A C 1
ATOM 3229 O O . SER A 1 404 ? -22.725 -7.487 30.626 1.00 95.44 404 SER A O 1
ATOM 3231 N N . TRP A 1 405 ? -22.578 -8.854 32.399 1.00 94.00 405 TRP A N 1
ATOM 3232 C CA . TRP A 1 405 ? -21.170 -8.613 32.643 1.00 94.00 405 TRP A CA 1
ATOM 3233 C C . TRP A 1 405 ? -20.307 -9.131 31.495 1.00 94.00 405 TRP A C 1
ATOM 3235 O O . TRP A 1 405 ? -19.507 -8.375 30.949 1.00 94.00 405 TRP A O 1
ATOM 3245 N N . LYS A 1 406 ? -20.486 -10.387 31.070 1.00 93.88 406 LYS A N 1
ATOM 3246 C CA . LYS A 1 406 ? -19.645 -10.966 30.010 1.00 93.88 406 LYS A CA 1
ATOM 3247 C C . LYS A 1 406 ? -19.837 -10.253 28.665 1.00 93.88 406 LYS A C 1
ATOM 3249 O O . LYS A 1 406 ? -18.867 -10.077 27.933 1.00 93.88 406 LYS A O 1
ATOM 3254 N N . SER A 1 407 ? -21.048 -9.782 28.341 1.00 94.81 407 SER A N 1
ATOM 3255 C CA . SER A 1 407 ? -21.254 -8.956 27.138 1.00 94.81 407 SER A CA 1
ATOM 3256 C C . SER A 1 407 ? -20.533 -7.612 27.209 1.00 94.81 407 SER A C 1
ATOM 3258 O O . SER A 1 407 ? -20.076 -7.122 26.180 1.00 94.81 407 SER A O 1
ATOM 3260 N N . MET A 1 408 ? -20.417 -7.020 28.404 1.00 96.19 408 MET A N 1
ATOM 3261 C CA . MET A 1 408 ? -19.616 -5.813 28.609 1.00 96.19 408 MET A CA 1
ATOM 3262 C C . MET A 1 408 ? -18.135 -6.112 28.383 1.00 96.19 408 MET A C 1
ATOM 3264 O O . MET A 1 408 ? -17.500 -5.418 27.598 1.00 96.19 408 MET A O 1
ATOM 3268 N N . GLU A 1 409 ? -17.597 -7.165 29.005 1.00 94.12 409 GLU A N 1
ATOM 3269 C CA . GLU A 1 409 ? -16.201 -7.578 28.800 1.00 94.12 409 GLU A CA 1
ATOM 3270 C C . GLU A 1 409 ? -15.907 -7.799 27.315 1.00 94.12 409 GLU A C 1
ATOM 3272 O O . GLU A 1 409 ? -14.944 -7.243 26.792 1.00 94.12 409 GLU A O 1
ATOM 3277 N N . LYS A 1 410 ? -16.794 -8.505 26.599 1.00 91.25 410 LYS A N 1
ATOM 3278 C CA . LYS A 1 410 ? -16.586 -8.763 25.175 1.00 91.25 410 LYS A CA 1
ATOM 3279 C C . LYS A 1 410 ? -16.675 -7.506 24.316 1.00 91.25 410 LYS A C 1
ATOM 3281 O O . LYS A 1 410 ? -15.887 -7.365 23.386 1.00 91.25 410 LYS A O 1
ATOM 3286 N N . ALA A 1 411 ? -17.604 -6.595 24.600 1.00 91.31 411 ALA A N 1
ATOM 3287 C CA . ALA A 1 411 ? -17.672 -5.319 23.892 1.00 91.31 411 ALA A CA 1
ATOM 3288 C C . ALA A 1 411 ? -16.398 -4.496 24.108 1.00 91.31 411 ALA A C 1
ATOM 3290 O O . ALA A 1 411 ? -15.871 -3.927 23.157 1.00 91.31 411 ALA A O 1
ATOM 3291 N N . LEU A 1 412 ? -15.878 -4.484 25.339 1.00 89.31 412 LEU A N 1
ATOM 3292 C CA . LEU A 1 412 ? -14.619 -3.825 25.676 1.00 89.31 412 LEU A CA 1
ATOM 3293 C C . LEU A 1 412 ? -13.423 -4.486 24.972 1.00 89.31 412 LEU A C 1
ATOM 3295 O O . LEU A 1 412 ? -12.569 -3.765 24.469 1.00 89.31 412 LEU A O 1
ATOM 3299 N N . ASP A 1 413 ? -13.375 -5.819 24.871 1.00 85.88 413 ASP A N 1
ATOM 3300 C CA . ASP A 1 413 ? -12.349 -6.537 24.097 1.00 85.88 413 ASP A CA 1
ATOM 3301 C C . ASP A 1 413 ? -12.444 -6.221 22.600 1.00 85.88 413 ASP A C 1
ATOM 3303 O O . ASP A 1 413 ? -11.447 -5.938 21.948 1.00 85.88 413 ASP A O 1
ATOM 3307 N N . LYS A 1 414 ? -13.652 -6.216 22.034 1.00 79.50 414 LYS A N 1
ATOM 3308 C CA . LYS A 1 414 ? -13.848 -5.964 20.603 1.00 79.50 414 LYS A CA 1
ATOM 3309 C C . LYS A 1 414 ? -13.583 -4.522 20.198 1.00 79.50 414 LYS A C 1
ATOM 3311 O O . LYS A 1 414 ? -12.994 -4.291 19.146 1.00 79.50 414 LYS A O 1
ATOM 3316 N N . LEU A 1 415 ? -13.962 -3.561 21.037 1.00 73.69 415 LEU A N 1
ATOM 3317 C CA . LEU A 1 415 ? -13.565 -2.161 20.874 1.00 73.69 415 LEU A CA 1
ATOM 3318 C C . LEU A 1 415 ? -12.047 -1.986 20.940 1.00 73.69 415 LEU A C 1
ATOM 3320 O O . LEU A 1 415 ? -11.519 -1.062 20.332 1.00 73.69 415 LEU A O 1
ATOM 3324 N N . LYS A 1 416 ? -11.344 -2.905 21.609 1.00 69.25 416 LYS A N 1
ATOM 3325 C CA . LYS A 1 416 ? -9.884 -2.984 21.570 1.00 69.25 416 LYS A CA 1
ATOM 3326 C C . LYS A 1 416 ? -9.328 -3.701 20.315 1.00 69.25 416 LYS A C 1
ATOM 3328 O O . LYS A 1 416 ? -8.174 -3.453 19.996 1.00 69.25 416 LYS A O 1
ATOM 3333 N N . GLU A 1 417 ? -10.106 -4.527 19.588 1.00 60.19 417 GLU A N 1
ATOM 3334 C CA . GLU A 1 417 ? -9.688 -5.392 18.440 1.00 60.19 417 GLU A CA 1
ATOM 3335 C C . GLU A 1 417 ? -10.090 -4.901 17.009 1.00 60.19 417 GLU A C 1
ATOM 3337 O O . GLU A 1 417 ? -9.767 -5.546 16.014 1.00 60.19 417 GLU A O 1
ATOM 3342 N N . ALA A 1 418 ? -10.850 -3.813 16.862 1.00 51.69 418 ALA A N 1
ATOM 3343 C CA . ALA A 1 418 ? -11.745 -3.495 15.728 1.00 51.69 418 ALA A CA 1
ATOM 3344 C C . ALA A 1 418 ? -11.314 -3.279 14.237 1.00 51.69 418 ALA A C 1
ATOM 3346 O O . ALA A 1 418 ? -12.241 -3.211 13.425 1.00 51.69 418 ALA A O 1
ATOM 3347 N N . PRO A 1 419 ? -10.061 -3.128 13.773 1.00 51.16 419 PRO A N 1
ATOM 3348 C CA . PRO A 1 419 ? -9.836 -2.545 12.432 1.00 51.16 419 PRO A CA 1
ATOM 3349 C C . PRO A 1 419 ? -10.178 -3.448 11.218 1.00 51.16 419 PRO A C 1
ATOM 3351 O O . PRO A 1 419 ? -10.890 -3.033 10.309 1.00 51.16 419 PRO A O 1
ATOM 3354 N N . MET A 1 420 ? -9.765 -4.714 11.223 1.00 44.59 420 MET A N 1
ATOM 3355 C CA . MET A 1 420 ? -10.563 -5.882 10.804 1.00 44.59 420 MET A CA 1
ATOM 3356 C C . MET A 1 420 ? -11.258 -6.006 9.406 1.00 44.59 420 MET A C 1
ATOM 3358 O O . MET A 1 420 ? -10.685 -6.279 8.354 1.00 44.59 420 MET A O 1
ATOM 3362 N N . SER A 1 421 ? -12.601 -6.035 9.463 1.00 44.91 421 SER A N 1
ATOM 3363 C CA . SER A 1 421 ? -13.521 -6.700 8.510 1.00 44.91 421 SER A CA 1
ATOM 3364 C C . SER A 1 421 ? -14.131 -5.821 7.422 1.00 44.91 421 SER A C 1
ATOM 3366 O O . SER A 1 421 ? -14.668 -6.347 6.445 1.00 44.91 421 SER A O 1
ATOM 3368 N N . HIS A 1 422 ? -14.081 -4.499 7.565 1.00 52.94 422 HIS A N 1
ATOM 3369 C CA . HIS A 1 422 ? -14.722 -3.585 6.610 1.00 52.94 422 HIS A CA 1
ATOM 3370 C C . HI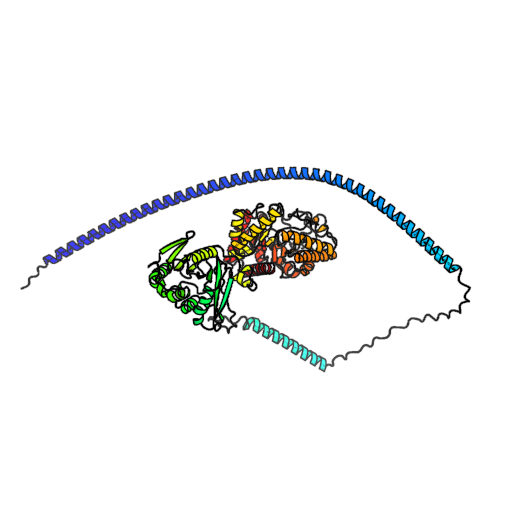S A 1 422 ? -14.026 -3.583 5.254 1.00 52.94 422 HIS A C 1
ATOM 3372 O O . HIS A 1 422 ? -14.646 -3.294 4.237 1.00 52.94 422 HIS A O 1
ATOM 3378 N N . PHE A 1 423 ? -12.752 -3.956 5.237 1.00 54.28 423 PHE A N 1
ATOM 3379 C CA . PHE A 1 423 ? -11.936 -3.949 4.041 1.00 54.28 423 PHE A CA 1
ATOM 3380 C C . PHE A 1 423 ? -12.346 -5.016 3.009 1.00 54.28 423 PHE A C 1
ATOM 3382 O O . PHE A 1 423 ? -12.423 -4.717 1.820 1.00 54.28 423 PHE A O 1
ATOM 3389 N N . PHE A 1 424 ? -12.657 -6.239 3.459 1.00 52.47 424 PHE A N 1
ATOM 3390 C CA . PHE A 1 424 ? -12.891 -7.412 2.595 1.00 52.47 424 PHE A CA 1
ATOM 3391 C C . PHE A 1 424 ? -14.370 -7.677 2.265 1.00 52.47 424 PHE A C 1
ATOM 3393 O O . PHE A 1 424 ? -14.703 -8.708 1.684 1.00 52.47 424 PHE A O 1
ATOM 3400 N N . SER A 1 425 ? -15.286 -6.799 2.681 1.00 48.16 425 SER A N 1
ATOM 3401 C CA . SER A 1 425 ? -16.722 -7.030 2.496 1.00 48.16 425 SER A CA 1
ATOM 3402 C C . SER A 1 425 ? -17.166 -6.658 1.071 1.00 48.16 425 SER A C 1
ATOM 3404 O O . SER A 1 425 ? -17.029 -5.494 0.684 1.00 48.16 425 SER A O 1
ATOM 3406 N N . PRO A 1 426 ? -17.750 -7.590 0.288 1.00 40.69 426 PRO A N 1
ATOM 3407 C CA . PRO A 1 426 ? -18.258 -7.286 -1.048 1.00 40.69 426 PRO A CA 1
ATOM 3408 C C . PRO A 1 426 ? -19.306 -6.164 -0.999 1.00 40.69 426 PRO A C 1
ATOM 3410 O O . PRO A 1 426 ? -20.290 -6.268 -0.269 1.00 40.69 426 PRO A O 1
ATOM 3413 N N . GLY A 1 427 ? -19.108 -5.099 -1.780 1.00 41.12 427 GLY A N 1
ATOM 3414 C CA . GLY A 1 427 ? -20.020 -3.947 -1.841 1.00 41.12 427 GLY A CA 1
ATOM 3415 C C . GLY A 1 427 ? -19.651 -2.767 -0.935 1.00 41.12 427 GLY A C 1
ATOM 3416 O O . GLY A 1 427 ? -20.222 -1.693 -1.107 1.00 41.12 427 GLY A O 1
ATOM 3417 N N . ILE A 1 428 ? -18.666 -2.910 -0.039 1.00 55.59 428 ILE A N 1
ATOM 3418 C CA . ILE A 1 428 ? -18.005 -1.751 0.572 1.00 55.59 428 ILE A CA 1
ATOM 3419 C C . ILE A 1 428 ? -17.013 -1.206 -0.456 1.00 55.59 428 ILE A C 1
ATOM 3421 O O . ILE A 1 428 ? -15.905 -1.719 -0.597 1.00 55.59 428 ILE A O 1
ATOM 3425 N N . GLY A 1 429 ? -17.435 -0.199 -1.222 1.00 62.16 429 GLY A N 1
ATOM 3426 C CA . GLY A 1 429 ? -16.557 0.465 -2.184 1.00 62.16 429 GLY A CA 1
ATOM 3427 C C . GLY A 1 429 ? -15.368 1.130 -1.490 1.00 62.16 429 GLY A C 1
ATOM 3428 O O . GLY A 1 429 ? -15.459 1.521 -0.323 1.00 62.16 429 GLY A O 1
ATOM 3429 N N . ALA A 1 430 ? -14.265 1.302 -2.217 1.00 71.94 430 ALA A N 1
ATOM 3430 C CA . ALA A 1 430 ? -13.090 2.012 -1.719 1.00 71.94 430 ALA A CA 1
ATOM 3431 C C . ALA A 1 430 ? -13.428 3.405 -1.167 1.00 71.94 430 ALA A C 1
ATOM 3433 O O . ALA A 1 430 ? -12.811 3.838 -0.200 1.00 71.94 430 ALA A O 1
ATOM 3434 N N . GLU A 1 431 ? -14.470 4.052 -1.697 1.00 71.25 431 GLU A N 1
ATOM 3435 C CA . GLU A 1 431 ? -15.028 5.308 -1.184 1.00 71.25 431 GLU A CA 1
ATOM 3436 C C . GLU A 1 431 ? -15.436 5.229 0.293 1.00 71.25 431 GLU A C 1
ATOM 3438 O O . GLU A 1 431 ? -15.167 6.155 1.055 1.00 71.25 431 GLU A O 1
ATOM 3443 N N . PHE A 1 432 ? -16.043 4.123 0.732 1.00 69.94 432 PHE A N 1
ATOM 3444 C CA . PHE A 1 432 ? -16.438 3.948 2.128 1.00 69.94 432 PHE A CA 1
ATOM 3445 C C . PHE A 1 432 ? -15.223 3.746 3.029 1.00 69.94 432 PHE A C 1
ATOM 3447 O O . PHE A 1 432 ? -15.138 4.362 4.089 1.00 69.94 432 PHE A O 1
ATOM 3454 N N . VAL A 1 433 ? -14.270 2.904 2.616 1.00 75.88 433 VAL A N 1
ATOM 3455 C CA . VAL A 1 433 ? -13.022 2.702 3.369 1.00 75.88 433 VAL A CA 1
ATOM 3456 C C . VAL A 1 433 ? -12.289 4.038 3.491 1.00 75.88 433 VAL A C 1
ATOM 3458 O O . VAL A 1 433 ? -11.968 4.467 4.595 1.00 75.88 433 VAL A O 1
ATOM 3461 N N . LEU A 1 434 ? -12.134 4.752 2.376 1.00 81.31 434 LEU A N 1
ATOM 3462 C CA . LEU A 1 434 ? -11.497 6.061 2.299 1.00 81.31 434 LEU A CA 1
ATOM 3463 C C . LEU A 1 434 ? -12.188 7.117 3.174 1.00 81.31 434 LEU A C 1
ATOM 3465 O O . LEU A 1 434 ? -11.504 7.894 3.842 1.00 81.31 434 LEU A O 1
ATOM 3469 N N . ALA A 1 435 ? -13.524 7.153 3.188 1.00 71.69 435 ALA A N 1
ATOM 3470 C CA . ALA A 1 435 ? -14.301 8.082 4.010 1.00 71.69 435 ALA A CA 1
ATOM 3471 C C . ALA A 1 435 ? -14.129 7.833 5.518 1.00 71.69 435 ALA A C 1
ATOM 3473 O O . ALA A 1 435 ? -14.278 8.763 6.309 1.00 71.69 435 ALA A O 1
ATOM 3474 N N . ASN A 1 436 ? -13.796 6.600 5.909 1.00 71.31 436 ASN A N 1
ATOM 3475 C CA . ASN A 1 436 ? -13.589 6.202 7.301 1.00 71.31 436 ASN A CA 1
ATOM 3476 C C . ASN A 1 436 ? -12.110 6.184 7.727 1.00 71.31 436 ASN A C 1
ATOM 3478 O O . ASN A 1 436 ? -11.816 5.927 8.893 1.00 71.31 436 ASN A O 1
ATOM 3482 N N . MET A 1 437 ? -11.174 6.476 6.819 1.00 80.69 437 MET A N 1
ATOM 3483 C CA . MET A 1 437 ? -9.757 6.625 7.151 1.00 80.69 437 MET A CA 1
ATOM 3484 C C . MET A 1 437 ? -9.451 8.041 7.642 1.00 80.69 437 MET A C 1
ATOM 3486 O O . MET A 1 437 ? -9.836 9.035 7.019 1.00 80.69 437 MET A O 1
ATOM 3490 N N . ASP A 1 438 ? -8.683 8.144 8.726 1.00 83.19 438 ASP A N 1
ATOM 3491 C CA . ASP A 1 438 ? -8.093 9.414 9.131 1.00 83.19 438 ASP A CA 1
ATOM 3492 C C . ASP A 1 438 ? -6.932 9.812 8.196 1.00 83.19 438 ASP A C 1
ATOM 3494 O O . ASP A 1 438 ? -6.452 9.035 7.364 1.00 83.19 438 ASP A O 1
ATOM 3498 N N . LEU A 1 439 ? -6.469 11.061 8.307 1.00 86.94 439 LEU A N 1
ATOM 3499 C CA . LEU A 1 439 ? -5.387 11.563 7.454 1.00 86.94 439 LEU A CA 1
ATOM 3500 C C . LEU A 1 439 ? -4.094 10.747 7.617 1.00 86.94 439 LEU A C 1
ATOM 3502 O O . LEU A 1 439 ? -3.350 10.572 6.652 1.00 86.94 439 LEU A O 1
ATOM 3506 N N . LYS A 1 440 ? -3.829 10.241 8.827 1.00 89.31 440 LYS A N 1
ATOM 3507 C CA . LYS A 1 440 ? -2.658 9.412 9.117 1.00 89.31 440 LYS A CA 1
ATOM 3508 C C . LYS A 1 440 ? -2.712 8.116 8.312 1.00 89.31 440 LYS A C 1
ATOM 3510 O O . LYS A 1 440 ? -1.754 7.835 7.599 1.00 89.31 440 LYS A O 1
ATOM 3515 N N . GLY A 1 441 ? -3.820 7.382 8.376 1.00 90.19 441 GLY A N 1
ATOM 3516 C CA . GLY A 1 441 ? -4.016 6.149 7.626 1.00 90.19 441 GLY A CA 1
ATOM 3517 C C . GLY A 1 441 ? -3.965 6.388 6.126 1.00 90.19 441 GLY A C 1
ATOM 3518 O O . GLY A 1 441 ? -3.311 5.633 5.411 1.00 90.19 441 GLY A O 1
ATOM 3519 N N . LYS A 1 442 ? -4.569 7.482 5.643 1.00 95.94 442 LYS A N 1
ATOM 3520 C CA . LYS A 1 442 ? -4.498 7.869 4.226 1.00 95.94 442 LYS A CA 1
ATOM 3521 C C . LYS A 1 442 ? -3.054 8.057 3.776 1.00 95.94 442 LYS A C 1
ATOM 3523 O O . LYS A 1 442 ? -2.639 7.439 2.807 1.00 95.94 442 LYS A O 1
ATOM 3528 N N . ILE A 1 443 ? -2.275 8.849 4.509 1.00 97.88 443 ILE A N 1
ATOM 3529 C CA . ILE A 1 443 ? -0.858 9.084 4.203 1.00 97.88 443 ILE A CA 1
ATOM 3530 C C . ILE A 1 443 ? -0.037 7.803 4.319 1.00 97.88 443 ILE A C 1
ATOM 3532 O O . ILE A 1 443 ? 0.796 7.548 3.456 1.00 97.88 443 ILE A O 1
ATOM 3536 N N . GLY A 1 444 ? -0.294 6.981 5.335 1.00 97.94 444 GLY A N 1
ATOM 3537 C CA . GLY A 1 444 ? 0.360 5.690 5.509 1.00 97.94 444 GLY A CA 1
ATOM 3538 C C . GLY A 1 444 ? 0.221 4.798 4.278 1.00 97.94 444 GLY A C 1
ATOM 3539 O O . GLY A 1 444 ? 1.211 4.237 3.810 1.00 97.94 444 GLY A O 1
ATOM 3540 N N . GLN A 1 445 ? -0.971 4.746 3.673 1.00 98.44 445 GLN A N 1
ATOM 3541 C CA . GLN A 1 445 ? -1.209 3.930 2.479 1.00 98.44 445 GLN A CA 1
ATOM 3542 C C . GLN A 1 445 ? -0.358 4.323 1.264 1.00 98.44 445 GLN A C 1
ATOM 3544 O O . GLN A 1 445 ? -0.118 3.467 0.418 1.00 98.44 445 GLN A O 1
ATOM 3549 N N . LEU A 1 446 ? 0.152 5.556 1.190 1.00 98.69 446 LEU A N 1
ATOM 3550 C CA . LEU A 1 446 ? 1.056 5.991 0.118 1.00 98.69 446 LEU A CA 1
ATOM 3551 C C . LEU A 1 446 ? 2.484 5.449 0.291 1.00 98.69 446 LEU A C 1
ATOM 3553 O O . LEU A 1 446 ? 3.278 5.571 -0.633 1.00 98.69 446 LEU A O 1
ATOM 3557 N N . PHE A 1 447 ? 2.853 4.873 1.438 1.00 98.75 447 PHE A N 1
ATOM 3558 C CA . PHE A 1 447 ? 4.216 4.395 1.679 1.00 98.75 447 PHE A CA 1
ATOM 3559 C C . PHE A 1 447 ? 4.364 2.887 1.461 1.00 98.75 447 PHE A C 1
ATOM 3561 O O . PHE A 1 447 ? 3.599 2.075 1.993 1.00 98.75 447 PHE A O 1
ATOM 3568 N N . PHE A 1 448 ? 5.416 2.522 0.729 1.00 98.69 448 PHE A N 1
ATOM 3569 C CA . PHE A 1 448 ? 5.889 1.155 0.550 1.00 98.69 448 PHE A CA 1
ATOM 3570 C C . PHE A 1 448 ? 7.288 1.031 1.162 1.00 98.69 448 PHE A C 1
ATOM 3572 O O . PHE A 1 448 ? 8.248 1.592 0.636 1.00 98.69 448 PHE A O 1
ATOM 3579 N N . ILE A 1 449 ? 7.391 0.378 2.324 1.00 98.31 449 ILE A N 1
ATOM 3580 C CA . ILE A 1 449 ? 8.546 0.554 3.221 1.00 98.31 449 ILE A CA 1
ATOM 3581 C C . ILE A 1 449 ? 9.392 -0.707 3.390 1.00 98.31 449 ILE A C 1
ATOM 3583 O O . ILE A 1 449 ? 8.884 -1.824 3.333 1.00 98.31 449 ILE A O 1
ATOM 3587 N N . GLY A 1 450 ? 10.684 -0.538 3.653 1.00 96.88 450 GLY A N 1
ATOM 3588 C CA . GLY A 1 450 ? 11.548 -1.622 4.117 1.00 96.88 450 GLY A CA 1
ATOM 3589 C C . GLY A 1 450 ? 11.327 -1.955 5.597 1.00 96.88 450 GLY A C 1
ATOM 3590 O O . GLY A 1 450 ? 10.744 -1.177 6.350 1.00 96.88 450 GLY A O 1
ATOM 3591 N N . ILE A 1 451 ? 11.836 -3.114 6.025 1.00 96.25 451 ILE A N 1
ATOM 3592 C CA . ILE A 1 451 ? 11.903 -3.521 7.438 1.00 96.25 451 ILE A CA 1
ATOM 3593 C C . ILE A 1 451 ? 13.257 -4.157 7.771 1.00 96.25 451 ILE A C 1
ATOM 3595 O O . ILE A 1 451 ? 14.031 -4.541 6.884 1.00 96.25 451 ILE A O 1
ATOM 3599 N N . ASN A 1 452 ? 13.538 -4.309 9.065 1.00 91.31 452 ASN A N 1
ATOM 3600 C CA . ASN A 1 452 ? 14.741 -4.970 9.564 1.00 91.31 452 ASN A CA 1
ATOM 3601 C C . ASN A 1 452 ? 14.492 -6.392 10.049 1.00 91.31 452 ASN A C 1
ATOM 3603 O O . ASN A 1 452 ? 13.398 -6.753 10.469 1.00 91.31 452 ASN A O 1
ATOM 3607 N N . GLY A 1 453 ? 15.566 -7.182 10.028 1.00 92.19 453 GLY A N 1
ATOM 3608 C CA . GLY A 1 453 ? 15.570 -8.546 10.538 1.00 92.19 453 GLY A CA 1
ATOM 3609 C C . GLY A 1 453 ? 14.776 -9.532 9.682 1.00 92.19 453 GLY A C 1
ATOM 3610 O O . GLY A 1 453 ? 14.257 -9.210 8.614 1.00 92.19 453 GLY A O 1
ATOM 3611 N N . THR A 1 454 ? 14.726 -10.766 10.174 1.00 96.69 454 THR A N 1
ATOM 3612 C CA . THR A 1 454 ? 14.103 -11.930 9.525 1.00 96.69 454 THR A CA 1
ATOM 3613 C C . THR A 1 454 ? 12.898 -12.441 10.320 1.00 96.69 454 THR A C 1
ATOM 3615 O O . THR A 1 454 ? 12.351 -13.497 10.033 1.00 96.69 454 THR A O 1
ATOM 3618 N N . THR A 1 455 ? 12.483 -11.737 11.365 1.00 95.12 455 THR A N 1
ATOM 3619 C CA . THR A 1 455 ? 11.362 -12.121 12.229 1.00 95.12 455 THR A CA 1
ATOM 3620 C C . THR A 1 455 ? 10.578 -10.878 12.593 1.00 95.12 455 THR A C 1
ATOM 3622 O O . THR A 1 455 ? 11.152 -9.790 12.656 1.00 95.12 455 THR A O 1
ATOM 3625 N N . LEU A 1 456 ? 9.287 -11.032 12.877 1.00 93.00 456 LEU A N 1
ATOM 3626 C CA . LEU A 1 456 ? 8.499 -9.930 13.410 1.00 93.00 456 LEU A CA 1
ATOM 3627 C C . LEU A 1 456 ? 9.060 -9.522 14.782 1.00 93.00 456 LEU A C 1
ATOM 3629 O O . LEU A 1 456 ? 9.195 -10.352 15.680 1.00 93.00 456 LEU A O 1
ATOM 3633 N N . THR A 1 457 ? 9.426 -8.251 14.921 1.00 90.56 457 THR A N 1
ATOM 3634 C CA . THR A 1 457 ? 9.909 -7.660 16.175 1.00 90.56 457 THR A CA 1
ATOM 3635 C C . THR A 1 457 ? 8.922 -6.612 16.670 1.00 90.56 457 THR A C 1
ATOM 3637 O O . THR A 1 457 ? 8.230 -5.992 15.865 1.00 90.56 457 THR A O 1
ATOM 3640 N N . GLN A 1 458 ? 8.925 -6.325 17.975 1.00 83.38 458 GLN A N 1
ATOM 3641 C CA . GLN A 1 458 ? 8.108 -5.242 18.540 1.00 83.38 458 GLN A CA 1
ATOM 3642 C C . GLN A 1 458 ? 8.384 -3.887 17.869 1.00 83.38 458 GLN A C 1
ATOM 3644 O O . GLN A 1 458 ? 7.484 -3.070 17.713 1.00 83.38 458 GLN A O 1
ATOM 3649 N N . GLU A 1 459 ? 9.630 -3.642 17.455 1.00 86.06 459 GLU A N 1
ATOM 3650 C CA . GLU A 1 459 ? 10.004 -2.446 16.696 1.00 86.06 459 GLU A CA 1
ATOM 3651 C C . GLU A 1 459 ? 9.264 -2.376 15.354 1.00 86.06 459 GLU A C 1
ATOM 3653 O O . GLU A 1 459 ? 8.689 -1.342 15.020 1.00 86.06 459 GLU A O 1
ATOM 3658 N N . THR A 1 460 ? 9.211 -3.495 14.626 1.00 91.44 460 THR A N 1
ATOM 3659 C CA . THR A 1 460 ? 8.475 -3.598 13.359 1.00 91.44 460 THR A CA 1
ATOM 3660 C C . THR A 1 460 ? 6.968 -3.462 13.579 1.00 91.44 460 THR A C 1
ATOM 3662 O O . THR A 1 460 ? 6.293 -2.788 12.804 1.00 91.44 460 THR A O 1
ATOM 3665 N N . GLU A 1 461 ? 6.428 -4.036 14.656 1.00 87.62 461 GLU A N 1
ATOM 3666 C CA . GLU A 1 461 ? 5.016 -3.865 15.017 1.00 87.62 461 GLU A CA 1
ATOM 3667 C C . GLU A 1 461 ? 4.666 -2.396 15.275 1.00 87.62 461 GLU A C 1
ATOM 3669 O O . GLU A 1 461 ? 3.706 -1.868 14.712 1.00 87.62 461 GLU A O 1
ATOM 3674 N N . ASN A 1 462 ? 5.493 -1.709 16.066 1.00 83.38 462 ASN A N 1
ATOM 3675 C CA . ASN A 1 462 ? 5.324 -0.291 16.370 1.00 83.38 462 ASN A CA 1
ATOM 3676 C C . ASN A 1 462 ? 5.446 0.573 15.109 1.00 83.38 462 ASN A C 1
ATOM 3678 O O . ASN A 1 462 ? 4.716 1.555 14.955 1.00 83.38 462 ASN A O 1
ATOM 3682 N N . LEU A 1 463 ? 6.344 0.212 14.189 1.00 90.25 463 LEU A N 1
ATOM 3683 C CA . LEU A 1 463 ? 6.476 0.877 12.897 1.00 90.25 463 LEU A CA 1
ATOM 3684 C C . LEU A 1 463 ? 5.190 0.743 12.072 1.00 90.25 463 LEU A C 1
ATOM 3686 O O . LEU A 1 463 ? 4.659 1.745 11.603 1.00 90.25 463 LEU A O 1
ATOM 3690 N N . ILE A 1 464 ? 4.645 -0.469 11.948 1.00 90.94 464 ILE A N 1
ATOM 3691 C CA . ILE A 1 464 ? 3.397 -0.720 11.213 1.00 90.94 464 ILE A CA 1
ATOM 3692 C C . ILE A 1 464 ? 2.221 0.033 11.854 1.00 90.94 464 ILE A C 1
ATOM 3694 O O . ILE A 1 464 ? 1.437 0.653 11.139 1.00 90.94 464 ILE A O 1
ATOM 3698 N N . ALA A 1 465 ? 2.117 0.050 13.183 1.00 83.88 465 ALA A N 1
ATOM 3699 C CA . ALA A 1 465 ? 1.065 0.771 13.905 1.00 83.88 465 ALA A CA 1
ATOM 3700 C C . ALA A 1 465 ? 1.175 2.305 13.767 1.00 83.88 465 ALA A C 1
ATOM 3702 O O . ALA A 1 465 ? 0.174 3.029 13.676 1.00 83.88 465 ALA A O 1
ATOM 3703 N N . SER A 1 466 ? 2.403 2.830 13.763 1.00 85.25 466 SER A N 1
ATOM 3704 C CA . SER A 1 466 ? 2.672 4.271 13.700 1.00 85.25 466 SER A CA 1
ATOM 3705 C C . SER A 1 466 ? 2.610 4.835 12.284 1.00 85.25 466 SER A C 1
ATOM 3707 O O . SER A 1 466 ? 2.081 5.927 12.111 1.00 85.25 466 SER A O 1
ATOM 3709 N N . VAL A 1 467 ? 3.089 4.105 11.279 1.00 95.00 467 VAL A N 1
ATOM 3710 C CA . VAL A 1 467 ? 3.092 4.556 9.880 1.00 95.00 467 VAL A CA 1
ATOM 3711 C C . VAL A 1 467 ? 1.806 4.156 9.160 1.00 95.00 467 VAL A C 1
ATOM 3713 O O . VAL A 1 467 ? 1.327 4.921 8.335 1.00 95.00 467 VAL A O 1
ATOM 3716 N N . GLN A 1 468 ? 1.225 2.998 9.491 1.00 95.75 468 GLN A N 1
ATOM 3717 C CA . GLN A 1 468 ? 0.098 2.379 8.775 1.00 95.75 468 GLN A CA 1
ATOM 3718 C C . GLN A 1 468 ? 0.366 2.214 7.264 1.00 95.75 468 GLN A C 1
ATOM 3720 O O . GLN A 1 468 ? -0.428 2.684 6.442 1.00 95.75 468 GLN A O 1
ATOM 3725 N N . PRO A 1 469 ? 1.508 1.596 6.884 1.00 98.25 469 PRO A N 1
ATOM 3726 C CA . PRO A 1 469 ? 1.995 1.603 5.510 1.00 98.25 469 PRO A CA 1
ATOM 3727 C C . PRO A 1 469 ? 1.046 0.893 4.536 1.00 98.25 469 PRO A C 1
ATOM 3729 O O . PRO A 1 469 ? 0.336 -0.049 4.890 1.00 98.25 469 PRO A O 1
ATOM 3732 N N . GLY A 1 470 ? 1.077 1.304 3.270 1.00 98.06 470 GLY A N 1
ATOM 3733 C CA . GLY A 1 470 ? 0.378 0.617 2.184 1.00 98.06 470 GLY A CA 1
ATOM 3734 C C . GLY A 1 470 ? 0.986 -0.747 1.870 1.00 98.06 470 GLY A C 1
ATOM 3735 O O . GLY A 1 470 ? 0.270 -1.682 1.498 1.00 98.06 470 GLY A O 1
ATOM 3736 N N . GLY A 1 471 ? 2.292 -0.899 2.075 1.00 98.44 471 GLY A N 1
ATOM 3737 C CA . GLY A 1 471 ? 2.954 -2.184 1.937 1.00 98.44 471 GLY A CA 1
ATOM 3738 C C . GLY A 1 471 ? 4.378 -2.221 2.474 1.00 98.44 471 GLY A C 1
ATOM 3739 O O . GLY A 1 471 ? 4.925 -1.212 2.918 1.00 98.44 471 GLY A O 1
ATOM 3740 N N . ILE A 1 472 ? 4.962 -3.413 2.415 1.00 98.69 472 ILE A N 1
ATOM 3741 C CA . ILE A 1 472 ? 6.319 -3.724 2.845 1.00 98.69 472 ILE A CA 1
ATOM 3742 C C . ILE A 1 472 ? 7.100 -4.348 1.686 1.00 98.69 472 ILE A C 1
ATOM 3744 O O . ILE A 1 472 ? 6.646 -5.323 1.079 1.00 98.69 472 ILE A O 1
ATOM 3748 N N . LEU A 1 473 ? 8.291 -3.811 1.420 1.00 98.50 473 LEU A N 1
ATOM 3749 C CA . LEU A 1 473 ? 9.281 -4.382 0.513 1.00 98.50 473 LEU A CA 1
ATOM 3750 C C . LEU A 1 473 ? 10.224 -5.300 1.293 1.00 98.50 473 LEU A C 1
ATOM 3752 O O . LEU A 1 473 ? 10.974 -4.853 2.164 1.00 98.50 473 LEU A O 1
ATOM 3756 N N . LEU A 1 474 ? 10.204 -6.590 0.967 1.00 98.38 474 LEU A N 1
ATOM 3757 C CA . LEU A 1 474 ? 11.156 -7.555 1.497 1.00 98.38 474 LEU A CA 1
ATOM 3758 C C . LEU A 1 474 ? 12.433 -7.538 0.660 1.00 98.38 474 LEU A C 1
ATOM 3760 O O . LEU A 1 474 ? 12.427 -7.818 -0.538 1.00 98.38 474 LEU A O 1
ATOM 3764 N N . LEU A 1 475 ? 13.550 -7.262 1.323 1.00 96.69 475 LEU A N 1
ATOM 3765 C CA . LEU A 1 475 ? 14.882 -7.325 0.742 1.00 96.69 475 LEU A CA 1
ATOM 3766 C C . LEU A 1 475 ? 15.544 -8.658 1.098 1.00 96.69 475 LEU A C 1
ATOM 3768 O O . LEU A 1 475 ? 15.111 -9.387 1.991 1.00 96.69 475 LEU A O 1
ATOM 3772 N N . LYS A 1 476 ? 16.682 -8.955 0.463 1.00 95.62 476 LYS A N 1
ATOM 3773 C CA . LYS A 1 476 ? 17.466 -10.169 0.753 1.00 95.62 476 LYS A CA 1
ATOM 3774 C C . LYS A 1 476 ? 17.794 -10.337 2.245 1.00 95.62 476 LYS A C 1
ATOM 3776 O O . LYS A 1 476 ? 17.871 -11.460 2.724 1.00 95.62 476 LYS A O 1
ATOM 3781 N N . LYS A 1 477 ? 17.970 -9.236 2.988 1.00 94.75 477 LYS A N 1
ATOM 3782 C CA . LYS A 1 477 ? 18.240 -9.264 4.439 1.00 94.75 477 LYS A CA 1
ATOM 3783 C C . LYS A 1 477 ? 17.078 -9.808 5.283 1.00 94.75 477 LYS A C 1
ATOM 3785 O O . LYS A 1 477 ? 17.304 -10.159 6.435 1.00 94.75 477 LYS A O 1
ATOM 3790 N N . ASN A 1 478 ? 15.866 -9.875 4.732 1.00 97.50 478 ASN A N 1
ATOM 3791 C CA . ASN A 1 478 ? 14.660 -10.310 5.438 1.00 97.50 478 ASN A CA 1
ATOM 3792 C C . ASN A 1 478 ? 14.306 -11.789 5.190 1.00 97.50 478 ASN A C 1
ATOM 3794 O O . ASN A 1 478 ? 13.396 -12.314 5.832 1.00 97.50 478 ASN A O 1
ATOM 3798 N N . ILE A 1 479 ? 15.006 -12.449 4.260 1.00 97.94 479 ILE A N 1
ATOM 3799 C CA . ILE A 1 479 ? 14.608 -13.729 3.664 1.00 97.94 479 ILE A CA 1
ATOM 3800 C C . ILE A 1 479 ? 15.713 -14.766 3.887 1.00 97.94 479 ILE A C 1
ATOM 3802 O O . ILE A 1 479 ? 16.846 -14.582 3.440 1.00 97.94 479 ILE A O 1
ATOM 3806 N N . VAL A 1 480 ? 15.375 -15.859 4.569 1.00 97.38 480 VAL A N 1
ATOM 3807 C CA . VAL A 1 480 ? 16.290 -16.957 4.923 1.00 97.38 480 VAL A CA 1
ATOM 3808 C C . VAL A 1 480 ? 15.859 -18.251 4.242 1.00 97.38 480 VAL A C 1
ATOM 3810 O O . VAL A 1 480 ? 16.592 -18.782 3.409 1.00 97.38 480 VAL A O 1
ATOM 3813 N N . ASP A 1 481 ? 14.666 -18.737 4.574 1.00 97.38 481 ASP A N 1
ATOM 3814 C CA . ASP A 1 481 ? 14.071 -19.958 4.032 1.00 97.38 481 ASP A CA 1
ATOM 3815 C C . ASP A 1 481 ? 12.540 -19.842 3.950 1.00 97.38 481 ASP A C 1
ATOM 3817 O O . ASP A 1 481 ? 11.953 -18.816 4.312 1.00 97.38 481 ASP A O 1
ATOM 3821 N N . GLU A 1 482 ? 11.896 -20.875 3.408 1.00 97.25 482 GLU A N 1
ATOM 3822 C CA . GLU A 1 482 ? 10.455 -20.904 3.152 1.00 97.25 482 GLU A CA 1
ATOM 3823 C C . GLU A 1 482 ? 9.619 -20.725 4.428 1.00 97.25 482 GLU A C 1
ATOM 3825 O O . GLU A 1 482 ? 8.696 -19.905 4.442 1.00 97.25 482 GLU A O 1
ATOM 3830 N N . ASP A 1 483 ? 9.944 -21.458 5.495 1.00 95.88 483 ASP A N 1
ATOM 3831 C CA . ASP A 1 483 ? 9.166 -21.452 6.735 1.00 95.88 483 ASP A CA 1
ATOM 3832 C C . ASP A 1 483 ? 9.305 -20.110 7.457 1.00 95.88 483 ASP A C 1
ATOM 3834 O O . ASP A 1 483 ? 8.295 -19.493 7.813 1.00 95.88 483 ASP A O 1
ATOM 3838 N N . GLN A 1 484 ? 10.537 -19.604 7.586 1.00 98.19 484 GLN A N 1
ATOM 3839 C CA . GLN A 1 484 ? 10.801 -18.295 8.183 1.00 98.19 484 GLN A CA 1
ATOM 3840 C C . GLN A 1 484 ? 10.105 -17.172 7.406 1.00 98.19 484 GLN A C 1
ATOM 3842 O O . GLN A 1 484 ? 9.508 -16.279 8.010 1.00 98.19 484 GLN A O 1
ATOM 3847 N N . THR A 1 485 ? 10.159 -17.204 6.072 1.00 98.31 485 THR A N 1
ATOM 3848 C CA . THR A 1 485 ? 9.563 -16.149 5.238 1.00 98.31 485 THR A CA 1
ATOM 3849 C C . THR A 1 485 ? 8.042 -16.134 5.384 1.00 98.31 485 THR A C 1
ATOM 3851 O O . THR A 1 485 ? 7.450 -15.070 5.579 1.00 98.31 485 THR A O 1
ATOM 3854 N N . LYS A 1 486 ? 7.402 -17.312 5.370 1.00 97.12 486 LYS A N 1
ATOM 3855 C CA . LYS A 1 486 ? 5.958 -17.457 5.616 1.00 97.12 486 LYS A CA 1
ATOM 3856 C C . LYS A 1 486 ? 5.562 -16.940 6.996 1.00 97.12 486 LYS A C 1
ATOM 3858 O O . LYS A 1 486 ? 4.534 -16.277 7.126 1.00 97.12 486 LYS A O 1
ATOM 3863 N N . GLU A 1 487 ? 6.343 -17.254 8.028 1.00 95.19 487 GLU A N 1
ATOM 3864 C CA . GLU A 1 487 ? 6.084 -16.792 9.393 1.00 95.19 487 GLU A CA 1
ATOM 3865 C C . GLU A 1 487 ? 6.176 -15.266 9.500 1.00 95.19 487 GLU A C 1
ATOM 3867 O O . GLU A 1 487 ? 5.242 -14.635 10.001 1.00 95.19 487 GLU A O 1
ATOM 3872 N N . LEU A 1 488 ? 7.242 -14.668 8.955 1.00 98.44 488 LEU A N 1
ATOM 3873 C CA . LEU A 1 488 ? 7.412 -13.217 8.910 1.00 98.44 488 LEU A CA 1
ATOM 3874 C C . LEU A 1 488 ? 6.220 -12.548 8.215 1.00 98.44 488 LEU A C 1
ATOM 3876 O O . LEU A 1 488 ? 5.590 -11.670 8.798 1.00 98.44 488 LEU A O 1
ATOM 3880 N N . ILE A 1 489 ? 5.863 -12.992 7.007 1.00 98.38 489 ILE A N 1
ATOM 3881 C CA . ILE A 1 489 ? 4.777 -12.389 6.221 1.00 98.38 489 ILE A CA 1
ATOM 3882 C C . ILE A 1 489 ? 3.429 -12.502 6.937 1.00 98.38 489 ILE A C 1
ATOM 3884 O O . ILE A 1 489 ? 2.689 -11.518 6.999 1.00 98.38 489 ILE A O 1
ATOM 3888 N N . ARG A 1 490 ? 3.108 -13.665 7.521 1.00 93.19 490 ARG A N 1
ATOM 3889 C CA . ARG A 1 490 ? 1.879 -13.831 8.318 1.00 93.19 490 ARG A CA 1
ATOM 3890 C C . ARG A 1 490 ? 1.842 -12.868 9.500 1.00 93.19 490 ARG A C 1
ATOM 3892 O O . ARG A 1 490 ? 0.791 -12.291 9.760 1.00 93.19 490 ARG A O 1
ATOM 3899 N N . GLY A 1 491 ? 2.970 -12.686 10.187 1.00 89.12 491 GLY A N 1
ATOM 3900 C CA . GLY A 1 491 ? 3.102 -11.725 11.278 1.00 89.12 491 GLY A CA 1
ATOM 3901 C C . GLY A 1 491 ? 2.851 -10.288 10.819 1.00 89.12 491 GLY A C 1
ATOM 3902 O O . GLY A 1 491 ? 2.014 -9.602 11.397 1.00 89.12 491 GLY A O 1
ATOM 3903 N N . LEU A 1 492 ? 3.509 -9.855 9.740 1.00 97.31 492 LEU A N 1
ATOM 3904 C CA . LEU A 1 492 ? 3.343 -8.507 9.180 1.00 97.31 492 LEU A CA 1
ATOM 3905 C C . LEU A 1 492 ? 1.892 -8.234 8.770 1.00 97.31 492 LEU A C 1
ATOM 3907 O O . LEU A 1 492 ? 1.340 -7.193 9.125 1.00 97.31 492 LEU A O 1
ATOM 3911 N N . GLN A 1 493 ? 1.265 -9.183 8.066 1.00 94.06 493 GLN A N 1
ATOM 3912 C CA . GLN A 1 493 ? -0.142 -9.073 7.689 1.00 94.06 493 GLN A CA 1
ATOM 3913 C C . GLN A 1 493 ? -1.023 -8.982 8.929 1.00 94.06 493 GLN A C 1
ATOM 3915 O O . GLN A 1 493 ? -1.787 -8.034 9.048 1.00 94.06 493 GLN A O 1
ATOM 3920 N N . LYS A 1 494 ? -0.876 -9.903 9.889 1.00 83.31 494 LYS A N 1
ATOM 3921 C CA . LYS A 1 494 ? -1.658 -9.898 11.131 1.00 83.31 494 LYS A CA 1
ATOM 3922 C C . LYS A 1 494 ? -1.588 -8.544 11.847 1.00 83.31 494 LYS A C 1
ATOM 3924 O O . LYS A 1 494 ? -2.625 -8.021 12.231 1.00 83.31 494 LYS A O 1
ATOM 3929 N N . VAL A 1 495 ? -0.400 -7.958 11.972 1.00 84.31 495 VAL A N 1
ATOM 3930 C CA . VAL A 1 495 ? -0.211 -6.667 12.650 1.00 84.31 495 VAL A CA 1
ATOM 3931 C C . VAL A 1 495 ? -0.905 -5.530 11.904 1.00 84.31 495 VAL A C 1
ATOM 3933 O O . VAL A 1 495 ? -1.583 -4.724 12.534 1.00 84.31 495 VAL A O 1
ATOM 3936 N N . ALA A 1 496 ? -0.755 -5.446 10.581 1.00 88.69 496 ALA A N 1
ATOM 3937 C CA . ALA A 1 496 ? -1.418 -4.416 9.777 1.00 88.69 496 ALA A CA 1
ATOM 3938 C C . ALA A 1 496 ? -2.942 -4.485 9.915 1.00 88.69 496 ALA A C 1
ATOM 3940 O O . ALA A 1 496 ? -3.625 -3.497 10.190 1.00 88.69 496 ALA A O 1
ATOM 3941 N N . LEU A 1 497 ? -3.439 -5.709 9.809 1.00 80.00 497 LEU A N 1
ATOM 3942 C CA . LEU A 1 497 ? -4.825 -6.077 9.975 1.00 80.00 497 LEU A CA 1
ATOM 3943 C C . LEU A 1 497 ? -5.348 -5.663 11.366 1.00 80.00 497 LEU A C 1
ATOM 3945 O O . LEU A 1 497 ? -6.269 -4.854 11.454 1.00 80.00 497 LEU A O 1
ATOM 3949 N N . GLU A 1 498 ? -4.711 -6.098 12.452 1.00 74.88 498 GLU A N 1
ATOM 3950 C CA . GLU A 1 498 ? -5.102 -5.758 13.831 1.00 74.88 498 GLU A CA 1
ATOM 3951 C C . GLU A 1 498 ? -4.998 -4.258 14.162 1.00 74.88 498 GLU A C 1
ATOM 3953 O O . GLU A 1 498 ? -5.743 -3.784 15.014 1.00 74.88 498 GLU A O 1
ATOM 3958 N N . ASN A 1 499 ? -4.110 -3.497 13.508 1.00 77.75 499 ASN A N 1
ATOM 3959 C CA . ASN A 1 499 ? -3.896 -2.078 13.825 1.00 77.75 499 ASN A CA 1
ATOM 3960 C C . ASN A 1 499 ? -4.771 -1.111 13.023 1.00 77.75 499 ASN A C 1
ATOM 3962 O O . ASN A 1 499 ? -5.163 -0.070 13.550 1.00 77.75 499 ASN A O 1
ATOM 3966 N N . TYR A 1 500 ? -5.033 -1.392 11.746 1.00 78.25 500 TYR A N 1
ATOM 3967 C CA . TYR A 1 500 ? -5.769 -0.462 10.877 1.00 78.25 500 TYR A CA 1
ATOM 3968 C C . TYR A 1 500 ? -6.611 -1.143 9.791 1.00 78.25 500 TYR A C 1
ATOM 3970 O O . TYR A 1 500 ? -7.215 -0.454 8.975 1.00 78.25 500 TYR A O 1
ATOM 3978 N N . GLY A 1 501 ? -6.712 -2.476 9.793 1.00 77.31 501 GLY A N 1
ATOM 3979 C CA . GLY A 1 501 ? -7.759 -3.192 9.062 1.00 77.31 501 GLY A CA 1
ATOM 3980 C C . GLY A 1 501 ? -7.553 -3.303 7.562 1.00 77.31 501 GLY A C 1
ATOM 3981 O O . GLY A 1 501 ? -8.444 -3.773 6.864 1.00 77.31 501 GLY A O 1
ATOM 3982 N N . ILE A 1 502 ? -6.399 -2.870 7.056 1.00 88.56 502 ILE A N 1
ATOM 3983 C CA . ILE A 1 502 ? -6.075 -2.877 5.630 1.00 88.56 502 ILE A CA 1
ATOM 3984 C C . ILE A 1 502 ? -4.875 -3.811 5.427 1.00 88.56 502 ILE A C 1
ATOM 3986 O O . ILE A 1 502 ? -3.844 -3.617 6.076 1.00 88.56 502 ILE A O 1
ATOM 3990 N N . PRO A 1 503 ? -4.960 -4.817 4.538 1.00 93.38 503 PRO A N 1
ATOM 3991 C CA . PRO A 1 503 ? -3.845 -5.715 4.270 1.00 93.38 503 PRO A CA 1
ATOM 3992 C C . PRO A 1 503 ? -2.685 -4.981 3.600 1.00 93.38 503 PRO A C 1
ATOM 3994 O O . PRO A 1 503 ? -2.871 -4.005 2.869 1.00 93.38 503 PRO A O 1
ATOM 3997 N N . LEU A 1 504 ? -1.476 -5.498 3.787 1.00 97.88 504 LEU A N 1
ATOM 3998 C CA . LEU A 1 504 ? -0.276 -4.972 3.146 1.00 97.88 504 LEU A CA 1
ATOM 3999 C C . LEU A 1 504 ? -0.144 -5.499 1.714 1.00 97.88 504 LEU A C 1
ATOM 4001 O O . LEU A 1 504 ? -0.411 -6.678 1.440 1.00 97.88 504 LEU A O 1
ATOM 4005 N N . PHE A 1 505 ? 0.379 -4.659 0.821 1.00 98.75 505 PHE A N 1
ATOM 4006 C CA . PHE A 1 505 ? 1.195 -5.185 -0.271 1.00 98.75 505 PHE A CA 1
ATOM 4007 C C . PHE A 1 505 ? 2.494 -5.729 0.330 1.00 98.75 505 PHE A C 1
ATOM 4009 O O . PHE A 1 505 ? 3.177 -5.029 1.067 1.00 98.75 505 PHE A O 1
ATOM 4016 N N . ILE A 1 506 ? 2.825 -6.980 0.052 1.00 98.75 506 ILE A N 1
ATOM 4017 C CA . ILE A 1 506 ? 4.077 -7.628 0.429 1.00 98.75 506 ILE A CA 1
ATOM 4018 C C . ILE A 1 506 ? 4.819 -7.865 -0.873 1.00 98.75 506 ILE A C 1
ATOM 4020 O O . ILE A 1 506 ? 4.455 -8.765 -1.638 1.00 98.75 506 ILE A O 1
ATOM 4024 N N . GLY A 1 507 ? 5.808 -7.013 -1.138 1.00 98.62 507 GLY A N 1
ATOM 4025 C CA . GLY A 1 507 ? 6.544 -7.028 -2.391 1.00 98.62 507 GLY A CA 1
ATOM 4026 C C . GLY A 1 507 ? 7.981 -7.507 -2.266 1.00 98.62 507 GLY A C 1
ATOM 4027 O O . GLY A 1 507 ? 8.565 -7.507 -1.183 1.00 98.62 507 GLY A O 1
ATOM 4028 N N . VAL A 1 508 ? 8.544 -7.914 -3.400 1.00 98.56 508 VAL A N 1
ATOM 4029 C CA . VAL A 1 508 ? 9.946 -8.318 -3.5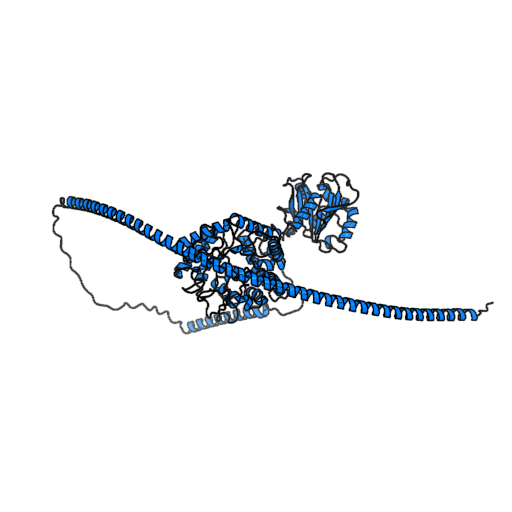50 1.00 98.56 508 VAL A CA 1
ATOM 4030 C C . VAL A 1 508 ? 10.434 -8.004 -4.966 1.00 98.56 508 VAL A C 1
ATOM 4032 O O . VAL A 1 508 ? 9.654 -8.048 -5.919 1.00 98.56 508 VAL A O 1
ATOM 4035 N N . ASP A 1 509 ? 11.732 -7.759 -5.124 1.00 97.12 509 ASP A N 1
ATOM 4036 C CA . ASP A 1 509 ? 12.407 -7.718 -6.426 1.00 97.12 509 ASP A CA 1
ATOM 4037 C C . ASP A 1 509 ? 12.817 -9.124 -6.882 1.00 97.12 509 ASP A C 1
ATOM 4039 O O . ASP A 1 509 ? 13.987 -9.493 -6.824 1.00 97.12 509 ASP A O 1
ATOM 4043 N N . GLN A 1 510 ? 11.871 -9.953 -7.324 1.00 98.19 510 GLN A N 1
ATOM 4044 C CA . GLN A 1 510 ? 12.177 -11.293 -7.834 1.00 98.19 510 GLN A CA 1
ATOM 4045 C C . GLN A 1 510 ? 12.190 -11.292 -9.375 1.00 98.19 510 GLN A C 1
ATOM 4047 O O . GLN A 1 510 ? 11.306 -11.833 -10.047 1.00 98.19 510 GLN A O 1
ATOM 4052 N N . GLU A 1 511 ? 13.228 -10.683 -9.952 1.00 97.25 511 GLU A N 1
ATOM 4053 C CA . GLU A 1 511 ? 13.457 -10.623 -11.408 1.00 97.25 511 GLU A CA 1
ATOM 4054 C C . GLU A 1 511 ? 13.955 -11.970 -11.967 1.00 97.25 511 GLU A C 1
ATOM 4056 O O . GLU A 1 511 ? 13.663 -12.335 -13.111 1.00 97.25 511 GLU A O 1
ATOM 4061 N N . GLY A 1 512 ? 14.670 -12.733 -11.133 1.00 94.06 512 GLY A N 1
ATOM 4062 C CA . GLY A 1 512 ? 15.438 -13.913 -11.525 1.00 94.06 512 GLY A CA 1
ATOM 4063 C C . GLY A 1 512 ? 16.900 -13.564 -11.825 1.00 94.06 512 GLY A C 1
ATOM 4064 O O . GLY A 1 512 ? 17.286 -12.400 -11.927 1.00 94.06 512 GLY A O 1
ATOM 4065 N N . GLY A 1 513 ? 17.748 -14.581 -11.969 1.00 93.81 513 GLY A N 1
ATOM 4066 C CA . GLY A 1 513 ? 19.173 -14.381 -12.220 1.00 93.81 513 GLY A CA 1
ATOM 4067 C C . GLY A 1 513 ? 19.862 -13.619 -11.082 1.00 93.81 513 GLY A C 1
ATOM 4068 O O . GLY A 1 513 ? 19.883 -14.081 -9.941 1.00 93.81 513 GLY A O 1
ATOM 4069 N N . VAL A 1 514 ? 20.460 -12.465 -11.399 1.00 93.19 514 VAL A N 1
ATOM 4070 C CA . VAL A 1 514 ? 21.280 -11.686 -10.451 1.00 93.19 514 VAL A CA 1
ATOM 4071 C C . VAL A 1 514 ? 20.460 -10.990 -9.359 1.00 93.19 514 VAL A C 1
ATOM 4073 O O . VAL A 1 514 ? 20.966 -10.833 -8.248 1.00 93.19 514 VAL A O 1
ATOM 4076 N N . ILE A 1 515 ? 19.199 -10.638 -9.639 1.00 94.69 515 ILE A N 1
ATOM 4077 C CA . ILE A 1 515 ? 18.263 -10.053 -8.669 1.00 94.69 515 ILE A CA 1
ATOM 4078 C C . ILE A 1 515 ? 17.202 -11.108 -8.324 1.00 94.69 515 ILE A C 1
ATOM 4080 O O . ILE A 1 515 ? 16.204 -11.303 -9.018 1.00 94.69 515 ILE A O 1
ATOM 4084 N N . SER A 1 516 ? 17.486 -11.869 -7.267 1.00 95.81 516 SER A N 1
ATOM 4085 C CA . SER A 1 516 ? 16.651 -12.983 -6.803 1.00 95.81 516 SER A CA 1
ATOM 4086 C C . SER A 1 516 ? 16.771 -13.161 -5.277 1.00 95.81 516 SER A C 1
ATOM 4088 O O . SER A 1 516 ? 17.419 -14.116 -4.827 1.00 95.81 516 SER A O 1
ATOM 4090 N N . PRO A 1 517 ? 16.201 -12.250 -4.461 1.00 95.69 517 PRO A N 1
ATOM 4091 C CA . PRO A 1 517 ? 16.234 -12.330 -3.000 1.00 95.69 517 PRO A CA 1
ATOM 4092 C C . PRO A 1 517 ? 15.701 -13.660 -2.458 1.00 95.69 517 PRO A C 1
ATOM 4094 O O . PRO A 1 517 ? 16.314 -14.233 -1.557 1.00 95.69 517 PRO A O 1
ATOM 4097 N N . VAL A 1 518 ? 14.625 -14.192 -3.049 1.00 97.06 518 VAL A N 1
ATOM 4098 C CA . VAL A 1 518 ? 14.042 -15.488 -2.677 1.00 97.06 518 VAL A CA 1
ATOM 4099 C C . VAL A 1 518 ? 14.808 -16.611 -3.371 1.00 97.06 518 VAL A C 1
ATOM 4101 O O . VAL A 1 518 ? 14.361 -17.225 -4.335 1.00 97.06 518 VAL A O 1
ATOM 4104 N N . ASN A 1 519 ? 16.032 -16.864 -2.925 1.00 94.06 519 ASN A N 1
ATOM 4105 C CA . ASN A 1 519 ? 16.946 -17.753 -3.639 1.00 94.06 519 ASN A CA 1
ATOM 4106 C C . ASN A 1 519 ? 16.640 -19.254 -3.480 1.00 94.06 519 ASN A C 1
ATOM 4108 O O . ASN A 1 519 ? 17.333 -20.057 -4.104 1.00 94.06 519 ASN A O 1
ATOM 4112 N N . PHE A 1 520 ? 15.664 -19.646 -2.659 1.00 95.94 520 PHE A N 1
ATOM 4113 C CA . PHE A 1 520 ? 15.294 -21.044 -2.418 1.00 95.94 520 PHE A CA 1
ATOM 4114 C C . PHE A 1 520 ? 14.130 -21.534 -3.296 1.00 95.94 520 PHE A C 1
ATOM 4116 O O . PHE A 1 520 ? 13.895 -22.741 -3.340 1.00 95.94 520 PHE A O 1
ATOM 4123 N N . ILE A 1 521 ? 13.457 -20.646 -4.043 1.00 95.88 521 ILE A N 1
ATOM 4124 C CA . ILE A 1 521 ? 12.459 -21.051 -5.052 1.00 95.88 521 ILE A CA 1
ATOM 4125 C C . ILE A 1 521 ? 13.126 -21.793 -6.213 1.00 95.88 521 ILE A C 1
ATOM 4127 O O . ILE A 1 521 ? 14.334 -21.691 -6.424 1.00 95.88 521 ILE A O 1
ATOM 4131 N N . ARG A 1 522 ? 12.360 -22.545 -6.995 1.00 97.00 522 ARG A N 1
ATOM 4132 C CA . ARG A 1 522 ? 12.849 -23.334 -8.130 1.00 97.00 522 ARG A CA 1
ATOM 4133 C C . ARG A 1 522 ? 13.027 -22.474 -9.377 1.00 97.00 522 ARG A C 1
ATOM 4135 O O . ARG A 1 522 ? 14.060 -22.588 -10.037 1.00 97.00 522 ARG A O 1
ATOM 4142 N N . GLU A 1 523 ? 12.069 -21.604 -9.690 1.00 97.56 523 GLU A N 1
ATOM 4143 C CA . GLU A 1 523 ? 12.088 -20.766 -10.893 1.00 97.56 523 GLU A CA 1
ATOM 4144 C C . GLU A 1 523 ? 12.967 -19.510 -10.732 1.00 97.56 523 GLU A C 1
ATOM 4146 O O . GLU A 1 523 ? 12.520 -18.430 -10.330 1.00 97.56 523 GLU A O 1
ATOM 4151 N N . LYS A 1 524 ? 14.247 -19.641 -11.092 1.00 95.44 524 LYS A N 1
ATOM 4152 C CA . LYS A 1 524 ? 15.263 -18.577 -10.978 1.00 95.44 524 LYS A CA 1
ATOM 4153 C C . LYS A 1 524 ? 15.721 -17.999 -12.316 1.00 95.44 524 LYS A C 1
ATOM 4155 O O . LYS A 1 524 ? 16.674 -17.223 -12.318 1.00 95.44 524 LYS A O 1
ATOM 4160 N N . THR A 1 525 ? 15.088 -18.366 -13.432 1.00 97.81 525 THR A N 1
ATOM 4161 C CA . THR A 1 525 ? 15.519 -17.971 -14.784 1.00 97.81 525 THR A CA 1
ATOM 4162 C C . THR A 1 525 ? 15.663 -16.455 -14.874 1.00 97.81 525 THR A C 1
ATOM 4164 O O . THR A 1 525 ? 14.688 -15.725 -14.675 1.00 97.81 525 THR A O 1
ATOM 4167 N N . GLY A 1 526 ? 16.872 -15.965 -15.158 1.00 96.88 526 GLY A N 1
ATOM 4168 C CA . GLY A 1 526 ? 17.097 -14.539 -15.358 1.00 96.88 526 GLY A CA 1
ATOM 4169 C C . GLY A 1 526 ? 16.320 -14.023 -16.564 1.00 96.88 526 GLY A C 1
ATOM 4170 O O . GLY A 1 526 ? 16.148 -14.726 -17.559 1.00 96.88 526 GLY A O 1
ATOM 4171 N N . GLN A 1 527 ? 15.862 -12.776 -16.513 1.00 95.31 527 GLN A N 1
ATOM 4172 C CA . GLN A 1 527 ? 15.092 -12.209 -17.620 1.00 95.31 527 GLN A CA 1
ATOM 4173 C C . GLN A 1 527 ? 15.886 -12.174 -18.944 1.00 95.31 527 GLN A C 1
ATOM 4175 O O . GLN A 1 527 ? 15.331 -12.397 -20.021 1.00 95.31 527 GLN A O 1
ATOM 4180 N N . SER A 1 528 ? 17.206 -11.997 -18.866 1.00 95.62 528 SER A N 1
ATOM 4181 C CA . SER A 1 528 ? 18.137 -12.080 -19.999 1.00 95.62 528 SER A CA 1
ATOM 4182 C C . SER A 1 528 ? 18.223 -13.477 -20.643 1.00 95.62 528 SER A C 1
ATOM 4184 O O . SER A 1 528 ? 18.614 -13.620 -21.810 1.00 95.62 528 SER A O 1
ATOM 4186 N N . GLU A 1 529 ? 17.812 -14.524 -19.925 1.00 96.88 529 GLU A N 1
ATOM 4187 C CA . GLU A 1 529 ? 17.809 -15.916 -20.388 1.00 96.88 529 GLU A CA 1
ATOM 4188 C C . GLU A 1 529 ? 16.517 -16.298 -21.125 1.00 96.88 529 GLU A C 1
ATOM 4190 O O . GLU A 1 529 ? 16.470 -17.341 -21.778 1.00 96.88 529 GLU A O 1
ATOM 4195 N N . ILE A 1 530 ? 15.484 -15.453 -21.083 1.00 97.50 530 ILE A N 1
ATOM 4196 C CA . ILE A 1 530 ? 14.199 -15.699 -21.746 1.00 97.50 530 ILE A CA 1
ATOM 4197 C C . ILE A 1 530 ? 14.348 -15.517 -23.262 1.00 97.50 530 ILE A C 1
ATOM 4199 O O . ILE A 1 530 ? 14.793 -14.470 -23.734 1.00 97.50 530 ILE A O 1
ATOM 4203 N N . LYS A 1 531 ? 13.975 -16.547 -24.035 1.00 97.31 531 LYS A N 1
ATOM 4204 C CA . LYS A 1 531 ? 14.132 -16.597 -25.503 1.00 97.31 531 LYS A CA 1
ATOM 4205 C C . LYS A 1 531 ? 12.826 -16.735 -26.281 1.00 97.31 531 LYS A C 1
ATOM 4207 O O . LYS A 1 531 ? 12.843 -16.586 -27.501 1.00 97.31 531 LYS A O 1
ATOM 4212 N N . THR A 1 532 ? 11.708 -17.035 -25.619 1.00 98.12 532 THR A N 1
ATOM 4213 C CA . THR A 1 532 ? 10.390 -17.175 -26.262 1.00 98.12 532 THR A CA 1
ATOM 4214 C C . THR A 1 532 ? 9.274 -16.638 -25.367 1.00 98.12 532 THR A C 1
ATOM 4216 O O . THR A 1 532 ? 9.430 -16.578 -24.148 1.00 98.12 532 THR A O 1
ATOM 4219 N N . ALA A 1 533 ? 8.133 -16.278 -25.962 1.00 97.94 533 ALA A N 1
ATOM 4220 C CA . ALA A 1 533 ? 6.960 -15.830 -25.211 1.00 97.94 533 ALA A CA 1
ATOM 4221 C C . ALA A 1 533 ? 6.381 -16.949 -24.326 1.00 97.94 533 ALA A C 1
ATOM 4223 O O . ALA A 1 533 ? 6.052 -16.696 -23.173 1.00 97.94 533 ALA A O 1
ATOM 4224 N N . ASP A 1 534 ? 6.343 -18.194 -24.813 1.00 98.50 534 ASP A N 1
ATOM 4225 C CA . ASP A 1 534 ? 5.877 -19.343 -24.023 1.00 98.50 534 ASP A CA 1
ATOM 4226 C C . ASP A 1 534 ? 6.761 -19.575 -22.790 1.00 98.50 534 ASP A C 1
ATOM 4228 O O . ASP A 1 534 ? 6.255 -19.790 -21.688 1.00 98.50 534 ASP A O 1
ATOM 4232 N N . GLN A 1 535 ? 8.086 -19.460 -22.950 1.00 98.62 535 GLN A N 1
ATOM 4233 C CA . GLN A 1 535 ? 9.017 -19.501 -21.822 1.00 98.62 535 GLN A CA 1
ATOM 4234 C C . GLN A 1 535 ? 8.768 -18.334 -20.860 1.00 98.62 535 GLN A C 1
ATOM 4236 O O . GLN A 1 535 ? 8.750 -18.548 -19.655 1.00 98.62 535 GLN A O 1
ATOM 4241 N N . ALA A 1 536 ? 8.553 -17.117 -21.366 1.00 98.56 536 ALA A N 1
ATOM 4242 C CA . ALA A 1 536 ? 8.285 -15.947 -20.532 1.00 98.56 536 ALA A CA 1
ATOM 4243 C C . ALA A 1 536 ? 7.014 -16.123 -19.682 1.00 98.56 536 ALA A C 1
ATOM 4245 O O . ALA A 1 536 ? 7.032 -15.842 -18.484 1.00 98.56 536 ALA A O 1
ATOM 4246 N N . TYR A 1 537 ? 5.942 -16.658 -20.276 1.00 98.69 537 TYR A N 1
ATOM 4247 C CA . TYR A 1 537 ? 4.713 -17.007 -19.563 1.00 98.69 537 TYR A CA 1
ATOM 4248 C C . TYR A 1 537 ? 4.952 -18.083 -18.502 1.00 98.69 537 TYR A C 1
ATOM 4250 O O . TYR A 1 537 ? 4.530 -17.916 -17.359 1.00 98.69 537 TYR A O 1
ATOM 4258 N N . ALA A 1 538 ? 5.658 -19.165 -18.851 1.00 98.69 538 ALA A N 1
ATOM 4259 C CA . ALA A 1 538 ? 5.976 -20.239 -17.913 1.00 98.69 538 ALA A CA 1
ATOM 4260 C C . ALA A 1 538 ? 6.821 -19.742 -16.728 1.00 98.69 538 ALA A C 1
ATOM 4262 O O . ALA A 1 538 ? 6.528 -20.096 -15.588 1.00 98.69 538 ALA A O 1
ATOM 4263 N N . VAL A 1 539 ? 7.807 -18.875 -16.986 1.00 98.69 539 VAL A N 1
ATOM 4264 C CA . VAL A 1 539 ? 8.621 -18.224 -15.950 1.00 98.69 539 VAL A CA 1
ATOM 4265 C C . VAL A 1 539 ? 7.749 -17.350 -15.049 1.00 98.69 539 VAL A C 1
ATOM 4267 O O . VAL A 1 539 ? 7.825 -17.474 -13.829 1.00 98.69 539 VAL A O 1
ATOM 4270 N N . GLY A 1 540 ? 6.893 -16.497 -15.625 1.00 98.44 540 GLY A N 1
ATOM 4271 C CA . GLY A 1 540 ? 5.978 -15.646 -14.859 1.00 98.44 540 GLY A CA 1
ATOM 4272 C C . GLY A 1 540 ? 5.021 -16.452 -13.976 1.00 98.44 540 GLY A C 1
ATOM 4273 O O . GLY A 1 540 ? 4.859 -16.132 -12.801 1.00 98.44 540 GLY A O 1
ATOM 4274 N N . LEU A 1 541 ? 4.438 -17.525 -14.518 1.00 98.50 541 LEU A N 1
ATOM 4275 C CA . LEU A 1 541 ? 3.510 -18.408 -13.809 1.00 98.50 541 LEU A CA 1
ATOM 4276 C C . LEU A 1 541 ? 4.200 -19.197 -12.691 1.00 98.50 541 LEU A C 1
ATOM 4278 O O . LEU A 1 541 ? 3.716 -19.201 -11.562 1.00 98.50 541 LEU A O 1
ATOM 4282 N N . GLY A 1 542 ? 5.322 -19.858 -12.994 1.00 98.44 542 GLY A N 1
ATOM 4283 C CA . GLY A 1 542 ? 6.057 -20.679 -12.030 1.00 98.44 542 GLY A CA 1
ATOM 4284 C C . GLY A 1 542 ? 6.580 -19.844 -10.867 1.00 98.44 542 GLY A C 1
ATOM 4285 O O . GLY A 1 542 ? 6.279 -20.128 -9.712 1.00 98.44 542 GLY A O 1
ATOM 4286 N N . ARG A 1 543 ? 7.267 -18.742 -11.180 1.00 98.38 543 ARG A N 1
ATOM 4287 C CA . ARG A 1 543 ? 7.764 -17.804 -10.172 1.00 98.38 543 ARG A CA 1
ATOM 4288 C C . ARG A 1 543 ? 6.642 -17.186 -9.358 1.00 98.38 543 ARG A C 1
ATOM 4290 O O . ARG A 1 543 ? 6.751 -17.111 -8.140 1.00 98.38 543 ARG A O 1
ATOM 4297 N N . GLY A 1 544 ? 5.584 -16.729 -10.025 1.00 98.31 544 GLY A N 1
ATOM 4298 C CA . GLY A 1 544 ? 4.454 -16.110 -9.350 1.00 98.31 544 GLY A CA 1
ATOM 4299 C C . GLY A 1 544 ? 3.789 -17.071 -8.364 1.00 98.31 544 GLY A C 1
ATOM 4300 O O . GLY A 1 544 ? 3.487 -16.677 -7.243 1.00 98.31 544 GLY A O 1
ATOM 4301 N N . ALA A 1 545 ? 3.631 -18.345 -8.738 1.00 97.56 545 ALA A N 1
ATOM 4302 C CA . ALA A 1 545 ? 3.048 -19.356 -7.862 1.00 97.56 545 ALA A CA 1
ATOM 4303 C C . ALA A 1 545 ? 3.918 -19.601 -6.620 1.00 97.56 545 ALA A C 1
ATOM 4305 O O . ALA A 1 545 ? 3.405 -19.597 -5.505 1.00 97.56 545 ALA A O 1
ATOM 4306 N N . GLU A 1 546 ? 5.237 -19.727 -6.794 1.00 98.38 546 GLU A N 1
ATOM 4307 C CA . GLU A 1 546 ? 6.164 -19.928 -5.672 1.00 98.38 546 GLU A CA 1
ATOM 4308 C C . GLU A 1 546 ? 6.226 -18.711 -4.732 1.00 98.38 546 GLU A C 1
ATOM 4310 O O . GLU A 1 546 ? 6.291 -18.877 -3.517 1.00 98.38 546 GLU A O 1
ATOM 4315 N N . LEU A 1 547 ? 6.157 -17.484 -5.264 1.00 98.62 547 LEU A N 1
ATOM 4316 C CA . LEU A 1 547 ? 6.062 -16.265 -4.450 1.00 98.62 547 LEU A CA 1
ATOM 4317 C C . LEU A 1 547 ? 4.741 -16.201 -3.678 1.00 98.62 547 LEU A C 1
ATOM 4319 O O . LEU A 1 547 ? 4.732 -15.913 -2.478 1.00 98.62 547 LEU A O 1
ATOM 4323 N N . ARG A 1 548 ? 3.628 -16.514 -4.346 1.00 97.75 548 ARG A N 1
ATOM 4324 C CA . ARG A 1 548 ? 2.301 -16.520 -3.728 1.00 97.75 548 ARG A CA 1
ATOM 4325 C C . ARG A 1 548 ? 2.212 -17.525 -2.588 1.00 97.75 548 ARG A C 1
ATOM 4327 O O . ARG A 1 548 ? 1.633 -17.205 -1.552 1.00 97.75 548 ARG A O 1
ATOM 4334 N N . ASP A 1 549 ? 2.819 -18.699 -2.743 1.00 95.31 549 ASP A N 1
ATOM 4335 C CA . ASP A 1 549 ? 2.865 -19.720 -1.695 1.00 95.31 549 ASP A CA 1
ATOM 4336 C C . ASP A 1 549 ? 3.561 -19.216 -0.419 1.00 95.31 549 ASP A C 1
ATOM 4338 O O . ASP A 1 549 ? 3.225 -19.663 0.678 1.00 95.31 549 ASP A O 1
ATOM 4342 N N . LEU A 1 550 ? 4.485 -18.252 -0.527 1.00 97.50 550 LEU A N 1
ATOM 4343 C CA . LEU A 1 550 ? 5.125 -17.594 0.620 1.00 97.50 550 LEU A CA 1
ATOM 4344 C C . LEU A 1 550 ? 4.247 -16.514 1.271 1.00 97.50 550 LEU A C 1
ATOM 4346 O O . LEU A 1 550 ? 4.523 -16.107 2.397 1.00 97.50 550 LEU A O 1
ATOM 4350 N N . GLY A 1 551 ? 3.188 -16.066 0.594 1.00 96.56 551 GLY A N 1
ATOM 4351 C CA . GLY A 1 551 ? 2.357 -14.927 0.992 1.00 96.56 551 GLY A CA 1
ATOM 4352 C C . GLY A 1 551 ? 2.809 -13.586 0.400 1.00 96.56 551 GLY A C 1
ATOM 4353 O O . GLY A 1 551 ? 2.266 -12.546 0.772 1.00 96.56 551 GLY A O 1
ATOM 4354 N N . ILE A 1 552 ? 3.783 -13.594 -0.515 1.00 98.75 552 ILE A N 1
ATOM 4355 C CA . ILE A 1 552 ? 4.162 -12.420 -1.311 1.00 98.75 552 ILE A CA 1
ATOM 4356 C C . ILE A 1 552 ? 3.061 -12.192 -2.349 1.00 98.75 552 ILE A C 1
ATOM 4358 O O . ILE A 1 552 ? 2.591 -13.144 -2.966 1.00 98.75 552 ILE A O 1
ATOM 4362 N N . ASN A 1 553 ? 2.636 -10.944 -2.534 1.00 98.50 553 ASN A N 1
ATOM 4363 C CA . ASN A 1 553 ? 1.529 -10.597 -3.432 1.00 98.50 553 ASN A CA 1
ATOM 4364 C C . ASN A 1 553 ? 1.906 -9.591 -4.527 1.00 98.50 553 ASN A C 1
ATOM 4366 O O . ASN A 1 553 ? 1.129 -9.400 -5.458 1.00 98.50 553 ASN A O 1
ATOM 4370 N N . LEU A 1 554 ? 3.095 -8.992 -4.451 1.00 98.81 554 LEU A N 1
ATOM 4371 C CA . LEU A 1 554 ? 3.613 -8.038 -5.424 1.00 98.81 554 LEU A CA 1
ATOM 4372 C C . LEU A 1 554 ? 5.023 -8.455 -5.857 1.00 98.81 554 LEU A C 1
ATOM 4374 O O . LEU A 1 554 ? 5.896 -8.693 -5.028 1.00 98.81 554 LEU A O 1
ATOM 4378 N N . ASN A 1 555 ? 5.268 -8.535 -7.160 1.00 98.75 555 ASN A N 1
ATOM 4379 C CA . ASN A 1 555 ? 6.613 -8.691 -7.698 1.00 98.75 555 ASN A CA 1
ATOM 4380 C C . ASN A 1 555 ? 7.006 -7.437 -8.477 1.00 98.75 555 ASN A C 1
ATOM 4382 O O . ASN A 1 555 ? 6.303 -7.003 -9.394 1.00 98.75 555 ASN A O 1
ATOM 4386 N N . LEU A 1 556 ? 8.157 -6.873 -8.129 1.00 98.69 556 LEU A N 1
ATOM 4387 C CA . LEU A 1 556 ? 8.729 -5.702 -8.783 1.00 98.69 556 LEU A CA 1
ATOM 4388 C C . LEU A 1 556 ? 9.501 -6.114 -10.046 1.00 98.69 556 LEU A C 1
ATOM 4390 O O . LEU A 1 556 ? 10.711 -5.933 -10.163 1.00 98.69 556 LEU A O 1
ATOM 4394 N N . ALA A 1 557 ? 8.799 -6.763 -10.971 1.00 97.69 557 ALA A N 1
ATOM 4395 C CA . ALA A 1 557 ? 9.315 -7.255 -12.242 1.00 97.69 557 ALA A CA 1
ATOM 4396 C C . ALA A 1 557 ? 8.144 -7.445 -13.219 1.00 97.69 557 ALA A C 1
ATOM 4398 O O . ALA A 1 557 ? 7.070 -7.858 -12.779 1.00 97.69 557 ALA A O 1
ATOM 4399 N N . PRO A 1 558 ? 8.328 -7.288 -14.542 1.00 97.81 558 PRO A N 1
ATOM 4400 C CA . PRO A 1 558 ? 9.602 -7.318 -15.270 1.00 97.81 558 PRO A CA 1
ATOM 4401 C C . PRO A 1 558 ? 10.339 -5.978 -15.396 1.00 97.81 558 PRO A C 1
ATOM 4403 O O . PRO A 1 558 ? 9.754 -4.902 -15.268 1.00 97.81 558 PRO A O 1
ATOM 4406 N N . VAL A 1 559 ? 11.625 -6.080 -15.745 1.00 97.12 559 VAL A N 1
ATOM 4407 C CA . VAL A 1 559 ? 12.486 -4.956 -16.138 1.00 97.12 559 VAL A CA 1
ATOM 4408 C C . VAL A 1 559 ? 12.276 -4.663 -17.627 1.00 97.12 559 VAL A C 1
ATOM 4410 O O . VAL A 1 559 ? 12.637 -5.463 -18.482 1.00 97.12 559 VAL A O 1
ATOM 4413 N N . LEU A 1 560 ? 11.671 -3.538 -17.971 1.00 96.50 560 LEU A N 1
ATOM 4414 C CA . LEU A 1 560 ? 11.393 -3.123 -19.349 1.00 96.50 560 LEU A CA 1
ATOM 4415 C C . LEU A 1 560 ? 12.396 -2.086 -19.877 1.00 96.50 560 LEU A C 1
ATOM 4417 O O . LEU A 1 560 ? 12.202 -1.539 -20.961 1.00 96.50 560 LEU A O 1
ATOM 4421 N N . ASP A 1 561 ? 13.471 -1.840 -19.130 1.00 93.75 561 ASP A N 1
ATOM 4422 C CA . ASP A 1 561 ? 14.607 -1.038 -19.567 1.00 93.75 561 ASP A CA 1
ATOM 4423 C C . ASP A 1 561 ? 15.246 -1.605 -20.845 1.00 93.75 561 ASP A C 1
ATOM 4425 O O . ASP A 1 561 ? 15.574 -2.793 -20.929 1.00 93.75 561 ASP A O 1
ATOM 4429 N N . VAL A 1 562 ? 15.474 -0.735 -21.831 1.00 89.06 562 VAL A N 1
ATOM 4430 C CA . VAL A 1 562 ? 16.304 -1.048 -23.000 1.00 89.06 562 VAL A CA 1
ATOM 4431 C C . VAL A 1 562 ? 17.748 -0.713 -22.642 1.00 89.06 562 VAL A C 1
ATOM 4433 O O . VAL A 1 562 ? 18.095 0.459 -22.524 1.00 89.06 562 VAL A O 1
ATOM 4436 N N . ALA A 1 563 ? 18.574 -1.742 -22.457 1.00 89.69 563 ALA A N 1
ATOM 4437 C CA . ALA A 1 563 ? 19.957 -1.610 -22.002 1.00 89.69 563 ALA A CA 1
ATOM 4438 C C . ALA A 1 563 ? 20.944 -2.213 -23.013 1.00 89.69 563 ALA A C 1
ATOM 4440 O O . ALA A 1 563 ? 20.673 -3.257 -23.615 1.00 89.69 563 ALA A O 1
ATOM 4441 N N . GLN A 1 564 ? 22.107 -1.584 -23.173 1.00 90.06 564 GLN A N 1
ATOM 4442 C CA . GLN A 1 564 ? 23.192 -2.022 -24.057 1.00 90.06 564 GLN A CA 1
ATOM 4443 C C . GLN A 1 564 ? 24.379 -2.598 -23.266 1.00 90.06 564 GLN A C 1
ATOM 4445 O O . GLN A 1 564 ? 24.499 -2.355 -22.063 1.00 90.06 564 GLN A O 1
ATOM 4450 N N . PRO A 1 565 ? 25.281 -3.380 -23.897 1.00 92.06 565 PRO A N 1
ATOM 4451 C CA . PRO A 1 565 ? 26.487 -3.852 -23.224 1.00 92.06 565 PRO A CA 1
ATOM 4452 C C . PRO A 1 565 ? 27.300 -2.684 -22.648 1.00 92.06 565 PRO A C 1
ATOM 4454 O O . PRO A 1 565 ? 27.761 -1.823 -23.394 1.00 92.06 565 PRO A O 1
ATOM 4457 N N . GLY A 1 566 ? 27.508 -2.693 -21.331 1.00 89.62 566 GLY A N 1
ATOM 4458 C CA . GLY A 1 566 ? 28.168 -1.608 -20.595 1.00 89.62 566 GLY A CA 1
ATOM 4459 C C . GLY A 1 566 ? 27.228 -0.855 -19.654 1.00 89.62 566 GLY A C 1
ATOM 4460 O O . GLY A 1 566 ? 27.707 -0.309 -18.664 1.00 89.62 566 GLY A O 1
ATOM 4461 N N . ASP A 1 567 ? 25.918 -0.910 -19.899 1.00 91.88 567 ASP A N 1
ATOM 4462 C CA . ASP A 1 567 ? 24.918 -0.353 -18.990 1.00 91.88 567 ASP A CA 1
ATOM 4463 C C . ASP A 1 567 ? 24.796 -1.211 -17.726 1.00 91.88 567 ASP A C 1
ATOM 4465 O O . ASP A 1 567 ? 24.880 -2.446 -17.780 1.00 91.88 567 ASP A O 1
ATOM 4469 N N . PHE A 1 568 ? 24.529 -0.580 -16.581 1.00 91.81 568 PHE A N 1
ATOM 4470 C CA . PHE A 1 568 ? 24.473 -1.286 -15.295 1.00 91.81 568 PHE A CA 1
ATOM 4471 C C . PHE A 1 568 ? 23.332 -2.320 -15.236 1.00 91.81 568 PHE A C 1
ATOM 4473 O O . PHE A 1 568 ? 23.470 -3.381 -14.621 1.00 91.81 568 PHE A O 1
ATOM 4480 N N . LEU A 1 569 ? 22.224 -2.061 -15.942 1.00 92.62 569 LEU A N 1
ATOM 4481 C CA . LEU A 1 569 ? 21.067 -2.959 -16.024 1.00 92.62 569 LEU A CA 1
ATOM 4482 C C . LEU A 1 569 ? 21.173 -4.037 -17.099 1.00 92.62 569 LEU A C 1
ATOM 4484 O O . LEU A 1 569 ? 20.270 -4.868 -17.196 1.00 92.62 569 LEU A O 1
ATOM 4488 N N . PHE A 1 570 ? 22.241 -4.072 -17.900 1.00 92.88 570 PHE A N 1
ATOM 4489 C CA . PHE A 1 570 ? 22.295 -4.928 -19.088 1.00 92.88 570 PHE A CA 1
ATOM 4490 C C . PHE A 1 570 ? 21.942 -6.396 -18.795 1.00 92.88 570 PHE A C 1
ATOM 4492 O O . PHE A 1 570 ? 21.127 -7.003 -19.484 1.00 92.88 570 PHE A O 1
ATOM 4499 N N . SER A 1 571 ? 22.481 -6.965 -17.714 1.00 93.56 571 SER A N 1
ATOM 4500 C CA . SER A 1 571 ? 22.220 -8.366 -17.335 1.00 93.56 571 SER A CA 1
ATOM 4501 C C . SER A 1 571 ? 20.786 -8.654 -16.855 1.00 93.56 571 SER A C 1
ATOM 4503 O O . SER A 1 571 ? 20.374 -9.820 -16.843 1.00 93.56 571 SER A O 1
ATOM 4505 N N . ARG A 1 572 ? 20.033 -7.608 -16.489 1.00 94.88 572 ARG A N 1
ATOM 4506 C CA . ARG A 1 572 ? 18.649 -7.644 -15.987 1.00 94.88 572 ARG A CA 1
ATOM 4507 C C . ARG A 1 572 ? 17.617 -7.432 -17.103 1.00 94.88 572 ARG A C 1
ATOM 4509 O O . ARG A 1 572 ? 16.491 -7.897 -16.976 1.00 94.88 572 ARG A O 1
ATOM 4516 N N . ALA A 1 573 ? 17.996 -6.783 -18.205 1.00 93.56 573 ALA A N 1
ATOM 4517 C CA . ALA A 1 573 ? 17.118 -6.520 -19.345 1.00 93.56 573 ALA A CA 1
ATOM 4518 C C . ALA A 1 573 ? 16.887 -7.757 -20.238 1.00 93.56 573 ALA A C 1
ATOM 4520 O O . ALA A 1 573 ? 17.656 -8.726 -20.230 1.00 93.56 573 ALA A O 1
ATOM 4521 N N . PHE A 1 574 ? 15.828 -7.720 -21.058 1.00 95.19 574 PHE A N 1
ATOM 4522 C CA . PHE A 1 574 ? 15.623 -8.724 -22.106 1.00 95.19 574 PHE A CA 1
ATOM 4523 C C . PHE A 1 574 ? 16.755 -8.669 -23.139 1.00 95.19 574 PHE A C 1
ATOM 4525 O O . PHE A 1 574 ? 17.013 -7.637 -23.747 1.00 95.19 574 PHE A O 1
ATOM 4532 N N . GLN A 1 575 ? 17.385 -9.814 -23.398 1.00 93.31 575 GLN A N 1
ATOM 4533 C CA . GLN A 1 575 ? 18.441 -9.950 -24.406 1.00 93.31 575 GLN A CA 1
ATOM 4534 C C . GLN A 1 575 ? 17.840 -10.434 -25.730 1.00 93.31 575 GLN A C 1
ATOM 4536 O O . GLN A 1 575 ? 18.078 -11.568 -26.164 1.00 93.31 575 GLN A O 1
ATOM 4541 N N . ALA A 1 576 ? 16.981 -9.594 -26.311 1.00 90.50 576 ALA A N 1
ATOM 4542 C CA . ALA A 1 576 ? 16.170 -9.890 -27.488 1.00 90.50 576 ALA A CA 1
ATOM 4543 C C . ALA A 1 576 ? 15.935 -8.631 -28.341 1.00 90.50 576 ALA A C 1
ATOM 4545 O O . ALA A 1 576 ? 16.178 -7.517 -27.892 1.00 90.50 576 ALA A O 1
ATOM 4546 N N . THR A 1 577 ? 15.452 -8.804 -29.575 1.00 90.38 577 THR A N 1
ATOM 4547 C CA . THR A 1 577 ? 15.001 -7.662 -30.398 1.00 90.38 577 THR A CA 1
ATOM 4548 C C . THR A 1 577 ? 13.740 -7.024 -29.803 1.00 90.38 577 THR A C 1
ATOM 4550 O O . THR A 1 577 ? 12.970 -7.726 -29.151 1.00 90.38 577 THR A O 1
ATOM 4553 N N . ASP A 1 578 ? 13.469 -5.744 -30.083 1.00 88.06 578 ASP A N 1
ATOM 4554 C CA . ASP A 1 578 ? 12.300 -5.017 -29.546 1.00 88.06 578 ASP A CA 1
ATOM 4555 C C . ASP A 1 578 ? 10.982 -5.790 -29.725 1.00 88.06 578 ASP A C 1
ATOM 4557 O O . ASP A 1 578 ? 10.236 -6.001 -28.773 1.00 88.06 578 ASP A O 1
ATOM 4561 N N . SER A 1 579 ? 10.737 -6.326 -30.927 1.00 88.12 579 SER A N 1
ATOM 4562 C CA . SER A 1 579 ? 9.521 -7.101 -31.216 1.00 88.12 579 SER A CA 1
ATOM 4563 C C . SER A 1 579 ? 9.432 -8.415 -30.430 1.00 88.12 579 SER A C 1
ATOM 4565 O O . SER A 1 579 ? 8.329 -8.914 -30.202 1.00 88.12 579 SER A O 1
ATOM 4567 N N . GLN A 1 580 ? 10.564 -9.016 -30.063 1.00 94.38 580 GLN A N 1
ATOM 4568 C CA . GLN A 1 580 ? 10.588 -10.209 -29.218 1.00 94.38 580 GLN A CA 1
ATOM 4569 C C . GLN A 1 580 ? 10.388 -9.831 -27.750 1.00 94.38 580 GLN A C 1
ATOM 4571 O O . GLN A 1 580 ? 9.573 -10.459 -27.078 1.00 94.38 580 GLN A O 1
ATOM 4576 N N . ALA A 1 581 ? 11.073 -8.785 -27.277 1.00 95.12 581 ALA A N 1
ATOM 4577 C CA . ALA A 1 581 ? 10.928 -8.266 -25.921 1.00 95.12 581 ALA A CA 1
ATOM 4578 C C . ALA A 1 581 ? 9.473 -7.868 -25.627 1.00 95.12 581 ALA A C 1
ATOM 4580 O O . ALA A 1 581 ? 8.951 -8.223 -24.574 1.00 95.12 581 ALA A O 1
ATOM 4581 N N . ASP A 1 582 ? 8.780 -7.258 -26.593 1.00 94.50 582 ASP A N 1
ATOM 4582 C CA . ASP A 1 582 ? 7.344 -6.957 -26.538 1.00 94.50 582 ASP A CA 1
ATOM 4583 C C . ASP A 1 582 ? 6.490 -8.192 -26.212 1.00 94.50 582 ASP A C 1
ATOM 4585 O O . ASP A 1 582 ? 5.612 -8.161 -25.343 1.00 94.50 582 ASP A O 1
ATOM 4589 N N . ALA A 1 583 ? 6.742 -9.298 -26.917 1.00 96.06 583 ALA A N 1
ATOM 4590 C CA . ALA A 1 583 ? 6.027 -10.550 -26.704 1.00 96.06 583 ALA A CA 1
ATOM 4591 C C . ALA A 1 583 ? 6.397 -11.188 -25.356 1.00 96.06 583 ALA A C 1
ATOM 4593 O O . ALA A 1 583 ? 5.526 -11.738 -24.682 1.00 96.06 583 ALA A O 1
ATOM 4594 N N . PHE A 1 584 ? 7.665 -11.096 -24.948 1.00 97.81 584 PHE A N 1
ATOM 4595 C CA . PHE A 1 584 ? 8.147 -11.682 -23.697 1.00 97.81 584 PHE A CA 1
ATOM 4596 C C . PHE A 1 584 ? 7.591 -10.933 -22.488 1.00 97.81 584 PHE A C 1
ATOM 4598 O O . PHE A 1 584 ? 7.081 -11.570 -21.573 1.00 97.81 584 PHE A O 1
ATOM 4605 N N . ALA A 1 585 ? 7.614 -9.599 -22.507 1.00 97.38 585 ALA A N 1
ATOM 4606 C CA . ALA A 1 585 ? 7.075 -8.756 -21.445 1.00 97.38 585 ALA A CA 1
ATOM 4607 C C . ALA A 1 585 ? 5.588 -9.042 -21.205 1.00 97.38 585 ALA A C 1
ATOM 4609 O O . ALA A 1 585 ? 5.193 -9.359 -20.084 1.00 97.38 585 ALA A O 1
ATOM 4610 N N . LYS A 1 586 ? 4.769 -9.022 -22.267 1.00 97.69 586 LYS A N 1
ATOM 4611 C CA . LYS A 1 586 ? 3.335 -9.343 -22.181 1.00 97.69 586 LYS A CA 1
ATOM 4612 C C . LYS A 1 586 ? 3.083 -10.730 -21.604 1.00 97.69 586 LYS A C 1
ATOM 4614 O O . LYS A 1 586 ? 2.224 -10.891 -20.742 1.00 97.69 586 LYS A O 1
ATOM 4619 N N . ALA A 1 587 ? 3.817 -11.725 -22.093 1.00 98.25 587 ALA A N 1
ATOM 4620 C CA . ALA A 1 587 ? 3.655 -13.103 -21.662 1.00 98.25 587 ALA A CA 1
ATOM 4621 C C . ALA A 1 587 ? 4.090 -13.304 -20.202 1.00 98.25 587 ALA A C 1
ATOM 4623 O O . ALA A 1 587 ? 3.385 -13.972 -19.452 1.00 98.25 587 ALA A O 1
ATOM 4624 N N . LEU A 1 588 ? 5.187 -12.674 -19.773 1.00 98.50 588 LEU A N 1
ATOM 4625 C CA . LEU A 1 588 ? 5.666 -12.727 -18.392 1.00 98.50 588 LEU A CA 1
ATOM 4626 C C . LEU A 1 588 ? 4.667 -12.083 -17.424 1.00 98.50 588 LEU A C 1
ATOM 4628 O O . LEU A 1 588 ? 4.320 -12.707 -16.422 1.00 98.50 588 LEU A O 1
ATOM 4632 N N . ILE A 1 589 ? 4.150 -10.892 -17.752 1.00 98.50 589 ILE A N 1
ATOM 4633 C CA . ILE A 1 589 ? 3.099 -10.216 -16.968 1.00 98.50 589 ILE A CA 1
ATOM 4634 C C . ILE A 1 589 ? 1.845 -11.098 -16.898 1.00 98.50 589 ILE A C 1
ATOM 4636 O O . ILE A 1 589 ? 1.307 -11.329 -15.819 1.00 98.50 589 ILE A O 1
ATOM 4640 N N . ALA A 1 590 ? 1.407 -11.670 -18.025 1.00 98.00 590 ALA A N 1
ATOM 4641 C CA . ALA A 1 590 ? 0.257 -12.573 -18.052 1.00 98.00 590 ALA A CA 1
ATOM 4642 C C . ALA A 1 590 ? 0.469 -13.837 -17.195 1.00 98.00 590 ALA A C 1
ATOM 4644 O O . ALA A 1 590 ? -0.467 -14.299 -16.539 1.00 98.00 590 ALA A O 1
ATOM 4645 N N . GLY A 1 591 ? 1.689 -14.381 -17.170 1.00 98.12 591 GLY A N 1
ATOM 4646 C CA . GLY A 1 591 ? 2.063 -15.502 -16.309 1.00 98.12 591 GLY A CA 1
ATOM 4647 C C . GLY A 1 591 ? 1.965 -15.145 -14.824 1.00 98.12 591 GLY A C 1
ATOM 4648 O O . GLY A 1 591 ? 1.299 -15.859 -14.075 1.00 98.12 591 GLY A O 1
ATOM 4649 N N . GLN A 1 592 ? 2.549 -14.012 -14.411 1.00 98.19 592 GLN A N 1
ATOM 4650 C CA . GLN A 1 592 ? 2.454 -13.527 -13.025 1.00 98.19 592 GLN A CA 1
ATOM 4651 C C . GLN A 1 592 ? 1.000 -13.282 -12.605 1.00 98.19 592 GLN A C 1
ATOM 4653 O O . GLN A 1 592 ? 0.562 -13.764 -11.560 1.00 98.19 592 GLN A O 1
ATOM 4658 N N . LYS A 1 593 ? 0.216 -12.623 -13.463 1.00 96.25 593 LYS A N 1
ATOM 4659 C CA . LYS A 1 593 ? -1.206 -12.365 -13.221 1.00 96.25 593 LYS A CA 1
ATOM 4660 C C . LYS A 1 593 ? -2.009 -13.659 -13.078 1.00 96.25 593 LYS A C 1
ATOM 4662 O O . LYS A 1 593 ? -2.858 -13.766 -12.197 1.00 96.25 593 LYS A O 1
ATOM 4667 N N . THR A 1 594 ? -1.709 -14.673 -13.893 1.00 96.69 594 THR A N 1
ATOM 4668 C CA . THR A 1 594 ? -2.337 -16.004 -13.787 1.00 96.69 594 THR A CA 1
ATOM 4669 C C . THR A 1 594 ? -2.003 -16.687 -12.461 1.00 96.69 594 THR A C 1
ATOM 4671 O O . THR A 1 594 ? -2.854 -17.365 -11.890 1.00 96.69 594 THR A O 1
ATOM 4674 N N . ALA A 1 595 ? -0.799 -16.467 -11.929 1.00 96.06 595 ALA A N 1
ATOM 4675 C CA . ALA A 1 595 ? -0.426 -16.924 -10.594 1.00 96.06 595 ALA A CA 1
ATOM 4676 C C . ALA A 1 595 ? -1.074 -16.112 -9.454 1.00 96.06 595 ALA A C 1
ATOM 4678 O O . ALA A 1 595 ? -0.925 -16.484 -8.291 1.00 96.06 595 ALA A O 1
ATOM 4679 N N . SER A 1 596 ? -1.822 -15.049 -9.772 1.00 95.69 596 SER A N 1
ATOM 4680 C CA . SER A 1 596 ? -2.335 -14.048 -8.829 1.00 95.69 596 SER A CA 1
ATOM 4681 C C . SER A 1 596 ? -1.215 -13.334 -8.071 1.00 95.69 596 SER A C 1
ATOM 4683 O O . SER A 1 596 ? -1.253 -13.238 -6.852 1.00 95.69 596 SER A O 1
ATOM 4685 N N . ILE A 1 597 ? -0.212 -12.849 -8.802 1.00 98.00 597 ILE A N 1
ATOM 4686 C CA . ILE A 1 597 ? 0.791 -11.906 -8.305 1.00 98.00 597 ILE A CA 1
ATOM 4687 C C . ILE A 1 597 ? 0.613 -10.582 -9.038 1.00 98.00 597 ILE A C 1
ATOM 4689 O O . ILE A 1 597 ? 0.501 -10.566 -10.264 1.00 98.00 597 ILE A O 1
ATOM 4693 N N . LEU A 1 598 ? 0.591 -9.489 -8.276 1.00 98.56 598 LEU A N 1
ATOM 4694 C CA . LEU A 1 598 ? 0.592 -8.130 -8.803 1.00 98.56 598 LEU A CA 1
ATOM 4695 C C . LEU A 1 598 ? 1.960 -7.821 -9.417 1.00 98.56 598 LEU A C 1
ATOM 4697 O O . LEU A 1 598 ? 2.995 -8.196 -8.860 1.00 98.56 598 LEU A O 1
ATOM 4701 N N . THR A 1 599 ? 1.972 -7.108 -10.536 1.00 98.19 599 THR A N 1
ATOM 4702 C CA . THR A 1 599 ? 3.195 -6.806 -11.285 1.00 98.19 599 THR A CA 1
ATOM 4703 C C . THR A 1 599 ? 3.497 -5.310 -11.268 1.00 98.19 599 THR A C 1
ATOM 4705 O O . THR A 1 599 ? 2.659 -4.504 -11.676 1.00 98.19 599 THR A O 1
ATOM 4708 N N . ALA A 1 600 ? 4.726 -4.943 -10.883 1.00 98.50 600 ALA A N 1
ATOM 4709 C CA . ALA A 1 600 ? 5.288 -3.621 -11.155 1.00 98.50 600 ALA A CA 1
ATOM 4710 C C . ALA A 1 600 ? 6.303 -3.682 -12.299 1.00 98.50 600 ALA A C 1
ATOM 4712 O O . ALA A 1 600 ? 7.393 -4.237 -12.152 1.00 98.50 600 ALA A O 1
ATOM 4713 N N . VAL A 1 601 ? 5.945 -3.107 -13.450 1.00 98.44 601 VAL A N 1
ATOM 4714 C CA . VAL A 1 601 ? 6.895 -2.947 -14.561 1.00 98.44 601 VAL A CA 1
ATOM 4715 C C . VAL A 1 601 ? 7.839 -1.787 -14.264 1.00 98.44 601 VAL A C 1
ATOM 4717 O O . VAL A 1 601 ? 7.401 -0.747 -13.767 1.00 98.44 601 VAL A O 1
ATOM 4720 N N . LYS A 1 602 ? 9.128 -1.943 -14.574 1.00 97.56 602 LYS A N 1
ATOM 4721 C CA . LYS A 1 602 ? 10.141 -0.953 -14.187 1.00 97.56 602 LYS A CA 1
ATOM 4722 C C . LYS A 1 602 ? 11.312 -0.864 -15.167 1.00 97.56 602 LYS A C 1
ATOM 4724 O O . LYS A 1 602 ? 11.543 -1.817 -15.893 1.00 97.56 602 LYS A O 1
ATOM 4729 N N . HIS A 1 603 ? 12.050 0.233 -15.239 1.00 97.44 603 HIS A N 1
ATOM 4730 C CA . HIS A 1 603 ? 11.807 1.521 -14.581 1.00 97.44 603 HIS A CA 1
ATOM 4731 C C . HIS A 1 603 ? 11.407 2.526 -15.664 1.00 97.44 603 HIS A C 1
ATOM 4733 O O . HIS A 1 603 ? 12.111 2.674 -16.648 1.00 97.44 603 HIS A O 1
ATOM 4739 N N . PHE A 1 604 ? 10.253 3.179 -15.567 1.00 98.31 604 PHE A N 1
ATOM 4740 C CA . PHE A 1 604 ? 9.802 4.117 -16.597 1.00 98.31 604 PHE A CA 1
ATOM 4741 C C . PHE A 1 604 ? 10.493 5.484 -16.425 1.00 98.31 604 PHE A C 1
ATOM 4743 O O . PHE A 1 604 ? 10.484 6.003 -15.309 1.00 98.31 604 PHE A O 1
ATOM 4750 N N . PRO A 1 605 ? 11.009 6.137 -17.487 1.00 96.88 605 PRO A N 1
ATOM 4751 C CA . PRO A 1 605 ? 11.053 5.691 -18.882 1.00 96.88 605 PRO A CA 1
ATOM 4752 C C . PRO A 1 605 ? 12.231 4.757 -19.179 1.00 96.88 605 PRO A C 1
ATOM 4754 O O . PRO A 1 605 ? 12.216 4.074 -20.200 1.00 96.88 605 PRO A O 1
ATOM 4757 N N . GLY A 1 606 ? 13.242 4.740 -18.314 1.00 93.88 606 GLY A N 1
ATOM 4758 C CA . GLY A 1 606 ? 14.326 3.774 -18.356 1.00 93.88 606 GLY A CA 1
ATOM 4759 C C . GLY A 1 606 ? 15.506 4.176 -17.480 1.00 93.88 606 GLY A C 1
ATOM 4760 O O . GLY A 1 606 ? 15.505 5.217 -16.831 1.00 93.88 606 GLY A O 1
ATOM 4761 N N . TYR A 1 607 ? 16.539 3.357 -17.540 1.00 94.00 607 TYR A N 1
ATOM 4762 C CA . TYR A 1 607 ? 17.882 3.568 -17.002 1.00 94.00 607 TYR A CA 1
ATOM 4763 C C . TYR A 1 607 ? 18.953 3.204 -18.057 1.00 94.00 607 TYR A C 1
ATOM 4765 O O . TYR A 1 607 ? 20.124 3.015 -17.731 1.00 94.00 607 TYR A O 1
ATOM 4773 N N . GLY A 1 608 ? 18.552 3.070 -19.328 1.00 87.75 608 GLY A N 1
ATOM 4774 C CA . GLY A 1 608 ? 19.468 2.841 -20.450 1.00 87.75 608 GLY A CA 1
ATOM 4775 C C . GLY A 1 608 ? 20.493 3.969 -20.603 1.00 87.75 608 GLY A C 1
ATOM 4776 O O . GLY A 1 608 ? 20.237 5.098 -20.182 1.00 87.75 608 GLY A O 1
ATOM 4777 N N . ASP A 1 609 ? 21.644 3.648 -21.196 1.00 89.75 609 ASP A N 1
ATOM 4778 C CA . ASP A 1 609 ? 22.807 4.537 -21.370 1.00 89.75 609 ASP A CA 1
ATOM 4779 C C . ASP A 1 609 ? 23.493 4.982 -20.056 1.00 89.75 609 ASP A C 1
ATOM 4781 O O . ASP A 1 609 ? 24.345 5.876 -20.054 1.00 89.75 609 ASP A O 1
ATOM 4785 N N . ILE A 1 610 ? 23.164 4.351 -18.922 1.00 93.69 610 ILE A N 1
ATOM 4786 C CA . ILE A 1 610 ? 23.807 4.592 -17.624 1.00 93.69 610 ILE A CA 1
ATOM 4787 C C . ILE A 1 610 ? 24.730 3.411 -17.299 1.00 93.69 610 ILE A C 1
ATOM 4789 O O . ILE A 1 610 ? 24.293 2.270 -17.159 1.00 93.69 610 ILE A O 1
ATOM 4793 N N . ALA A 1 611 ? 26.027 3.685 -17.151 1.00 92.75 611 ALA A N 1
ATOM 4794 C CA . ALA A 1 611 ? 27.060 2.664 -16.918 1.00 92.75 611 ALA A CA 1
ATOM 4795 C C . ALA A 1 611 ? 27.420 2.442 -15.434 1.00 92.75 611 ALA A C 1
ATOM 4797 O O . ALA A 1 611 ? 28.224 1.567 -15.114 1.00 92.75 611 ALA A O 1
ATOM 4798 N N . PHE A 1 612 ? 26.872 3.253 -14.531 1.00 92.44 612 PHE A N 1
ATOM 4799 C CA . PHE A 1 612 ? 27.134 3.219 -13.089 1.00 92.44 612 PHE A CA 1
ATOM 4800 C C . PHE A 1 612 ? 25.830 3.035 -12.308 1.00 92.44 612 PHE A C 1
ATOM 4802 O O . PHE A 1 612 ? 24.753 3.094 -12.891 1.00 92.44 612 PHE A O 1
ATOM 4809 N N . ASP A 1 613 ? 25.926 2.800 -11.002 1.00 90.94 613 ASP A N 1
ATOM 4810 C CA . ASP A 1 613 ? 24.751 2.644 -10.146 1.00 90.94 613 ASP A CA 1
ATOM 4811 C C . ASP A 1 613 ? 24.098 4.014 -9.851 1.00 90.94 613 ASP A C 1
ATOM 4813 O O . ASP A 1 613 ? 24.742 4.872 -9.231 1.00 90.94 613 ASP A O 1
ATOM 4817 N N . PRO A 1 614 ? 22.856 4.270 -10.307 1.00 90.12 614 PRO A N 1
ATOM 4818 C CA . PRO A 1 614 ? 22.177 5.542 -10.077 1.00 90.12 614 PRO A CA 1
ATOM 4819 C C . PRO A 1 614 ? 21.772 5.766 -8.609 1.00 90.12 614 PRO A C 1
ATOM 4821 O O . PRO A 1 614 ? 21.442 6.898 -8.239 1.00 90.12 614 PRO A O 1
ATOM 4824 N N . GLU A 1 615 ? 21.822 4.736 -7.755 1.00 90.81 615 GLU A N 1
ATOM 4825 C CA . GLU A 1 615 ? 21.615 4.892 -6.310 1.00 90.81 615 GLU A CA 1
ATOM 4826 C C . GLU A 1 615 ? 22.755 5.699 -5.663 1.00 90.81 615 GLU A C 1
ATOM 4828 O O . GLU A 1 615 ? 22.506 6.529 -4.784 1.00 90.81 615 GLU A O 1
ATOM 4833 N N . ASP A 1 616 ? 23.991 5.519 -6.148 1.00 91.50 616 ASP A N 1
ATOM 4834 C CA . ASP A 1 616 ? 25.199 6.183 -5.637 1.00 91.50 616 ASP A CA 1
ATOM 4835 C C . ASP A 1 616 ? 25.426 7.567 -6.260 1.00 91.50 616 ASP A C 1
ATOM 4837 O O . ASP A 1 616 ? 26.026 8.454 -5.653 1.00 91.50 616 ASP A O 1
ATOM 4841 N N . THR A 1 617 ? 25.014 7.768 -7.513 1.00 93.62 617 THR A N 1
ATOM 4842 C CA . THR A 1 617 ? 25.238 9.022 -8.248 1.00 93.62 617 THR A CA 1
ATOM 4843 C C . THR A 1 617 ? 24.031 9.356 -9.109 1.00 93.62 617 THR A C 1
ATOM 4845 O O . THR A 1 617 ? 23.568 8.528 -9.882 1.00 93.62 617 THR A O 1
ATOM 4848 N N . LEU A 1 618 ? 23.520 10.587 -9.019 1.00 96.19 618 LEU A N 1
ATOM 4849 C CA . LEU A 1 618 ? 22.325 10.963 -9.771 1.00 96.19 618 LEU A CA 1
ATOM 4850 C C . LEU A 1 618 ? 22.662 11.092 -11.260 1.00 96.19 618 LEU A C 1
ATOM 4852 O O . LEU A 1 618 ? 23.492 11.916 -11.654 1.00 96.19 618 LEU A O 1
ATOM 4856 N N . ALA A 1 619 ? 22.009 10.288 -12.095 1.00 96.50 619 ALA A N 1
ATOM 4857 C CA . ALA A 1 619 ? 22.200 10.338 -13.536 1.00 96.50 619 ALA A CA 1
ATOM 4858 C C . ALA A 1 619 ? 21.425 11.510 -14.161 1.00 96.50 619 ALA A C 1
ATOM 4860 O O . ALA A 1 619 ? 20.266 11.763 -13.827 1.00 96.50 619 ALA A O 1
ATOM 4861 N N . THR A 1 620 ? 22.069 12.192 -15.112 1.00 97.00 620 THR A N 1
ATOM 4862 C CA . THR A 1 620 ? 21.449 13.208 -15.973 1.00 97.00 620 THR A CA 1
ATOM 4863 C C . THR A 1 620 ? 21.687 12.827 -17.429 1.00 97.00 620 THR A C 1
ATOM 4865 O O . THR A 1 620 ? 22.835 12.666 -17.843 1.00 97.00 620 THR A O 1
ATOM 4868 N N . LEU A 1 621 ? 20.613 12.704 -18.202 1.00 96.44 621 LEU A N 1
ATOM 4869 C CA . LEU A 1 621 ? 20.616 12.427 -19.636 1.00 96.44 621 LEU A CA 1
ATOM 4870 C C . LEU A 1 621 ? 19.815 13.509 -20.363 1.00 96.44 621 LEU A C 1
ATOM 4872 O O . LEU A 1 621 ? 18.946 14.147 -19.775 1.00 96.44 621 LEU A O 1
ATOM 4876 N N . ASP A 1 622 ? 20.078 13.722 -21.651 1.00 96.19 622 ASP A N 1
ATOM 4877 C CA . ASP A 1 622 ? 19.306 14.705 -22.420 1.00 96.19 622 ASP A CA 1
ATOM 4878 C C . ASP A 1 622 ? 17.933 14.174 -22.837 1.00 96.19 622 ASP A C 1
ATOM 4880 O O . ASP A 1 622 ? 16.922 14.858 -22.686 1.00 96.19 622 ASP A O 1
ATOM 4884 N N . GLU A 1 623 ? 17.903 12.956 -23.373 1.00 95.12 623 GLU A N 1
ATOM 4885 C CA . GLU A 1 623 ? 16.717 12.315 -23.939 1.00 95.12 623 GLU A CA 1
ATOM 4886 C C . GLU A 1 623 ? 16.288 11.125 -23.087 1.00 95.12 623 GLU A C 1
ATOM 4888 O O . GLU A 1 623 ? 17.119 10.441 -22.489 1.00 95.12 623 GLU A O 1
ATOM 4893 N N . THR A 1 624 ? 14.989 10.832 -23.089 1.00 93.81 624 THR A N 1
ATOM 4894 C CA . THR A 1 624 ? 14.483 9.576 -22.533 1.00 93.81 624 THR A CA 1
ATOM 4895 C C . THR A 1 624 ? 14.872 8.396 -23.429 1.00 93.81 624 THR A C 1
ATOM 4897 O O . THR A 1 624 ? 14.805 8.535 -24.657 1.00 93.81 624 THR A O 1
ATOM 4900 N N . PRO A 1 625 ? 15.174 7.216 -22.865 1.00 92.19 625 PRO A N 1
ATOM 4901 C CA . PRO A 1 625 ? 15.381 6.006 -23.653 1.00 92.19 625 PRO A CA 1
ATOM 4902 C C . PRO A 1 625 ? 14.085 5.560 -24.364 1.00 92.19 625 PRO A C 1
ATOM 4904 O O . PRO A 1 625 ? 12.999 6.086 -24.092 1.00 92.19 625 PRO A O 1
ATOM 4907 N N . PRO A 1 626 ? 14.160 4.590 -25.296 1.00 92.50 626 PRO A N 1
ATOM 4908 C CA . PRO A 1 626 ? 12.983 4.089 -25.997 1.00 92.50 626 PRO A CA 1
ATOM 4909 C C . PRO A 1 626 ? 11.934 3.483 -25.048 1.00 92.50 626 PRO A C 1
ATOM 4911 O O . PRO A 1 626 ? 12.137 2.427 -24.463 1.00 92.50 626 PRO A O 1
ATOM 4914 N N . ILE A 1 627 ? 10.755 4.105 -24.976 1.00 94.88 627 ILE A N 1
ATOM 4915 C CA . ILE A 1 627 ? 9.636 3.655 -24.122 1.00 94.88 627 ILE A CA 1
ATOM 4916 C C . ILE A 1 627 ? 8.648 2.706 -24.823 1.00 94.88 627 ILE A C 1
ATOM 4918 O O . ILE A 1 627 ? 7.571 2.426 -24.295 1.00 94.88 627 ILE A O 1
ATOM 4922 N N . ALA A 1 628 ? 8.956 2.240 -26.039 1.00 94.12 628 ALA A N 1
ATOM 4923 C CA . ALA A 1 628 ? 8.034 1.431 -26.844 1.00 94.12 628 ALA A CA 1
ATOM 4924 C C . ALA A 1 628 ? 7.596 0.150 -26.115 1.00 94.12 628 ALA A C 1
ATOM 4926 O O . ALA A 1 628 ? 6.407 -0.173 -26.107 1.00 94.12 628 ALA A O 1
ATOM 4927 N N . LEU A 1 629 ? 8.531 -0.504 -25.420 1.00 94.88 629 LEU A N 1
ATOM 4928 C CA . LEU A 1 629 ? 8.266 -1.723 -24.665 1.00 94.88 629 LEU A CA 1
ATOM 4929 C C . LEU A 1 629 ? 7.259 -1.498 -23.525 1.00 94.88 629 LEU A C 1
ATOM 4931 O O . LEU A 1 629 ? 6.366 -2.321 -23.329 1.00 94.88 629 LEU A O 1
ATOM 4935 N N . PHE A 1 630 ? 7.323 -0.358 -22.827 1.00 96.50 630 PHE A N 1
ATOM 4936 C CA . PHE A 1 630 ? 6.336 0.006 -21.801 1.00 96.50 630 PHE A CA 1
ATOM 4937 C C . PHE A 1 630 ? 4.935 0.189 -22.388 1.00 96.50 630 PHE A C 1
ATOM 4939 O O . PHE A 1 630 ? 3.966 -0.336 -21.839 1.00 96.50 630 PHE A O 1
ATOM 4946 N N . LYS A 1 631 ? 4.820 0.872 -23.537 1.00 95.25 631 LYS A N 1
ATOM 4947 C CA . LYS A 1 631 ? 3.531 1.049 -24.235 1.00 95.25 631 LYS A CA 1
ATOM 4948 C C . LYS A 1 631 ? 2.928 -0.296 -24.634 1.00 95.25 631 LYS A C 1
ATOM 4950 O O . LYS A 1 631 ? 1.723 -0.511 -24.514 1.00 95.25 631 LYS A O 1
ATOM 4955 N N . THR A 1 632 ? 3.768 -1.217 -25.098 1.00 92.31 632 THR A N 1
ATOM 4956 C CA . THR A 1 632 ? 3.333 -2.562 -25.466 1.00 92.31 632 THR A CA 1
ATOM 4957 C C . THR A 1 632 ? 2.933 -3.380 -24.237 1.00 92.31 632 THR A C 1
ATOM 4959 O O . THR A 1 632 ? 1.872 -4.008 -24.243 1.00 92.31 632 THR A O 1
ATOM 4962 N N . ALA A 1 633 ? 3.735 -3.355 -23.172 1.00 93.44 633 ALA A N 1
ATOM 4963 C CA . ALA A 1 633 ? 3.475 -4.073 -21.927 1.00 93.44 633 ALA A CA 1
ATOM 4964 C C . ALA A 1 633 ? 2.207 -3.587 -21.207 1.00 93.44 633 ALA A C 1
ATOM 4966 O O . ALA A 1 633 ? 1.502 -4.407 -20.623 1.00 93.44 633 ALA A O 1
ATOM 4967 N N . ALA A 1 634 ? 1.849 -2.303 -21.326 1.00 94.19 634 ALA A N 1
ATOM 4968 C CA . ALA A 1 634 ? 0.607 -1.749 -20.779 1.00 94.19 634 ALA A CA 1
ATOM 4969 C C . ALA A 1 634 ? -0.655 -2.485 -21.275 1.00 94.19 634 ALA A C 1
ATOM 4971 O O . ALA A 1 634 ? -1.655 -2.566 -20.566 1.00 94.19 634 ALA A O 1
ATOM 4972 N N . GLN A 1 635 ? -0.605 -3.117 -22.454 1.00 93.19 635 GLN A N 1
ATOM 4973 C CA . GLN A 1 635 ? -1.711 -3.934 -22.975 1.00 93.19 635 GLN A CA 1
ATOM 4974 C C . GLN A 1 635 ? -1.967 -5.204 -22.146 1.00 93.19 635 GLN A C 1
ATOM 4976 O O . GLN A 1 635 ? -3.067 -5.749 -22.199 1.00 93.19 635 GLN A O 1
ATOM 4981 N N . ALA A 1 636 ? -0.972 -5.676 -21.388 1.00 94.38 636 ALA A N 1
ATOM 4982 C CA . ALA A 1 636 ? -1.127 -6.764 -20.422 1.00 94.38 636 ALA A CA 1
ATOM 4983 C C . ALA A 1 636 ? -1.697 -6.286 -19.071 1.00 94.38 636 ALA A C 1
ATOM 4985 O O . ALA A 1 636 ? -1.938 -7.115 -18.195 1.00 94.38 636 ALA A O 1
ATOM 4986 N N . LYS A 1 637 ? -1.955 -4.976 -18.928 1.00 95.50 637 LYS A N 1
ATOM 4987 C CA . LYS A 1 637 ? -2.515 -4.323 -17.738 1.00 95.50 637 LYS A CA 1
ATOM 4988 C C . LYS A 1 637 ? -1.741 -4.657 -16.452 1.00 95.50 637 LYS A C 1
ATOM 4990 O O . LYS A 1 637 ? -2.328 -5.290 -15.568 1.00 95.50 637 LYS A O 1
ATOM 4995 N N . PRO A 1 638 ? -0.443 -4.298 -16.365 1.00 97.06 638 PRO A N 1
ATOM 4996 C CA . PRO A 1 638 ? 0.286 -4.384 -15.104 1.00 97.06 638 PRO A CA 1
ATOM 4997 C C . PRO A 1 638 ? -0.372 -3.467 -14.070 1.00 97.06 638 PRO A C 1
ATOM 4999 O O . PRO A 1 638 ? -0.888 -2.406 -14.421 1.00 97.06 638 PRO A O 1
ATOM 5002 N N . GLU A 1 639 ? -0.364 -3.875 -12.806 1.00 98.19 639 GLU A N 1
ATOM 5003 C CA . GLU A 1 639 ? -1.034 -3.129 -11.741 1.00 98.19 639 GLU A CA 1
ATOM 5004 C C . GLU A 1 639 ? -0.224 -1.911 -11.280 1.00 98.19 639 GLU A C 1
ATOM 5006 O O . GLU A 1 639 ? -0.808 -0.917 -10.848 1.00 98.19 639 GLU A O 1
ATOM 5011 N N . PHE A 1 640 ? 1.102 -1.956 -11.438 1.00 98.75 640 PHE A N 1
ATOM 5012 C CA . PHE A 1 640 ? 1.999 -0.859 -11.089 1.00 98.75 640 PHE A CA 1
ATOM 5013 C C . PHE A 1 640 ? 2.984 -0.537 -12.214 1.00 98.75 640 PHE A C 1
ATOM 5015 O O . PHE A 1 640 ? 3.413 -1.408 -12.979 1.00 98.75 640 PHE A O 1
ATOM 5022 N N . VAL A 1 641 ? 3.403 0.725 -12.260 1.00 98.75 641 VAL A N 1
ATOM 5023 C CA . VAL A 1 641 ? 4.542 1.194 -13.054 1.00 98.75 641 VAL A CA 1
ATOM 5024 C C . VAL A 1 641 ? 5.484 1.935 -12.117 1.00 98.75 641 VAL A C 1
ATOM 5026 O O . VAL A 1 641 ? 5.085 2.909 -11.479 1.00 98.75 641 VAL A O 1
ATOM 5029 N N . 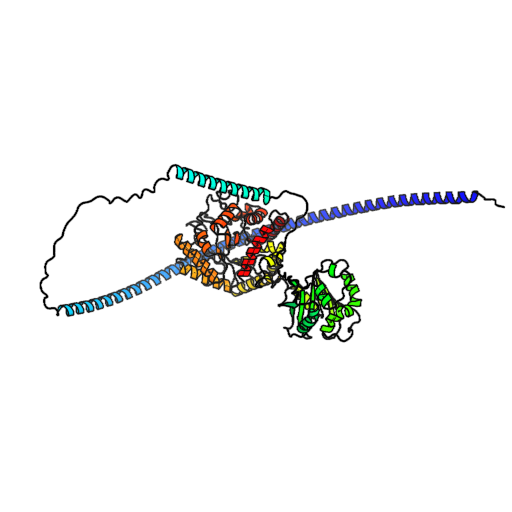MET A 1 642 ? 6.728 1.471 -12.030 1.00 98.81 642 MET A N 1
ATOM 5030 C CA . MET A 1 642 ? 7.766 2.098 -11.217 1.00 98.81 642 MET A CA 1
ATOM 5031 C C . MET A 1 642 ? 8.557 3.112 -12.044 1.00 98.81 642 MET A C 1
ATOM 5033 O O . MET A 1 642 ? 8.978 2.789 -13.154 1.00 98.81 642 MET A O 1
ATOM 5037 N N . THR A 1 643 ? 8.774 4.320 -11.526 1.00 98.50 643 THR A N 1
ATOM 5038 C CA . THR A 1 643 ? 9.491 5.407 -12.223 1.00 98.50 643 THR A CA 1
ATOM 5039 C C . THR A 1 643 ? 10.975 5.452 -11.876 1.00 98.50 643 THR A C 1
ATOM 5041 O O . THR A 1 643 ? 11.302 5.313 -10.703 1.00 98.50 643 THR A O 1
ATOM 5044 N N . SER A 1 644 ? 11.853 5.755 -12.835 1.00 97.44 644 SER A N 1
ATOM 5045 C CA . SER A 1 644 ? 13.288 5.928 -12.582 1.00 97.44 644 SER A CA 1
ATOM 5046 C C . SER A 1 644 ? 13.630 7.258 -11.895 1.00 97.44 644 SER A C 1
ATOM 5048 O O . SER A 1 644 ? 12.949 8.276 -12.057 1.00 97.44 644 SER A O 1
ATOM 5050 N N . ASN A 1 645 ? 14.737 7.258 -11.153 1.00 97.38 645 ASN A N 1
ATOM 5051 C CA . ASN A 1 645 ? 15.317 8.432 -10.506 1.00 97.38 645 ASN A CA 1
ATOM 5052 C C . ASN A 1 645 ? 16.441 9.027 -11.377 1.00 97.38 645 ASN A C 1
ATOM 5054 O O . ASN A 1 645 ? 17.603 9.072 -10.982 1.00 97.38 645 ASN A O 1
ATOM 5058 N N . VAL A 1 646 ? 16.093 9.467 -12.592 1.00 98.00 646 VAL A N 1
ATOM 5059 C CA . VAL A 1 646 ? 17.025 10.048 -13.582 1.00 98.00 646 VAL A CA 1
ATOM 5060 C C . VAL A 1 646 ? 16.522 11.415 -14.027 1.00 98.00 646 VAL A C 1
ATOM 5062 O O . VAL A 1 646 ? 15.330 11.575 -14.291 1.00 98.00 646 VAL A O 1
ATOM 5065 N N . ILE A 1 647 ? 17.412 12.402 -14.144 1.00 98.25 647 ILE A N 1
ATOM 5066 C CA . ILE A 1 647 ? 17.076 13.695 -14.752 1.00 98.25 647 ILE A CA 1
ATOM 5067 C C . ILE A 1 647 ? 17.149 13.551 -16.274 1.00 98.25 647 ILE A C 1
ATOM 5069 O O . ILE A 1 647 ? 18.202 13.224 -16.817 1.00 98.25 647 ILE A O 1
ATOM 5073 N N . TYR A 1 648 ? 16.042 13.832 -16.961 1.00 98.19 648 TYR A N 1
ATOM 5074 C CA . TYR A 1 648 ? 15.983 13.895 -18.423 1.00 98.19 648 TYR A CA 1
ATOM 5075 C C . TYR A 1 648 ? 15.809 15.340 -18.867 1.00 98.19 648 TYR A C 1
ATOM 5077 O O . TYR A 1 648 ? 14.683 15.838 -18.892 1.00 98.19 648 TYR A O 1
ATOM 5085 N N . SER A 1 649 ? 16.904 16.008 -19.233 1.00 97.38 649 SER A N 1
ATOM 5086 C CA . SER A 1 649 ? 16.979 17.471 -19.348 1.00 97.38 649 SER A CA 1
ATOM 5087 C C . SER A 1 649 ? 15.962 18.081 -20.326 1.00 97.38 649 SER A C 1
ATOM 5089 O O . SER A 1 649 ? 15.521 19.218 -20.140 1.00 97.38 649 SER A O 1
ATOM 5091 N N . LYS A 1 650 ? 15.530 17.326 -21.348 1.00 97.31 650 LYS A N 1
ATOM 5092 C CA . LYS A 1 650 ? 14.490 17.754 -22.303 1.00 97.31 650 LYS A CA 1
ATOM 5093 C C . LYS A 1 650 ? 13.055 17.590 -21.805 1.00 97.31 650 LYS A C 1
ATOM 5095 O O . LYS A 1 650 ? 12.162 18.246 -22.341 1.00 97.31 650 LYS A O 1
ATOM 5100 N N . ILE A 1 651 ? 12.826 16.752 -20.798 1.00 97.62 651 ILE A N 1
ATOM 5101 C CA . ILE A 1 651 ? 11.553 16.671 -20.072 1.00 97.62 651 ILE A CA 1
ATOM 5102 C C . ILE A 1 651 ? 11.552 17.726 -18.966 1.00 97.62 651 ILE A C 1
ATOM 5104 O O . ILE A 1 651 ? 10.671 18.592 -18.915 1.00 97.62 651 ILE A O 1
ATOM 5108 N N . ASP A 1 652 ? 12.576 17.673 -18.120 1.00 97.56 652 ASP A N 1
ATOM 5109 C CA . ASP A 1 652 ? 12.772 18.541 -16.972 1.00 97.56 652 ASP A CA 1
ATOM 5110 C C . ASP A 1 652 ? 14.269 18.730 -16.716 1.00 97.56 652 ASP A C 1
ATOM 5112 O O . ASP A 1 652 ? 15.019 17.763 -16.598 1.00 97.56 652 ASP A O 1
ATOM 5116 N N . ALA A 1 653 ? 14.713 19.985 -16.671 1.00 96.50 653 ALA A N 1
ATOM 5117 C CA . ALA A 1 653 ? 16.130 20.314 -16.560 1.00 96.50 653 ALA A CA 1
ATOM 5118 C C . ALA A 1 653 ? 16.669 20.180 -15.129 1.00 96.50 653 ALA A C 1
ATOM 5120 O O . ALA A 1 653 ? 17.884 20.146 -14.948 1.00 96.50 653 ALA A O 1
ATOM 5121 N N . GLU A 1 654 ? 15.787 20.142 -14.126 1.00 95.56 654 GLU A N 1
ATOM 5122 C CA . GLU A 1 654 ? 16.170 20.216 -12.712 1.00 95.56 654 GLU A CA 1
ATOM 5123 C C . GLU A 1 654 ? 15.685 19.011 -11.907 1.00 95.56 654 GLU A C 1
ATOM 5125 O O . GLU A 1 654 ? 16.318 18.639 -10.918 1.00 95.56 654 GLU A O 1
ATOM 5130 N N . LEU A 1 655 ? 14.567 18.401 -12.310 1.00 98.12 655 LEU A N 1
ATOM 5131 C CA . LEU A 1 655 ? 13.922 17.348 -11.536 1.00 98.12 655 LEU A CA 1
ATOM 5132 C C . LEU A 1 655 ? 14.138 15.955 -12.145 1.00 98.12 655 LEU A C 1
ATOM 5134 O O . LEU A 1 655 ? 14.008 15.784 -13.361 1.00 98.12 655 LEU A O 1
ATOM 5138 N N . PRO A 1 656 ? 14.402 14.932 -11.308 1.00 98.19 656 PRO A N 1
ATOM 5139 C CA . PRO A 1 656 ? 14.317 13.541 -11.722 1.00 98.19 656 PRO A CA 1
ATOM 5140 C C . PRO A 1 656 ? 12.936 13.224 -12.294 1.00 98.19 656 PRO A C 1
ATOM 5142 O O . PRO A 1 656 ? 11.939 13.857 -11.939 1.00 98.19 656 PRO A O 1
ATOM 5145 N N . PHE A 1 657 ? 12.855 12.203 -13.144 1.00 98.44 657 PHE A N 1
ATOM 5146 C CA . PHE A 1 657 ? 11.608 11.811 -13.793 1.00 98.44 657 PHE A CA 1
ATOM 5147 C C . PHE A 1 657 ? 10.481 11.548 -12.786 1.00 98.44 657 PHE A C 1
ATOM 5149 O O . PHE A 1 657 ? 9.367 12.039 -12.970 1.00 98.44 657 PHE A O 1
ATOM 5156 N N . SER A 1 658 ? 10.790 10.843 -11.694 1.00 97.50 658 SER A N 1
ATOM 5157 C CA . SER A 1 658 ? 9.872 10.556 -10.586 1.00 97.50 658 SER A CA 1
ATOM 5158 C C . SER A 1 658 ? 9.319 11.810 -9.888 1.00 97.50 658 SER A C 1
ATOM 5160 O O . SER A 1 658 ? 8.292 11.732 -9.219 1.00 97.50 658 SER A O 1
ATOM 5162 N N . PHE A 1 659 ? 9.974 12.969 -10.036 1.00 98.38 659 PHE A N 1
ATOM 5163 C CA . PHE A 1 659 ? 9.618 14.239 -9.388 1.00 98.38 659 PHE A CA 1
ATOM 5164 C C . PHE A 1 659 ? 8.940 15.213 -10.367 1.00 98.38 659 PHE A C 1
ATOM 5166 O O . PHE A 1 659 ? 8.403 16.236 -9.943 1.00 98.38 659 PHE A O 1
ATOM 5173 N N . SER A 1 660 ? 8.986 14.934 -11.674 1.00 98.38 660 SER A N 1
ATOM 5174 C CA . SER A 1 660 ? 8.545 15.860 -12.716 1.00 98.38 660 SER A CA 1
ATOM 5175 C C . SER A 1 660 ? 7.092 15.618 -13.125 1.00 98.38 660 SER A C 1
ATOM 5177 O O . SER A 1 660 ? 6.757 14.569 -13.674 1.00 98.38 660 SER A O 1
ATOM 5179 N N . GLU A 1 661 ? 6.233 16.631 -12.975 1.00 98.06 661 GLU A N 1
ATOM 5180 C CA . GLU A 1 661 ? 4.852 16.612 -13.492 1.00 98.06 661 GLU A CA 1
ATOM 5181 C C . GLU A 1 661 ? 4.801 16.315 -15.001 1.00 98.06 661 GLU A C 1
ATOM 5183 O O . GLU A 1 661 ? 3.927 15.583 -15.466 1.00 98.06 661 GLU A O 1
ATOM 5188 N N . LYS A 1 662 ? 5.765 16.835 -15.777 1.00 98.38 662 LYS A N 1
ATOM 5189 C CA . LYS A 1 662 ? 5.871 16.566 -17.222 1.00 98.38 662 LYS A CA 1
ATOM 5190 C C . LYS A 1 662 ? 6.258 15.117 -17.498 1.00 98.38 662 LYS A C 1
ATOM 5192 O O . LYS A 1 662 ? 5.720 14.515 -18.426 1.00 98.38 662 LYS A O 1
ATOM 5197 N N . GLY A 1 663 ? 7.169 14.567 -16.695 1.00 98.00 663 GLY A N 1
ATOM 5198 C CA . GLY A 1 663 ? 7.544 13.156 -16.755 1.00 98.00 663 GLY A CA 1
ATOM 5199 C C . GLY A 1 663 ? 6.345 12.256 -16.468 1.00 98.00 663 GLY A C 1
ATOM 5200 O O . GLY A 1 663 ? 5.971 11.430 -17.299 1.00 98.00 663 GLY A O 1
ATOM 5201 N N . ILE A 1 664 ? 5.655 12.478 -15.350 1.00 98.25 664 ILE A N 1
ATOM 5202 C CA . ILE A 1 664 ? 4.465 11.697 -14.994 1.00 98.25 664 ILE A CA 1
ATOM 5203 C C . ILE A 1 664 ? 3.332 11.860 -16.021 1.00 98.25 664 ILE A C 1
ATOM 5205 O O . ILE A 1 664 ? 2.645 10.884 -16.329 1.00 98.25 664 ILE A O 1
ATOM 5209 N N . ALA A 1 665 ? 3.155 13.043 -16.616 1.00 97.94 665 ALA A N 1
ATOM 5210 C CA . ALA A 1 665 ? 2.212 13.231 -17.719 1.00 97.94 665 ALA A CA 1
ATOM 5211 C C . ALA A 1 665 ? 2.586 12.385 -18.952 1.00 97.94 665 ALA A C 1
ATOM 5213 O O . ALA A 1 665 ? 1.717 11.717 -19.513 1.00 97.94 665 ALA A O 1
ATOM 5214 N N . LEU A 1 666 ? 3.871 12.343 -19.330 1.00 97.81 666 LEU A N 1
ATOM 5215 C CA . LEU A 1 666 ? 4.368 11.480 -20.409 1.00 97.81 666 LEU A CA 1
ATOM 5216 C C . LEU A 1 666 ? 4.153 9.992 -20.099 1.00 97.81 666 LEU A C 1
ATOM 5218 O O . LEU A 1 666 ? 3.802 9.221 -20.997 1.00 97.81 666 LEU A O 1
ATOM 5222 N N . LEU A 1 667 ? 4.350 9.582 -18.842 1.00 98.19 667 LEU A N 1
ATOM 5223 C CA . LEU A 1 667 ? 4.048 8.226 -18.388 1.00 98.19 667 LEU A CA 1
ATOM 5224 C C . LEU A 1 667 ? 2.567 7.924 -18.617 1.00 98.19 667 LEU A C 1
ATOM 5226 O O . LEU A 1 667 ? 2.256 6.994 -19.356 1.00 98.19 667 LEU A O 1
ATOM 5230 N N . LYS A 1 668 ? 1.656 8.743 -18.080 1.00 97.19 668 LYS A N 1
ATOM 5231 C CA . LYS A 1 668 ? 0.202 8.544 -18.223 1.00 97.19 668 LYS A CA 1
ATOM 5232 C C . LYS A 1 668 ? -0.250 8.521 -19.684 1.00 97.19 668 LYS A C 1
ATOM 5234 O O . LYS A 1 668 ? -1.060 7.677 -20.056 1.00 97.19 668 LYS A O 1
ATOM 5239 N N . GLU A 1 669 ? 0.317 9.375 -20.536 1.00 96.69 669 GLU A N 1
ATOM 5240 C CA . GLU A 1 669 ? 0.060 9.349 -21.984 1.00 96.69 669 GLU A CA 1
ATOM 5241 C C . GLU A 1 669 ? 0.522 8.029 -22.629 1.00 96.69 669 GLU A C 1
ATOM 5243 O O . GLU A 1 669 ? -0.099 7.525 -23.565 1.00 96.69 669 GLU A O 1
ATOM 5248 N N . SER A 1 670 ? 1.618 7.456 -22.131 1.00 95.50 670 SER A N 1
ATOM 5249 C CA . SER A 1 670 ? 2.258 6.281 -22.719 1.00 95.50 670 SER A CA 1
ATOM 5250 C C . SER A 1 670 ? 1.656 4.954 -22.263 1.00 95.50 670 SER A C 1
ATOM 5252 O O . SER A 1 670 ? 1.519 4.048 -23.085 1.00 95.50 670 SER A O 1
ATOM 5254 N N . VAL A 1 671 ? 1.325 4.819 -20.977 1.00 94.44 671 VAL A N 1
ATOM 5255 C CA . VAL A 1 671 ? 0.871 3.551 -20.374 1.00 94.44 671 VAL A CA 1
ATOM 5256 C C . VAL A 1 671 ? -0.571 3.593 -19.855 1.00 94.44 671 VAL A C 1
ATOM 5258 O O . VAL A 1 671 ? -1.103 2.555 -19.471 1.00 94.44 671 VAL A O 1
ATOM 5261 N N . GLY A 1 672 ? -1.231 4.754 -19.904 1.00 93.19 672 GLY A N 1
ATOM 5262 C CA . GLY A 1 672 ? -2.585 4.967 -19.389 1.00 93.19 672 GLY A CA 1
ATOM 5263 C C . GLY A 1 672 ? -2.620 5.397 -17.918 1.00 93.19 672 GLY A C 1
ATOM 5264 O O . GLY A 1 672 ? -1.590 5.520 -17.260 1.00 93.19 672 GLY A O 1
ATOM 5265 N N . GLU A 1 673 ? -3.831 5.633 -17.403 1.00 90.44 673 GLU A N 1
ATOM 5266 C CA . GLU A 1 673 ? -4.066 6.072 -16.012 1.00 90.44 673 GLU A CA 1
ATOM 5267 C C . GLU A 1 673 ? -4.480 4.938 -15.056 1.00 90.44 673 GLU A C 1
ATOM 5269 O O . GLU A 1 673 ? -4.587 5.172 -13.848 1.00 90.44 673 GLU A O 1
ATOM 5274 N N . GLU A 1 674 ? -4.727 3.738 -15.602 1.00 90.00 674 GLU A N 1
ATOM 5275 C CA . GLU A 1 674 ? -5.117 2.536 -14.850 1.00 90.00 674 GLU A CA 1
ATOM 5276 C C . GLU A 1 674 ? -4.051 2.082 -13.825 1.00 90.00 674 GLU A C 1
ATOM 5278 O O . GLU A 1 674 ? -4.438 1.850 -12.680 1.00 90.00 674 GLU A O 1
ATOM 5283 N N . PRO A 1 675 ? -2.746 1.948 -14.158 1.00 96.81 675 PRO A N 1
ATOM 5284 C CA . PRO A 1 675 ? -1.765 1.452 -13.192 1.00 96.81 675 PRO A CA 1
ATOM 5285 C C . PRO A 1 675 ? -1.471 2.470 -12.085 1.00 96.81 675 PRO A C 1
ATOM 5287 O O . PRO A 1 675 ? -1.426 3.680 -12.325 1.00 96.81 675 PRO A O 1
ATOM 5290 N N . LEU A 1 676 ? -1.188 1.966 -10.883 1.00 98.62 676 LEU A N 1
ATOM 5291 C CA . LEU A 1 676 ? -0.629 2.767 -9.797 1.00 98.62 676 LEU A CA 1
ATOM 5292 C C . LEU A 1 676 ? 0.801 3.183 -10.146 1.00 98.62 676 LEU A C 1
ATOM 5294 O O . LEU A 1 676 ? 1.637 2.357 -10.525 1.00 98.62 676 LEU A O 1
ATOM 5298 N N . ILE A 1 677 ? 1.095 4.471 -9.995 1.00 98.81 677 ILE A N 1
ATOM 5299 C CA . ILE A 1 677 ? 2.441 4.997 -10.226 1.00 98.81 677 ILE A CA 1
ATOM 5300 C C . ILE A 1 677 ? 3.217 4.893 -8.918 1.00 98.81 677 ILE A C 1
ATOM 5302 O O . ILE A 1 677 ? 2.858 5.541 -7.936 1.00 98.81 677 ILE A O 1
ATOM 5306 N N . MET A 1 678 ? 4.289 4.108 -8.898 1.00 98.69 678 MET A N 1
ATOM 5307 C CA . MET A 1 678 ? 5.178 4.017 -7.741 1.00 98.69 678 MET A CA 1
ATOM 5308 C C . MET A 1 678 ? 6.554 4.588 -8.067 1.00 98.69 678 MET A C 1
ATOM 5310 O O . MET A 1 678 ? 7.021 4.498 -9.202 1.00 98.69 678 MET A O 1
ATOM 5314 N N . THR A 1 679 ? 7.220 5.180 -7.086 1.00 98.69 679 THR A N 1
ATOM 5315 C CA . THR A 1 679 ? 8.614 5.589 -7.264 1.00 98.69 679 THR A CA 1
ATOM 5316 C C . THR A 1 679 ? 9.545 4.385 -7.147 1.00 98.69 679 THR A C 1
ATOM 5318 O O . THR A 1 679 ? 9.239 3.422 -6.437 1.00 98.69 679 THR A O 1
ATOM 5321 N N . ASP A 1 680 ? 10.701 4.450 -7.802 1.00 97.69 680 ASP A N 1
ATOM 5322 C CA . ASP A 1 680 ? 11.884 3.720 -7.336 1.00 97.69 680 ASP A CA 1
ATOM 5323 C C . ASP A 1 680 ? 12.312 4.251 -5.948 1.00 97.69 680 ASP A C 1
ATOM 5325 O O . ASP A 1 680 ? 11.710 5.203 -5.428 1.00 97.69 680 ASP A O 1
ATOM 5329 N N . ASP A 1 681 ? 13.296 3.624 -5.307 1.00 97.06 681 ASP A N 1
ATOM 5330 C CA . ASP A 1 681 ? 13.652 3.923 -3.918 1.00 97.06 681 ASP A CA 1
ATOM 5331 C C . ASP A 1 681 ? 14.069 5.394 -3.722 1.00 97.06 681 ASP A C 1
ATOM 5333 O O . ASP A 1 681 ? 14.987 5.907 -4.361 1.00 97.06 681 ASP A O 1
ATOM 5337 N N . LEU A 1 682 ? 13.350 6.113 -2.856 1.00 97.75 682 LEU A N 1
ATOM 5338 C CA . LEU A 1 682 ? 13.539 7.554 -2.665 1.00 97.75 682 LEU A CA 1
ATOM 5339 C C . LEU A 1 682 ? 14.670 7.918 -1.696 1.00 97.75 682 LEU A C 1
ATOM 5341 O O . LEU A 1 682 ? 15.351 8.916 -1.946 1.00 97.75 682 LEU A O 1
ATOM 5345 N N . PRO A 1 683 ? 14.922 7.156 -0.616 1.00 94.75 683 PRO A N 1
ATOM 5346 C CA . PRO A 1 683 ? 16.068 7.402 0.257 1.00 94.75 683 PRO A CA 1
ATOM 5347 C C . PRO A 1 683 ? 17.419 6.890 -0.277 1.00 94.75 683 PRO A C 1
ATOM 5349 O O . PRO A 1 683 ? 18.352 6.680 0.512 1.00 94.75 683 PRO A O 1
ATOM 5352 N N . GLN A 1 684 ? 17.557 6.708 -1.593 1.00 93.62 684 GLN A N 1
ATOM 5353 C CA . GLN A 1 684 ? 18.850 6.455 -2.223 1.00 93.62 684 GLN A CA 1
ATOM 5354 C C . GLN A 1 684 ? 19.799 7.653 -2.045 1.00 93.62 684 GLN A C 1
ATOM 5356 O O . GLN A 1 684 ? 19.379 8.818 -2.033 1.00 93.62 684 GLN A O 1
ATOM 5361 N N . GLN A 1 685 ? 21.096 7.366 -1.920 1.00 93.31 685 GLN A N 1
ATOM 5362 C CA . GLN A 1 685 ? 22.123 8.356 -1.582 1.00 93.31 685 GLN A CA 1
ATOM 5363 C C . GLN A 1 685 ? 22.118 9.540 -2.560 1.00 93.31 685 GLN A C 1
ATOM 5365 O O . GLN A 1 685 ? 22.117 10.698 -2.141 1.00 93.31 685 GLN A O 1
ATOM 5370 N N . SER A 1 686 ? 22.018 9.256 -3.858 1.00 94.88 686 SER A N 1
ATOM 5371 C CA . SER A 1 686 ? 22.045 10.265 -4.917 1.00 94.88 686 SER A CA 1
ATOM 5372 C C . SER A 1 686 ? 20.926 11.310 -4.830 1.00 94.88 686 SER A C 1
ATOM 5374 O O . SER A 1 686 ? 21.150 12.481 -5.155 1.00 94.88 686 SER A O 1
ATOM 5376 N N . LEU A 1 687 ? 19.731 10.925 -4.365 1.00 96.44 687 LEU A N 1
ATOM 5377 C CA . LEU A 1 687 ? 18.618 11.854 -4.165 1.00 96.44 687 LEU A CA 1
ATOM 5378 C C . LEU A 1 687 ? 18.766 12.637 -2.866 1.00 96.44 687 LEU A C 1
ATOM 5380 O O . LEU A 1 687 ? 18.555 13.847 -2.877 1.00 96.44 687 LEU A O 1
ATOM 5384 N N . ILE A 1 688 ? 19.152 11.974 -1.774 1.00 93.88 688 ILE A N 1
ATOM 5385 C CA . ILE A 1 688 ? 19.305 12.612 -0.460 1.00 93.88 688 ILE A CA 1
ATOM 5386 C C . ILE A 1 688 ? 20.447 13.641 -0.453 1.00 93.88 688 ILE A C 1
ATOM 5388 O O . ILE A 1 688 ? 20.336 14.671 0.212 1.00 93.88 688 ILE A O 1
ATOM 5392 N N . ASP A 1 689 ? 21.506 13.414 -1.232 1.00 93.94 689 ASP A N 1
ATOM 5393 C CA . ASP A 1 689 ? 22.609 14.371 -1.384 1.00 93.94 689 ASP A CA 1
ATOM 5394 C C . ASP A 1 689 ? 22.242 15.584 -2.247 1.00 93.94 689 ASP A C 1
ATOM 5396 O O . ASP A 1 689 ? 22.816 16.664 -2.083 1.00 93.94 689 ASP A O 1
ATOM 5400 N N . THR A 1 690 ? 21.287 15.423 -3.167 1.00 95.94 690 THR A N 1
ATOM 5401 C CA . THR A 1 690 ? 20.929 16.460 -4.147 1.00 95.94 690 THR A CA 1
ATOM 5402 C C . THR A 1 690 ? 19.715 17.279 -3.710 1.00 95.94 690 THR A C 1
ATOM 5404 O O . THR A 1 690 ? 19.664 18.492 -3.924 1.00 95.94 690 THR A O 1
ATOM 5407 N N . PHE A 1 691 ? 18.728 16.640 -3.083 1.00 96.81 691 PHE A N 1
ATOM 5408 C CA . PHE A 1 691 ? 17.446 17.236 -2.731 1.00 96.81 691 PHE A CA 1
ATOM 5409 C C . PHE A 1 691 ? 17.208 17.170 -1.227 1.00 96.81 691 PHE A C 1
ATOM 5411 O O . PHE A 1 691 ? 17.446 16.161 -0.569 1.00 96.81 691 PHE A O 1
ATOM 5418 N N . ALA A 1 692 ? 16.634 18.239 -0.673 1.00 97.12 692 ALA A N 1
ATOM 5419 C CA . ALA A 1 692 ? 16.119 18.180 0.687 1.00 97.12 692 ALA A CA 1
ATOM 5420 C C . ALA A 1 692 ? 15.025 17.104 0.786 1.00 97.12 692 ALA A C 1
ATOM 5422 O O . ALA A 1 692 ? 14.185 16.999 -0.112 1.00 97.12 692 ALA A O 1
ATOM 5423 N N . LEU A 1 693 ? 14.962 16.389 1.915 1.00 96.62 693 LEU A N 1
ATOM 5424 C CA . LEU A 1 693 ? 13.970 15.329 2.147 1.00 96.62 693 LEU A CA 1
ATOM 5425 C C . LEU A 1 693 ? 12.528 15.805 1.900 1.00 96.62 693 LEU A C 1
ATOM 5427 O O . LEU A 1 693 ? 11.707 15.061 1.371 1.00 96.62 693 LEU A O 1
ATOM 5431 N N . LYS A 1 694 ? 12.228 17.082 2.189 1.00 97.50 694 LYS A N 1
ATOM 5432 C CA . LYS A 1 694 ? 10.933 17.681 1.838 1.00 97.50 694 LYS A CA 1
ATOM 5433 C C . LYS A 1 694 ? 10.621 17.587 0.344 1.00 97.50 694 LYS A C 1
ATOM 5435 O O . LYS A 1 694 ? 9.507 17.215 -0.013 1.00 97.50 694 LYS A O 1
ATOM 5440 N N . GLY A 1 695 ? 11.581 17.911 -0.518 1.00 97.75 695 GLY A N 1
ATOM 5441 C CA . GLY A 1 695 ? 11.453 17.759 -1.968 1.00 97.75 695 GLY A CA 1
ATOM 5442 C C . GLY A 1 695 ? 11.273 16.300 -2.385 1.00 97.75 695 GLY A C 1
ATOM 5443 O O . GLY A 1 695 ? 10.335 16.000 -3.114 1.00 97.75 695 GLY A O 1
ATOM 5444 N N . VAL A 1 696 ? 12.101 15.401 -1.843 1.00 97.94 696 VAL A N 1
ATOM 5445 C CA . VAL A 1 696 ? 12.059 13.950 -2.117 1.00 97.94 696 VAL A CA 1
ATOM 5446 C C . VAL A 1 696 ? 10.685 13.332 -1.825 1.00 97.94 696 VAL A C 1
ATOM 5448 O O . VAL A 1 696 ? 10.252 12.434 -2.533 1.00 97.94 696 VAL A O 1
ATOM 5451 N N . VAL A 1 697 ? 9.967 13.833 -0.818 1.00 97.88 697 VAL A N 1
ATOM 5452 C CA . VAL A 1 697 ? 8.632 13.335 -0.444 1.00 97.88 697 VAL A CA 1
ATOM 5453 C C . VAL A 1 697 ? 7.517 14.041 -1.214 1.00 97.88 697 VAL A C 1
ATOM 5455 O O . VAL A 1 697 ? 6.589 13.408 -1.712 1.00 97.88 697 VAL A O 1
ATOM 5458 N N . THR A 1 698 ? 7.570 15.372 -1.290 1.00 98.50 698 THR A N 1
ATOM 5459 C CA . THR A 1 698 ? 6.436 16.170 -1.787 1.00 98.50 698 THR A CA 1
ATOM 5460 C C . THR A 1 698 ? 6.378 16.270 -3.303 1.00 98.50 698 THR A C 1
ATOM 5462 O O . THR A 1 698 ? 5.278 16.312 -3.854 1.00 98.50 698 THR A O 1
ATOM 5465 N N . LEU A 1 699 ? 7.526 16.311 -3.987 1.00 98.62 699 LEU A N 1
ATOM 5466 C CA . LEU A 1 699 ? 7.562 16.492 -5.437 1.00 98.62 699 LEU A CA 1
ATOM 5467 C C . LEU A 1 699 ? 6.979 15.284 -6.185 1.00 98.62 699 LEU A C 1
ATOM 5469 O O . LEU A 1 699 ? 6.123 15.523 -7.034 1.00 98.62 699 LEU A O 1
ATOM 5473 N N . PRO A 1 700 ? 7.299 14.016 -5.846 1.00 98.69 700 PRO A N 1
ATOM 5474 C CA . PRO A 1 700 ? 6.666 12.873 -6.508 1.00 98.69 700 PRO A CA 1
ATOM 5475 C C . PRO A 1 700 ? 5.143 12.840 -6.347 1.00 98.69 700 PRO A C 1
ATOM 5477 O O . PRO A 1 700 ? 4.417 12.602 -7.313 1.00 98.69 700 PRO A O 1
ATOM 5480 N N . ILE A 1 701 ? 4.626 13.138 -5.148 1.00 98.56 701 ILE A N 1
ATOM 5481 C CA . ILE A 1 701 ? 3.174 13.161 -4.901 1.00 98.56 701 ILE A CA 1
ATOM 5482 C C . ILE A 1 701 ? 2.487 14.241 -5.737 1.00 98.56 701 ILE A C 1
ATOM 5484 O O . ILE A 1 701 ? 1.448 13.969 -6.348 1.00 98.56 701 ILE A O 1
ATOM 5488 N N . LYS A 1 702 ? 3.072 15.446 -5.802 1.00 98.31 702 LYS A N 1
ATOM 5489 C CA . LYS A 1 702 ? 2.578 16.539 -6.655 1.00 98.31 702 LYS A CA 1
ATOM 5490 C C . LYS A 1 702 ? 2.642 16.171 -8.137 1.00 98.31 702 LYS A C 1
ATOM 5492 O O . LYS A 1 702 ? 1.675 16.410 -8.851 1.00 98.31 702 LYS A O 1
ATOM 5497 N N . ALA A 1 703 ? 3.723 15.514 -8.561 1.00 98.25 703 ALA A N 1
ATOM 5498 C CA . ALA A 1 703 ? 3.894 15.022 -9.925 1.00 98.25 703 ALA A CA 1
ATOM 5499 C C . ALA A 1 703 ? 2.829 13.988 -10.317 1.00 98.25 703 ALA A C 1
ATOM 5501 O O . ALA A 1 703 ? 2.426 13.914 -11.477 1.00 98.25 703 ALA A O 1
ATOM 5502 N N . GLY A 1 704 ? 2.327 13.229 -9.342 1.00 97.88 704 GLY A N 1
ATOM 5503 C CA . GLY A 1 704 ? 1.252 12.264 -9.532 1.00 97.88 704 GLY A CA 1
ATOM 5504 C C . GLY A 1 704 ? 1.644 10.821 -9.235 1.00 97.88 704 GLY A C 1
ATOM 5505 O O . GLY A 1 704 ? 0.915 9.932 -9.663 1.00 97.88 704 GLY A O 1
ATOM 5506 N N . ALA A 1 705 ? 2.747 10.585 -8.517 1.00 98.56 705 ALA A N 1
ATOM 5507 C CA . ALA A 1 705 ? 3.042 9.282 -7.930 1.00 98.56 705 ALA A CA 1
ATOM 5508 C C . ALA A 1 705 ? 1.998 8.940 -6.859 1.00 98.56 705 ALA A C 1
ATOM 5510 O O . ALA A 1 705 ? 1.607 9.800 -6.063 1.00 98.56 705 ALA A O 1
ATOM 5511 N N . ASP A 1 706 ? 1.532 7.697 -6.864 1.00 98.75 706 ASP A N 1
ATOM 5512 C CA . ASP A 1 706 ? 0.543 7.171 -5.929 1.00 98.75 706 ASP A CA 1
ATOM 5513 C C . ASP A 1 706 ? 1.205 6.460 -4.742 1.00 98.75 706 ASP A C 1
ATOM 5515 O O . ASP A 1 706 ? 0.638 6.462 -3.654 1.00 98.75 706 ASP A O 1
ATOM 5519 N N . ILE A 1 707 ? 2.405 5.897 -4.934 1.00 98.81 707 ILE A N 1
ATOM 5520 C CA . ILE A 1 707 ? 3.176 5.199 -3.898 1.00 98.81 707 ILE A CA 1
ATOM 5521 C C . ILE A 1 707 ? 4.628 5.695 -3.862 1.00 98.81 707 ILE A C 1
ATOM 5523 O O . ILE A 1 707 ? 5.290 5.799 -4.894 1.00 98.81 707 ILE A O 1
ATOM 5527 N N . LEU A 1 708 ? 5.126 5.955 -2.654 1.00 98.81 708 LEU A N 1
ATOM 5528 C CA . LEU A 1 708 ? 6.501 6.326 -2.336 1.00 98.81 708 LEU A CA 1
ATOM 5529 C C . LEU A 1 708 ? 7.248 5.115 -1.769 1.00 98.81 708 LEU A C 1
ATOM 5531 O O . LEU A 1 708 ? 6.891 4.603 -0.703 1.00 98.81 708 LEU A O 1
ATOM 5535 N N . THR A 1 709 ? 8.302 4.682 -2.456 1.00 98.62 709 THR A N 1
ATOM 5536 C CA . THR A 1 709 ? 9.148 3.566 -2.008 1.00 98.62 709 THR A CA 1
ATOM 5537 C C . THR A 1 709 ? 10.252 4.070 -1.074 1.00 98.62 709 THR A C 1
ATOM 5539 O O . THR A 1 709 ? 11.038 4.939 -1.445 1.00 98.62 709 THR A O 1
ATOM 5542 N N . PHE A 1 710 ? 10.286 3.542 0.153 1.00 97.56 710 PHE A N 1
ATOM 5543 C CA . PHE A 1 710 ? 11.227 3.896 1.223 1.00 97.56 710 PHE A CA 1
ATOM 5544 C C . PHE A 1 710 ? 11.814 2.620 1.845 1.00 97.56 710 PHE A C 1
ATOM 5546 O O . PHE A 1 710 ? 11.372 2.163 2.901 1.00 97.56 710 PHE A O 1
ATOM 5553 N N . SER A 1 711 ? 12.797 2.013 1.185 1.00 92.94 711 SER A N 1
ATOM 5554 C CA . SER A 1 711 ? 13.390 0.730 1.580 1.00 92.94 711 SER A CA 1
ATOM 5555 C C . SER A 1 711 ? 14.881 0.795 1.903 1.00 92.94 711 SER A C 1
ATOM 5557 O O . SER A 1 711 ? 15.329 0.085 2.810 1.00 92.94 711 SER A O 1
ATOM 5559 N N . LEU A 1 712 ? 15.650 1.662 1.241 1.00 83.75 712 LEU A N 1
ATOM 5560 C CA . LEU A 1 712 ? 17.001 2.019 1.675 1.00 83.75 712 LEU A CA 1
ATOM 5561 C C . LEU A 1 712 ? 16.899 3.128 2.713 1.00 83.75 712 LEU A C 1
ATOM 5563 O O . LEU A 1 712 ? 15.925 3.868 2.712 1.00 83.75 712 LEU A O 1
ATOM 5567 N N . ASN A 1 713 ? 17.862 3.215 3.639 1.00 84.25 713 ASN A N 1
ATOM 5568 C CA . ASN A 1 713 ? 17.991 4.295 4.637 1.00 84.25 713 ASN A CA 1
ATOM 5569 C C . ASN A 1 713 ? 16.668 4.757 5.299 1.00 84.25 713 ASN A C 1
ATOM 5571 O O . ASN A 1 713 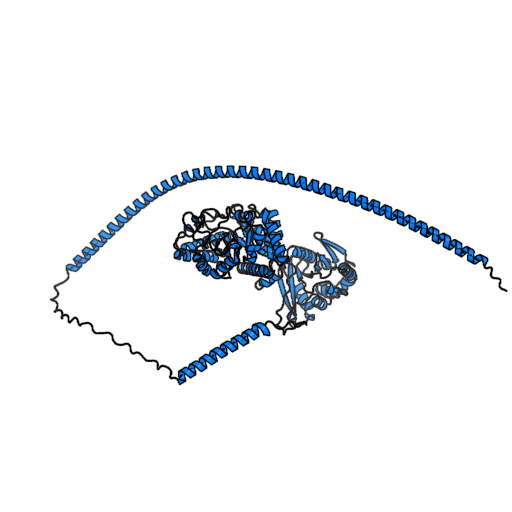? 16.525 5.911 5.713 1.00 84.25 713 ASN A O 1
ATOM 5575 N N . TRP A 1 714 ? 15.673 3.872 5.379 1.00 89.38 714 TRP A N 1
ATOM 5576 C CA . TRP A 1 714 ? 14.300 4.248 5.705 1.00 89.38 714 TRP A CA 1
ATOM 5577 C C . TRP A 1 714 ? 14.177 4.578 7.191 1.00 89.38 714 TRP A C 1
ATOM 5579 O O . TRP A 1 714 ? 13.411 5.456 7.564 1.00 89.38 714 TRP A O 1
ATOM 5589 N N . GLU A 1 715 ? 14.981 3.936 8.040 1.00 88.00 715 GLU A N 1
ATOM 5590 C CA . GLU A 1 715 ? 14.971 4.124 9.497 1.00 88.00 715 GLU A CA 1
ATOM 5591 C C . GLU A 1 715 ? 15.176 5.590 9.890 1.00 88.00 715 GLU A C 1
ATOM 5593 O O . GLU A 1 715 ? 14.547 6.088 10.823 1.00 88.00 715 GLU A O 1
ATOM 5598 N N . THR A 1 716 ? 16.049 6.293 9.164 1.00 87.94 716 THR A N 1
ATOM 5599 C CA . THR A 1 716 ? 16.393 7.690 9.444 1.00 87.94 716 THR A CA 1
ATOM 5600 C C . THR A 1 716 ? 15.510 8.681 8.692 1.00 87.94 716 THR A C 1
ATOM 5602 O O . THR A 1 716 ? 15.364 9.816 9.142 1.00 87.94 716 THR A O 1
ATOM 5605 N N . THR A 1 717 ? 14.909 8.276 7.569 1.00 92.81 717 THR A N 1
ATOM 5606 C CA . THR A 1 717 ? 14.184 9.180 6.662 1.00 92.81 717 THR A CA 1
ATOM 5607 C C . THR A 1 717 ? 12.664 9.057 6.757 1.00 92.81 717 THR A C 1
ATOM 5609 O O . THR A 1 717 ? 11.972 10.068 6.665 1.00 92.81 717 THR A O 1
ATOM 5612 N N . LEU A 1 718 ? 12.125 7.859 6.994 1.00 96.00 718 LEU A N 1
ATOM 5613 C CA . LEU A 1 718 ? 10.688 7.577 6.970 1.00 96.00 718 LEU A CA 1
ATOM 5614 C C . LEU A 1 718 ? 9.885 8.357 8.027 1.00 96.00 718 LEU A C 1
ATOM 5616 O O . LEU A 1 718 ? 8.863 8.933 7.650 1.00 96.00 718 LEU A O 1
ATOM 5620 N N . PRO A 1 719 ? 10.296 8.447 9.313 1.00 93.62 719 PRO A N 1
ATOM 5621 C CA . PRO A 1 719 ? 9.516 9.192 10.306 1.00 93.62 719 PRO A CA 1
ATOM 5622 C C . PRO A 1 719 ? 9.337 10.665 9.920 1.00 93.62 719 PRO A C 1
ATOM 5624 O O . PRO A 1 719 ? 8.248 11.229 10.031 1.00 93.62 719 PRO A O 1
ATOM 5627 N N . GLU A 1 720 ? 10.409 11.272 9.411 1.00 95.81 720 GLU A N 1
ATOM 5628 C CA . GLU A 1 720 ? 10.408 12.657 8.953 1.00 95.81 720 GLU A CA 1
ATOM 5629 C C . GLU A 1 720 ? 9.639 12.815 7.635 1.00 95.81 720 GLU A C 1
ATOM 5631 O O . GLU A 1 720 ? 8.909 13.789 7.463 1.00 95.81 720 GLU A O 1
ATOM 5636 N N . ALA A 1 721 ? 9.719 11.837 6.730 1.00 97.88 721 ALA A N 1
ATOM 5637 C CA . ALA A 1 721 ? 8.961 11.830 5.484 1.00 97.88 721 ALA A CA 1
ATOM 5638 C C . ALA A 1 721 ? 7.443 11.792 5.714 1.00 97.88 721 ALA A C 1
ATOM 5640 O O . ALA A 1 721 ? 6.706 12.576 5.110 1.00 97.88 721 ALA A O 1
ATOM 5641 N N . VAL A 1 722 ? 6.971 10.936 6.626 1.00 97.31 722 VAL A N 1
ATOM 5642 C CA . VAL A 1 722 ? 5.551 10.863 7.009 1.00 97.31 722 VAL A CA 1
ATOM 5643 C C . VAL A 1 722 ? 5.086 12.196 7.597 1.00 97.31 722 VAL A C 1
ATOM 5645 O O . VAL A 1 722 ? 4.036 12.705 7.200 1.00 97.31 722 VAL A O 1
ATOM 5648 N N . ARG A 1 723 ? 5.889 12.804 8.485 1.00 96.56 723 ARG A N 1
ATOM 5649 C CA . ARG A 1 723 ? 5.596 14.118 9.079 1.00 96.56 723 ARG A CA 1
ATOM 5650 C C . ARG A 1 723 ? 5.512 15.216 8.018 1.00 96.56 723 ARG A C 1
ATOM 5652 O O . ARG A 1 723 ? 4.560 15.991 8.012 1.00 96.56 723 ARG A O 1
ATOM 5659 N N . ILE A 1 724 ? 6.480 15.263 7.104 1.00 98.38 724 ILE A N 1
ATOM 5660 C CA . ILE A 1 724 ? 6.509 16.219 5.991 1.00 98.38 724 ILE A CA 1
ATOM 5661 C C . ILE A 1 724 ? 5.234 16.113 5.155 1.00 98.38 724 ILE A C 1
ATOM 5663 O O . ILE A 1 724 ? 4.615 17.134 4.864 1.00 98.38 724 ILE A O 1
ATOM 5667 N N . LEU A 1 725 ? 4.826 14.898 4.776 1.00 98.06 725 LEU A N 1
ATOM 5668 C CA . LEU A 1 725 ? 3.640 14.714 3.943 1.00 98.06 725 LEU A CA 1
ATOM 5669 C C . LEU A 1 725 ? 2.360 15.104 4.696 1.00 98.06 725 LEU A C 1
ATOM 5671 O O . LEU A 1 725 ? 1.503 15.778 4.129 1.00 98.06 725 LEU A O 1
ATOM 5675 N N . GLN A 1 726 ? 2.263 14.768 5.986 1.00 96.62 726 GLN A N 1
ATOM 5676 C CA . GLN A 1 726 ? 1.165 15.209 6.856 1.00 96.62 726 GLN A CA 1
ATOM 5677 C C . GLN A 1 726 ? 1.055 16.732 6.904 1.00 96.62 726 GLN A C 1
ATOM 5679 O O . GLN A 1 726 ? -0.025 17.277 6.675 1.00 96.62 726 GLN A O 1
ATOM 5684 N N . GLU A 1 727 ? 2.166 17.427 7.136 1.00 96.25 727 GLU A N 1
ATOM 5685 C CA . GLU A 1 727 ? 2.199 18.889 7.190 1.00 96.25 727 GLU A CA 1
ATOM 5686 C C . GLU A 1 727 ? 1.879 19.525 5.838 1.00 96.25 727 GLU A C 1
ATOM 5688 O O . GLU A 1 727 ? 1.122 20.495 5.774 1.00 96.25 727 GLU A O 1
ATOM 5693 N N . SER A 1 728 ? 2.397 18.974 4.739 1.00 97.88 728 SER A N 1
ATOM 5694 C CA . SER A 1 728 ? 2.081 19.466 3.397 1.00 97.88 728 SER A CA 1
ATOM 5695 C C . SER A 1 728 ? 0.597 19.309 3.055 1.00 97.88 728 SER A C 1
ATOM 5697 O O . SER A 1 728 ? 0.044 20.186 2.396 1.00 97.88 728 SER A O 1
ATOM 5699 N N . VAL A 1 729 ? -0.087 18.268 3.543 1.00 97.06 729 VAL A N 1
ATOM 5700 C CA . VAL A 1 729 ? -1.542 18.138 3.354 1.00 97.06 729 VAL A CA 1
ATOM 5701 C C . VAL A 1 729 ? -2.313 19.098 4.258 1.00 97.06 729 VAL A C 1
ATOM 5703 O O . VAL A 1 729 ? -3.197 19.815 3.797 1.00 97.06 729 VAL A O 1
ATOM 5706 N N . GLN A 1 730 ? -1.942 19.185 5.537 1.00 93.19 730 GLN A N 1
ATOM 5707 C CA . GLN A 1 730 ? -2.599 20.073 6.506 1.00 93.19 730 GLN A CA 1
ATOM 5708 C C . GLN A 1 730 ? -2.475 21.558 6.138 1.00 93.19 730 GLN A C 1
ATOM 5710 O O . GLN A 1 730 ? -3.383 22.343 6.402 1.00 93.19 730 GLN A O 1
ATOM 5715 N N . THR A 1 731 ? -1.357 21.950 5.527 1.00 93.94 731 THR A N 1
ATOM 5716 C CA . THR A 1 731 ? -1.122 23.325 5.057 1.00 93.94 731 THR A CA 1
ATOM 5717 C C . THR A 1 731 ? -1.742 23.614 3.688 1.00 93.94 731 THR A C 1
ATOM 5719 O O . THR A 1 731 ? -1.719 24.763 3.248 1.00 93.94 731 THR A O 1
ATOM 5722 N N . GLY A 1 732 ? -2.296 22.601 3.012 1.00 94.75 732 GLY A N 1
ATOM 5723 C CA . GLY A 1 732 ? -2.851 22.715 1.662 1.00 94.75 732 GLY A CA 1
ATOM 5724 C C . GLY A 1 732 ? -1.802 22.798 0.548 1.00 94.75 732 GLY A C 1
ATOM 5725 O O . GLY A 1 732 ? -2.159 23.064 -0.597 1.00 94.75 732 GLY A O 1
ATOM 5726 N N . GLU A 1 733 ? -0.517 22.571 0.849 1.00 96.81 733 GLU A N 1
ATOM 5727 C CA . GLU A 1 733 ? 0.545 22.445 -0.161 1.00 96.81 733 GLU A CA 1
ATOM 5728 C C . GLU A 1 733 ? 0.299 21.243 -1.090 1.00 96.81 733 GLU A C 1
ATOM 5730 O O . GLU A 1 733 ? 0.622 21.295 -2.279 1.00 96.81 733 GLU A O 1
ATOM 5735 N N . ILE A 1 734 ? -0.271 20.169 -0.544 1.00 98.00 734 ILE A N 1
ATOM 5736 C CA . ILE A 1 734 ? -0.826 19.035 -1.281 1.00 98.00 734 ILE A CA 1
ATOM 5737 C C . ILE A 1 734 ? -2.302 18.950 -0.901 1.00 98.00 734 ILE A C 1
ATOM 5739 O O . ILE A 1 734 ? -2.637 18.948 0.280 1.00 98.00 734 ILE A O 1
ATOM 5743 N N . SER A 1 735 ? -3.199 18.911 -1.884 1.00 97.06 735 SER A N 1
ATOM 5744 C CA . SER A 1 735 ? -4.630 18.866 -1.585 1.00 97.06 735 SER A CA 1
ATOM 5745 C C . SER A 1 735 ? -5.034 17.504 -1.018 1.00 97.06 735 SER A C 1
ATOM 5747 O O . SER A 1 735 ? -4.444 16.473 -1.356 1.00 97.06 735 SER A O 1
ATOM 5749 N N . GLN A 1 736 ? -6.068 17.481 -0.176 1.00 94.50 736 GLN A N 1
ATOM 5750 C CA . GLN A 1 736 ? -6.593 16.219 0.335 1.00 94.50 736 GLN A CA 1
ATOM 5751 C C . GLN A 1 736 ? -7.134 15.351 -0.810 1.00 94.50 736 GLN A C 1
ATOM 5753 O O . GLN A 1 736 ? -6.925 14.145 -0.802 1.00 94.50 736 GLN A O 1
ATOM 5758 N N . GLU A 1 737 ? -7.720 15.957 -1.846 1.00 96.12 737 GLU A N 1
ATOM 5759 C CA . GLU A 1 737 ? -8.207 15.254 -3.037 1.00 96.12 737 GLU A CA 1
ATOM 5760 C C . GLU A 1 737 ? -7.083 14.514 -3.777 1.00 96.12 737 GLU A C 1
ATOM 5762 O O . GLU A 1 737 ? -7.314 13.431 -4.313 1.00 96.12 737 GLU A O 1
ATOM 5767 N N . ARG A 1 738 ? -5.851 15.057 -3.795 1.00 97.31 738 ARG A N 1
ATOM 5768 C CA . ARG A 1 738 ? -4.697 14.372 -4.399 1.00 97.31 738 ARG A CA 1
ATOM 5769 C C . ARG A 1 738 ? -4.372 13.085 -3.646 1.00 97.31 738 ARG A C 1
ATOM 5771 O O . ARG A 1 738 ? -4.100 12.079 -4.299 1.00 97.31 738 ARG A O 1
ATOM 5778 N N . ILE A 1 739 ? -4.397 13.129 -2.314 1.00 98.06 739 ILE A N 1
ATOM 5779 C CA . ILE A 1 739 ? -4.156 11.965 -1.452 1.00 98.06 739 ILE A CA 1
ATOM 5780 C C . ILE A 1 739 ? -5.303 10.968 -1.590 1.00 98.06 739 ILE A C 1
ATOM 5782 O O . ILE A 1 739 ? -5.062 9.798 -1.868 1.00 98.06 739 ILE A O 1
ATOM 5786 N N . ASP A 1 740 ? -6.540 11.444 -1.474 1.00 96.56 740 ASP A N 1
ATOM 5787 C CA . ASP A 1 740 ? -7.755 10.637 -1.543 1.00 96.56 740 ASP A CA 1
ATOM 5788 C C . ASP A 1 740 ? -7.850 9.880 -2.878 1.00 96.56 740 ASP A C 1
ATOM 5790 O O . ASP A 1 740 ? -8.169 8.693 -2.886 1.00 96.56 740 ASP A O 1
ATOM 5794 N N . GLY A 1 741 ? -7.458 10.510 -3.992 1.00 96.00 741 GLY A N 1
ATOM 5795 C CA . GLY A 1 741 ? -7.370 9.852 -5.297 1.00 96.00 741 GLY A CA 1
ATOM 5796 C C . GLY A 1 741 ? -6.346 8.710 -5.356 1.00 96.00 741 GLY A C 1
ATOM 5797 O O . GLY A 1 741 ? -6.652 7.658 -5.915 1.00 96.00 741 GLY A O 1
ATOM 5798 N N . SER A 1 742 ? -5.153 8.874 -4.765 1.00 97.81 742 SER A N 1
ATOM 5799 C CA . SER A 1 742 ? -4.160 7.786 -4.679 1.00 97.81 742 SER A CA 1
ATOM 5800 C C . SER A 1 742 ? -4.647 6.656 -3.779 1.00 97.81 742 SER A C 1
ATOM 5802 O O . SER A 1 742 ? -4.580 5.488 -4.154 1.00 97.81 742 SER A O 1
ATOM 5804 N N . VAL A 1 743 ? -5.155 7.004 -2.592 1.00 97.44 743 VAL A N 1
ATOM 5805 C CA . VAL A 1 743 ? -5.621 6.023 -1.609 1.00 97.44 743 VAL A CA 1
ATOM 5806 C C . VAL A 1 743 ? -6.785 5.223 -2.179 1.00 97.44 743 VAL A C 1
ATOM 5808 O O . VAL A 1 743 ? -6.751 4.005 -2.065 1.00 97.44 743 VAL A O 1
ATOM 5811 N N . SER A 1 744 ? -7.750 5.851 -2.864 1.00 95.19 744 SER A N 1
ATOM 5812 C CA . SER A 1 744 ? -8.857 5.125 -3.511 1.00 95.19 744 SER A CA 1
ATOM 5813 C C . SER A 1 744 ? -8.336 4.032 -4.437 1.00 95.19 744 SER A C 1
ATOM 5815 O O . SER A 1 744 ? -8.676 2.871 -4.245 1.00 95.19 744 SER A O 1
ATOM 5817 N N . LYS A 1 745 ? -7.412 4.359 -5.353 1.00 96.00 745 LYS A N 1
ATOM 5818 C CA . LYS A 1 745 ? -6.810 3.372 -6.264 1.00 96.00 745 LYS A CA 1
ATOM 5819 C C . LYS A 1 745 ? -6.091 2.240 -5.521 1.00 96.00 745 LYS A C 1
ATOM 5821 O O . LYS A 1 745 ? -6.184 1.080 -5.916 1.00 96.00 745 LYS A O 1
ATOM 5826 N N . ILE A 1 746 ? -5.369 2.565 -4.446 1.00 97.75 746 ILE A N 1
ATOM 5827 C CA . ILE A 1 746 ? -4.659 1.581 -3.614 1.00 97.75 746 ILE A CA 1
ATOM 5828 C C . ILE A 1 746 ? -5.649 0.628 -2.940 1.00 97.75 746 ILE A C 1
ATOM 5830 O O . ILE A 1 746 ? -5.452 -0.587 -2.976 1.00 97.75 746 ILE A O 1
ATOM 5834 N N . ILE A 1 747 ? -6.714 1.167 -2.344 1.00 94.69 747 ILE A N 1
ATOM 5835 C CA . ILE A 1 747 ? -7.766 0.378 -1.704 1.00 94.69 747 ILE A CA 1
ATOM 5836 C C . ILE A 1 747 ? -8.503 -0.471 -2.743 1.00 94.69 747 ILE A C 1
ATOM 5838 O O . ILE A 1 747 ? -8.635 -1.670 -2.525 1.00 94.69 747 ILE A O 1
ATOM 5842 N N . GLU A 1 748 ? -8.907 0.099 -3.881 1.00 93.50 748 GLU A N 1
ATOM 5843 C CA . GLU A 1 748 ? -9.559 -0.620 -4.986 1.00 93.50 748 GLU A CA 1
ATOM 5844 C C . GLU A 1 748 ? -8.719 -1.806 -5.452 1.00 93.50 748 GLU A C 1
ATOM 5846 O O . GLU A 1 748 ? -9.232 -2.916 -5.586 1.00 93.50 748 GLU A O 1
ATOM 5851 N N . LEU A 1 749 ? -7.413 -1.602 -5.650 1.00 95.56 749 LEU A N 1
ATOM 5852 C CA . LEU A 1 749 ? -6.529 -2.676 -6.079 1.00 95.56 749 LEU A CA 1
ATOM 5853 C C . LEU A 1 749 ? -6.412 -3.777 -5.021 1.00 95.56 749 LEU A C 1
ATOM 5855 O O . LEU A 1 749 ? -6.472 -4.961 -5.350 1.00 95.56 749 LEU A O 1
ATOM 5859 N N . LYS A 1 750 ? -6.264 -3.407 -3.746 1.00 94.50 750 LYS A N 1
ATOM 5860 C CA . LYS A 1 750 ? -6.215 -4.376 -2.647 1.00 94.50 750 LYS A CA 1
ATOM 5861 C C . LYS A 1 750 ? -7.537 -5.143 -2.514 1.00 94.50 750 LYS A C 1
ATOM 5863 O O . LYS A 1 750 ? -7.498 -6.354 -2.343 1.00 94.50 750 LYS A O 1
ATOM 5868 N N . GLN A 1 751 ? -8.683 -4.478 -2.644 1.00 88.19 751 GLN A N 1
ATOM 5869 C CA . GLN A 1 751 ? -10.005 -5.117 -2.630 1.00 88.19 751 GLN A CA 1
ATOM 5870 C C . GLN A 1 751 ? -10.241 -6.018 -3.845 1.00 88.19 751 GLN A C 1
ATOM 5872 O O . GLN A 1 751 ? -10.949 -7.009 -3.743 1.00 88.19 751 GLN A O 1
ATOM 5877 N N . ALA A 1 752 ? -9.676 -5.683 -5.006 1.00 88.44 752 ALA A N 1
ATOM 5878 C CA . ALA A 1 752 ? -9.748 -6.538 -6.187 1.00 88.44 752 ALA A CA 1
ATOM 5879 C C . ALA A 1 752 ? -8.822 -7.763 -6.086 1.00 88.44 752 ALA A C 1
ATOM 5881 O O . ALA A 1 752 ? -9.061 -8.768 -6.757 1.00 88.44 752 ALA A O 1
ATOM 5882 N N . TYR A 1 753 ? -7.748 -7.665 -5.297 1.00 88.81 753 TYR A N 1
ATOM 5883 C CA . TYR A 1 753 ? -6.759 -8.725 -5.120 1.00 88.81 753 TYR A CA 1
ATOM 5884 C C . TYR A 1 753 ? -7.166 -9.771 -4.070 1.00 88.81 753 TYR A C 1
ATOM 5886 O O . TYR A 1 753 ? -6.981 -10.967 -4.308 1.00 88.81 753 TYR A O 1
ATOM 5894 N N . TYR A 1 754 ? -7.656 -9.324 -2.909 1.00 77.94 754 TYR A N 1
ATOM 5895 C CA . TYR A 1 754 ? -8.073 -10.180 -1.791 1.00 77.94 754 TYR A CA 1
ATOM 5896 C C . TYR A 1 754 ? -9.552 -10.540 -1.873 1.00 77.94 754 TYR A C 1
ATOM 5898 O O . TYR A 1 754 ? -9.876 -11.707 -1.548 1.00 77.94 754 TYR A O 1
#

Sequence (754 aa):
MLETNPNKITNLSDQKEEKDLLAREEVKTMEKDTSHLREIEARRERERLARIKTAEEIAREKEREGLAEKSALARDLAEQEAKAREERIIKMRETRAVEESAQAQAKTEQAEIATGEFRGALKETQAKEEELRKKFLDRVEARAEGREEAPPLPPVPPTLPIVEEKKSPEIPKTFVKKPGPGQKLWIRIVLGLLILAILAAAATFGYWYFVVRGGPETTAPVNRIPEQKELVIPPPLFYVENTQTVKIAETSEVPFVLAQFVQTETALSSVNRILFEDTKNTEVLGLKGLFDSLGIITPNGFYNKVADDPTFFIYSQEEGNRLGLVVKINNQEGLAEMIKLWEGTMEENFQGLFGLLGKNEPALSSSFKDAKYQEISFRFQTFTREDLGIVYAIFDDYFILTTSWKSMEKALDKLKEAPMSHFFSPGIGAEFVLANMDLKGKIGQLFFIGINGTTLTQETENLIASVQPGGILLLKKNIVDEDQTKELIRGLQKVALENYGIPLFIGVDQEGGVISPVNFIREKTGQSEIKTADQAYAVGLGRGAELRDLGINLNLAPVLDVAQPGDFLFSRAFQATDSQADAFAKALIAGQKTASILTAVKHFPGYGDIAFDPEDTLATLDETPPIALFKTAAQAKPEFVMTSNVIYSKIDAELPFSFSEKGIALLKESVGEEPLIMTDDLPQQSLIDTFALKGVVTLPIKAGADILTFSLNWETTLPEAVRILQESVQTGEISQERIDGSVSKIIELKQAYY

Secondary structure (DSSP, 8-state):
-----GGGTHHHHHHHHHHHHHHHHHHHHHHHHHHHHHHHHHHHHHHHHHHHHHHHHHHHHHHHHHHHHHHHHHHHHHHHHHHHHHHHHHHHHHHHHHHHHHHHHHHHHHHHHHHHHHHHHHHHHHHHHHHHHHHHHHHHHHHHTT----PPPPPPPPP---------PPP------PPPHHHHHHHHHHHHHHHHHHHHHHHHHHIIIIIITT-----S-----PPP----PPPPSS--SEEEEEEESSGGGHHHHHHHHHHS---TT-EEEEEEEETTTTEE--HHHHHHHTT--PPTTGGGTB-S--EEEEEEETTEEEEEEEEEBS--TTHHHHHHHHTTTHHHHTHHHHHHTT--S--SSSS-EEEEETTEEEEEEEEETTTEEEEEEEETTEEEEESSHHHHHHHHHHHHH-STTSTT-TT--HHHHHHH--HHHHHHHTEEEE--SSS--HHHHHHHHHH--SEEEEPGGG---HHHHHHHHHHHHHHHHHHHS-PPEEEE---BTTB-S-TTSS----GGG--SHHHHHHHHHHHHHHHHHHT--EE---B-----TTSTTTTTS--S-HHHHHHHHHHHHHHHHHTT-EEEEEEES--TT--S-TTTS-EEESS----HHHHHHGGG--SEEEEP-EEETTT-SSSBGGG-HHHHHHHHHHH-SSSEEEESPTT-HHHHHHS-HHHHHHHHHHHT-SBEEE-SSHHHHHHHHHHHHHHHHHTTSS-HHHHHHHHHHHHHHHHHH-

Foldseek 3Di:
DDDDDPVVVVVVVVVVVVVVVVVVVVVVVVVVVVVVVVVVVVVVVVVVVVVVVVVVVVVVVVVVVVVVVVVVVVVVVVVVVVVVVVVVVVVVVVVVVVVVVVVVVVVVVVVVVVVVVVVVVVVVVVVVVVVVVVVVVVVVVVVVVDDDDDDDDDDDDDDDDDDDDDDDDDDPPPPPPDDPPVVVVVVVVVVVVVVVVVVVVVVVVCCCVCDVVVPDDDDDDDDDDDDDDAEDQDDALFDFPEEEEAEDCDLLCLLVVVLVVQVDDDDAFGKYFYWYAHPVPSYTFFPVSNLVNLQADAFPCQPVQWDRRWRWIWHQHPLTIKIKIKTFTPHPVCNVVRVVVCQQCRCVNNVSVVVSVVQPDDFPDNGWDWDDDPNFIWIWTHRDPSFATWIWGDDPRITMTMGGPVVVNSVVVRSLQGQADLLQDPPSALVNLLVPDDPQLLLQLQEAEEDAAQADDPVLLVVCLRRLHQAYEDALRNEDALVSLLRRQVVNQVSSCRRHNFGHQYEYAPQADPRHSNVPADLRQALQNDDALVSLLVSLQRVLLSCVSSVHAEYADDEDADADPLFPCPSRHHNDDLVRLLSSLLSSLLNNVVSNHAYEYDEPPHRYPHNDDCLAAAAEAQAGDDNVSLLSNLVSPHQEYEYDQHHHCPQPNQGGLLLGLSSLVVVCVRNNDRHQYEYDALPRPNNVVRDPLLSSQLRNLVSQHLHYYHYPPNVVRVVVSSVSVSVCPVVVVDDPVSSSVSSSSSSNVSNVSD